Protein 8SUT (pdb70)

B-factor: mean 49.04, std 17.91, range [25.22, 128.11]

GO terms:
  GO:0005737 cytoplasm (C, IDA)
  GO:0008948 oxaloacetate decarboxylase activity (F, IDA)
  GO:0006107 oxaloacetate metabolic process (P, IDA)
  GO:0050163 oxaloacetate tautomerase activity (F, IDA)

Structure (mmCIF, N/CA/C/O backbone):
data_8SUT
#
_entry.id   8SUT
#
_cell.length_a   53.686
_cell.length_b   93.983
_cell.length_c   124.981
_cell.angle_alpha   90.00
_cell.angle_beta   90.00
_cell.angle_gamma   90.00
#
_symmetry.space_group_name_H-M   'P 21 21 21'
#
loop_
_entity.id
_entity.type
_entity.pdbx_description
1 polymer 'Fumarylacetoacetate hydrolase family protein'
2 non-polymer '(2~{R})-2-oxidanyl-4-oxidanylidene-pentanedioic acid'
3 non-polymer 'MANGANESE (II) ION'
4 water water
#
loop_
_atom_site.group_PDB
_atom_site.id
_atom_site.type_symbol
_atom_site.label_atom_id
_atom_site.label_alt_id
_atom_site.label_comp_id
_atom_site.label_asym_id
_atom_site.label_entity_id
_atom_site.label_seq_id
_atom_site.pdbx_PDB_ins_code
_atom_site.Cartn_x
_atom_site.Cartn_y
_atom_site.Cartn_z
_atom_site.occupancy
_atom_site.B_iso_or_equiv
_atom_site.auth_seq_id
_atom_site.auth_comp_id
_atom_site.auth_asym_id
_atom_site.auth_atom_id
_atom_site.pdbx_PDB_model_num
ATOM 1 N N . SER A 1 3 ? -20.001 20.378 27.514 1.00 50.04 0 SER A N 1
ATOM 2 C CA . SER A 1 3 ? -20.105 19.207 26.645 1.00 57.68 0 SER A CA 1
ATOM 3 C C . SER A 1 3 ? -20.845 19.580 25.355 1.00 43.23 0 SER A C 1
ATOM 4 O O . SER A 1 3 ? -21.935 20.133 25.400 1.00 48.20 0 SER A O 1
ATOM 6 N N . MET A 1 4 ? -20.244 19.254 24.208 1.00 42.40 1 MET A N 1
ATOM 7 C CA . MET A 1 4 ? -20.791 19.593 22.900 1.00 35.87 1 MET A CA 1
ATOM 8 C C . MET A 1 4 ? -21.525 18.379 22.322 1.00 35.28 1 MET A C 1
ATOM 9 O O . MET A 1 4 ? -20.910 17.474 21.772 1.00 41.73 1 MET A O 1
ATOM 14 N N . LYS A 1 5 ? -22.846 18.369 22.485 1.00 32.78 2 LYS A N 1
ATOM 15 C CA . LYS A 1 5 ? -23.713 17.292 22.063 1.00 36.50 2 LYS A CA 1
ATOM 16 C C . LYS A 1 5 ? -24.621 17.742 20.923 1.00 35.44 2 LYS A C 1
ATOM 17 O O . LYS A 1 5 ? -25.519 18.540 21.107 1.00 32.29 2 LYS A O 1
ATOM 23 N N . PHE A 1 6 ? -24.405 17.167 19.744 1.00 30.91 3 PHE A N 1
ATOM 24 C CA . PHE A 1 6 ? -25.142 17.562 18.561 1.00 31.12 3 PHE A CA 1
ATOM 25 C C . PHE A 1 6 ? -26.244 16.549 18.294 1.00 33.72 3 PHE A C 1
ATOM 26 O O . PHE A 1 6 ? -26.148 15.393 18.667 1.00 31.75 3 PHE A O 1
ATOM 34 N N . ALA A 1 7 ? -27.301 17.018 17.641 1.00 34.44 4 ALA A N 1
ATOM 35 C CA . ALA A 1 7 ? -28.477 16.209 17.395 1.00 35.31 4 ALA A CA 1
ATOM 36 C C . ALA A 1 7 ? -29.125 16.672 16.099 1.00 32.69 4 ALA A C 1
ATOM 37 O O . ALA A 1 7 ? -28.894 17.792 15.639 1.00 32.00 4 ALA A O 1
ATOM 39 N N . THR A 1 8 ? -29.882 15.756 15.495 1.00 30.53 5 THR A N 1
ATOM 40 C CA . THR A 1 8 ? -30.812 16.093 14.436 1.00 32.08 5 THR A CA 1
ATOM 41 C C . THR A 1 8 ? -32.213 15.967 15.034 1.00 30.81 5 THR A C 1
ATOM 42 O O . THR A 1 8 ? -32.634 14.869 15.377 1.00 32.68 5 THR A O 1
ATOM 46 N N . GLY A 1 9 ? -32.890 17.109 15.185 1.00 33.42 6 GLY A N 1
ATOM 47 C CA . GLY A 1 9 ? -34.219 17.158 15.769 1.00 32.23 6 GLY A CA 1
ATOM 48 C C . GLY A 1 9 ? -35.290 17.454 14.725 1.00 31.32 6 GLY A C 1
ATOM 49 O O . GLY A 1 9 ? -34.993 17.882 13.610 1.00 33.72 6 GLY A O 1
ATOM 50 N N . GLU A 1 10 ? -36.547 17.228 15.112 1.00 30.31 7 GLU A N 1
ATOM 51 C CA . GLU A 1 10 ? -37.692 17.616 14.305 1.00 31.74 7 GLU A CA 1
ATOM 52 C C . GLU A 1 10 ? -38.739 18.192 15.248 1.00 32.96 7 GLU A C 1
ATOM 53 O O . GLU A 1 10 ? -39.000 17.646 16.318 1.00 37.43 7 GLU A O 1
ATOM 59 N N . LEU A 1 11 ? -39.296 19.322 14.825 1.00 36.98 8 LEU A N 1
ATOM 60 C CA . LEU A 1 11 ? -40.288 20.066 15.586 1.00 41.44 8 LEU A CA 1
ATOM 61 C C . LEU A 1 11 ? -41.153 20.793 14.566 1.00 42.35 8 LEU A C 1
ATOM 62 O O . LEU A 1 11 ? -40.617 21.489 13.710 1.00 50.88 8 LEU A O 1
ATOM 67 N N . TYR A 1 12 ? -42.471 20.592 14.661 1.00 45.51 9 TYR A N 1
ATOM 68 C CA . TYR A 1 12 ? -43.440 21.162 13.741 1.00 46.90 9 TYR A CA 1
ATOM 69 C C . TYR A 1 12 ? -42.989 21.050 12.289 1.00 41.80 9 TYR A C 1
ATOM 70 O O . TYR A 1 12 ? -43.020 22.027 11.539 1.00 41.51 9 TYR A O 1
ATOM 79 N N . ASN A 1 13 ? -42.530 19.842 11.931 1.00 70.65 10 ASN A N 1
ATOM 80 C CA . ASN A 1 13 ? -42.186 19.468 10.566 1.00 66.60 10 ASN A CA 1
ATOM 81 C C . ASN A 1 13 ? -40.955 20.169 9.988 1.00 58.82 10 ASN A C 1
ATOM 82 O O . ASN A 1 13 ? -40.706 20.082 8.794 1.00 61.27 10 ASN A O 1
ATOM 87 N N . ARG A 1 14 ? -40.159 20.820 10.846 1.00 47.58 11 ARG A N 1
ATOM 88 C CA . ARG A 1 14 ? -38.821 21.268 10.488 1.00 41.06 11 ARG A CA 1
ATOM 89 C C . ARG A 1 14 ? -37.778 20.349 11.129 1.00 38.72 11 ARG A C 1
ATOM 90 O O . ARG A 1 14 ? -37.782 20.126 12.339 1.00 36.15 11 ARG A O 1
ATOM 98 N N . MET A 1 15 ? -36.919 19.799 10.272 1.00 38.44 12 MET A N 1
ATOM 99 C CA . MET A 1 15 ? -35.759 19.014 10.642 1.00 37.66 12 MET A CA 1
ATOM 100 C C . MET A 1 15 ? -34.606 19.992 10.806 1.00 38.59 12 MET A C 1
ATOM 101 O O . MET A 1 15 ? -34.397 20.832 9.933 1.00 42.40 12 MET A O 1
ATOM 106 N N . PHE A 1 16 ? -33.834 19.877 11.888 1.00 35.17 13 PHE A N 1
ATOM 107 C CA . PHE A 1 16 ? -32.765 20.831 12.112 1.00 32.43 13 PHE A CA 1
ATOM 108 C C . PHE A 1 16 ? -31.588 20.209 12.855 1.00 30.17 13 PHE A C 1
ATOM 109 O O . PHE A 1 16 ? -31.746 19.252 13.611 1.00 29.66 13 PHE A O 1
ATOM 117 N N . VAL A 1 17 ? -30.412 20.791 12.625 1.00 32.52 14 VAL A N 1
ATOM 118 C CA . VAL A 1 17 ? -29.218 20.477 13.372 1.00 30.73 14 VAL A CA 1
ATOM 119 C C . VAL A 1 17 ? -29.285 21.263 14.677 1.00 34.30 14 VAL A C 1
ATOM 120 O O . VAL A 1 17 ? -29.513 22.477 14.696 1.00 28.10 14 VAL A O 1
ATOM 124 N N . GLY A 1 18 ? -29.074 20.544 15.777 1.00 31.04 15 GLY A N 1
ATOM 125 C CA . GLY A 1 18 ? -29.304 21.103 17.093 1.00 29.84 15 GLY A CA 1
ATOM 126 C C . GLY A 1 18 ? -28.107 20.867 17.997 1.00 30.60 15 GLY A C 1
ATOM 127 O O . GLY A 1 18 ? -27.313 19.975 17.722 1.00 31.42 15 GLY A O 1
ATOM 128 N N . LEU A 1 19 ? -27.978 21.723 19.024 1.00 31.78 16 LEU A N 1
ATOM 129 C CA . LEU A 1 19 ? -27.023 21.537 20.099 1.00 29.50 16 LEU A CA 1
ATOM 130 C C . LEU A 1 19 ? -27.795 21.411 21.412 1.00 32.17 16 LEU A C 1
ATOM 131 O O . LEU A 1 19 ? -28.622 22.265 21.719 1.00 33.94 16 LEU A O 1
ATOM 136 N N . ILE A 1 20 ? -27.508 20.359 22.192 1.00 33.72 17 ILE A N 1
ATOM 137 C CA . ILE A 1 20 ? -28.145 20.170 23.490 1.00 32.25 17 ILE A CA 1
ATOM 138 C C . ILE A 1 20 ? -27.582 21.186 24.479 1.00 37.74 17 ILE A C 1
ATOM 139 O O . ILE A 1 20 ? -26.369 21.368 24.544 1.00 35.94 17 ILE A O 1
ATOM 144 N N . ILE A 1 21 ? -28.472 21.855 25.227 1.00 37.77 18 ILE A N 1
ATOM 145 C CA . ILE A 1 21 ? -28.068 22.770 26.288 1.00 45.92 18 ILE A CA 1
ATOM 146 C C . ILE A 1 21 ? -28.600 22.238 27.623 1.00 43.05 18 ILE A C 1
ATOM 147 O O . ILE A 1 21 ? -29.816 22.093 27.777 1.00 52.13 18 ILE A O 1
ATOM 152 N N . ASP A 1 22 ? -27.692 21.929 28.560 1.00 73.13 19 ASP A N 1
ATOM 153 C CA . ASP A 1 22 ? -28.030 21.458 29.902 1.00 78.21 19 ASP A CA 1
ATOM 154 C C . ASP A 1 22 ? -28.980 20.259 29.952 1.00 71.22 19 ASP A C 1
ATOM 155 O O . ASP A 1 22 ? -29.775 20.139 30.880 1.00 94.09 19 ASP A O 1
ATOM 160 N N . ASP A 1 23 ? -28.882 19.384 28.947 1.00 78.96 20 ASP A N 1
ATOM 161 C CA . ASP A 1 23 ? -29.709 18.190 28.807 1.00 87.16 20 ASP A CA 1
ATOM 162 C C . ASP A 1 23 ? -31.220 18.347 28.983 1.00 65.93 20 ASP A C 1
ATOM 163 O O . ASP A 1 23 ? -31.911 17.364 29.238 1.00 85.09 20 ASP A O 1
ATOM 168 N N . GLU A 1 24 ? -31.736 19.566 28.792 1.00 60.78 21 GLU A N 1
ATOM 169 C CA . GLU A 1 24 ? -33.172 19.828 28.866 1.00 62.22 21 GLU A CA 1
ATOM 170 C C . GLU A 1 24 ? -33.705 20.658 27.694 1.00 44.89 21 GLU A C 1
ATOM 171 O O . GLU A 1 24 ? -34.905 20.659 27.423 1.00 40.56 21 GLU A O 1
ATOM 177 N N . LYS A 1 25 ? -32.799 21.365 27.008 1.00 49.77 22 LYS A N 1
ATOM 178 C CA . LYS A 1 25 ? -33.137 22.258 25.909 1.00 46.46 22 LYS A CA 1
ATOM 179 C C . LYS A 1 25 ? -32.277 21.859 24.722 1.00 40.71 22 LYS A C 1
ATOM 180 O O . LYS A 1 25 ? -31.196 21.292 24.909 1.00 35.08 22 LYS A O 1
ATOM 186 N N . ILE A 1 26 ? -32.739 22.209 23.521 1.00 29.29 23 ILE A N 1
ATOM 187 C CA . ILE A 1 26 ? -31.941 22.027 22.326 1.00 32.06 23 ILE A CA 1
ATOM 188 C C . ILE A 1 26 ? -32.045 23.326 21.539 1.00 34.47 23 ILE A C 1
ATOM 189 O O . ILE A 1 26 ? -33.128 23.898 21.383 1.00 35.17 23 ILE A O 1
ATOM 194 N N . MET A 1 27 ? -30.893 23.773 21.050 1.00 28.90 24 MET A N 1
ATOM 195 C CA . MET A 1 27 ? -30.801 24.990 20.270 1.00 31.96 24 MET A CA 1
ATOM 196 C C . MET A 1 27 ? -30.821 24.630 18.785 1.00 31.40 24 MET A C 1
ATOM 197 O O . MET A 1 27 ? -30.038 23.799 18.326 1.00 35.45 24 MET A O 1
ATOM 202 N N . ASP A 1 28 ? -31.709 25.286 18.038 1.00 34.58 25 ASP A N 1
ATOM 203 C CA . ASP A 1 28 ? -31.683 25.248 16.582 1.00 33.82 25 ASP A CA 1
ATOM 204 C C . ASP A 1 28 ? -30.559 26.152 16.079 1.00 30.97 25 ASP A C 1
ATOM 205 O O . ASP A 1 28 ? -30.667 27.373 16.120 1.00 35.70 25 ASP A O 1
ATOM 210 N N . LEU A 1 29 ? -29.459 25.534 15.643 1.00 34.64 26 LEU A N 1
ATOM 211 C CA . LEU A 1 29 ? -28.222 26.246 15.391 1.00 31.51 26 LEU A CA 1
ATOM 212 C C . LEU A 1 29 ? -28.341 27.250 14.241 1.00 30.84 26 LEU A C 1
ATOM 213 O O . LEU A 1 29 ? -27.810 28.348 14.351 1.00 32.52 26 LEU A O 1
ATOM 218 N N . GLN A 1 30 ? -29.052 26.900 13.167 1.00 33.15 27 GLN A N 1
ATOM 219 C CA . GLN A 1 30 ? -29.214 27.826 12.054 1.00 33.97 27 GLN A CA 1
ATOM 220 C C . GLN A 1 30 ? -30.005 29.052 12.471 1.00 39.96 27 GLN A C 1
ATOM 221 O O . GLN A 1 30 ? -29.618 30.166 12.135 1.00 32.06 27 GLN A O 1
ATOM 227 N N . LYS A 1 31 ? -31.111 28.847 13.198 1.00 36.39 28 LYS A N 1
ATOM 228 C CA . LYS A 1 31 ? -31.931 29.977 13.610 1.00 31.95 28 LYS A CA 1
ATOM 229 C C . LYS A 1 31 ? -31.212 30.808 14.673 1.00 37.02 28 LYS A C 1
ATOM 230 O O . LYS A 1 31 ? -31.317 32.032 14.681 1.00 40.20 28 LYS A O 1
ATOM 236 N N . ALA A 1 32 ? -30.449 30.145 15.553 1.00 36.66 29 ALA A N 1
ATOM 237 C CA . ALA A 1 32 ? -29.668 30.864 16.539 1.00 29.78 29 ALA A CA 1
ATOM 238 C C . ALA A 1 32 ? -28.590 31.732 15.885 1.00 33.96 29 ALA A C 1
ATOM 239 O O . ALA A 1 32 ? -28.343 32.859 16.301 1.00 34.45 29 ALA A O 1
ATOM 241 N N . GLU A 1 33 ? -27.922 31.204 14.863 1.00 30.06 30 GLU A N 1
ATOM 242 C CA . GLU A 1 33 ? -26.879 31.961 14.197 1.00 43.47 30 GLU A CA 1
ATOM 243 C C . GLU A 1 33 ? -27.432 33.240 13.570 1.00 46.55 30 GLU A C 1
ATOM 244 O O . GLU A 1 33 ? -26.844 34.307 13.729 1.00 39.16 30 GLU A O 1
ATOM 250 N N . LYS A 1 34 ? -28.564 33.109 12.871 1.00 39.06 31 LYS A N 1
ATOM 251 C CA . LYS A 1 34 ? -29.248 34.238 12.264 1.00 47.37 31 LYS A CA 1
ATOM 252 C C . LYS A 1 34 ? -29.599 35.331 13.285 1.00 47.11 31 LYS A C 1
ATOM 253 O O . LYS A 1 34 ? -29.380 36.515 13.050 1.00 43.52 31 LYS A O 1
ATOM 259 N N . LYS A 1 35 ? -30.129 34.933 14.441 1.00 39.48 32 LYS A N 1
ATOM 260 C CA . LYS A 1 35 ? -30.620 35.893 15.421 1.00 42.64 32 LYS A CA 1
ATOM 261 C C . LYS A 1 35 ? -29.486 36.528 16.215 1.00 41.32 32 LYS A C 1
ATOM 262 O O . LYS A 1 35 ? -29.501 37.714 16.497 1.00 44.86 32 LYS A O 1
ATOM 268 N N . LEU A 1 36 ? -28.498 35.719 16.596 1.00 44.14 33 LEU A N 1
ATOM 269 C CA . LEU A 1 36 ? -27.450 36.188 17.485 1.00 43.48 33 LEU A CA 1
ATOM 270 C C . LEU A 1 36 ? -26.288 36.816 16.721 1.00 41.36 33 LEU A C 1
ATOM 271 O O . LEU A 1 36 ? -25.700 37.768 17.204 1.00 45.25 33 LEU A O 1
ATOM 276 N N . PHE A 1 37 ? -25.935 36.265 15.556 1.00 44.57 34 PHE A N 1
ATOM 277 C CA . PHE A 1 37 ? -24.772 36.737 14.816 1.00 44.58 34 PHE A CA 1
ATOM 278 C C . PHE A 1 37 ? -25.123 37.411 13.501 1.00 39.91 34 PHE A C 1
ATOM 279 O O . PHE A 1 37 ? -24.242 37.991 12.869 1.00 47.93 34 PHE A O 1
ATOM 287 N N . GLU A 1 38 ? -26.409 37.359 13.119 1.00 49.58 35 GLU A N 1
ATOM 288 C CA . GLU A 1 38 ? -26.866 37.888 11.841 1.00 53.24 35 GLU A CA 1
ATOM 289 C C . GLU A 1 38 ? -25.994 37.314 10.724 1.00 57.66 35 GLU A C 1
ATOM 290 O O . GLU A 1 38 ? -25.595 38.024 9.801 1.00 66.70 35 GLU A O 1
ATOM 296 N N . LEU A 1 39 ? -25.696 36.014 10.835 1.00 58.18 36 LEU A N 1
ATOM 297 C CA . LEU A 1 39 ? -25.055 35.264 9.762 1.00 50.79 36 LEU A CA 1
ATOM 298 C C . LEU A 1 39 ? -25.937 34.082 9.368 1.00 51.53 36 LEU A C 1
ATOM 299 O O . LEU A 1 39 ? -26.722 33.616 10.191 1.00 47.32 36 LEU A O 1
ATOM 304 N N . GLU A 1 40 ? -25.735 33.559 8.154 1.00 43.66 37 GLU A N 1
ATOM 305 C CA . GLU A 1 40 ? -26.320 32.291 7.725 1.00 54.85 37 GLU A CA 1
ATOM 306 C C . GLU A 1 40 ? -25.249 31.445 7.046 1.00 44.93 37 GLU A C 1
ATOM 307 O O . GLU A 1 40 ? -25.071 31.545 5.846 1.00 53.37 37 GLU A O 1
ATOM 313 N N . THR A 1 41 ? -24.510 30.650 7.831 1.00 48.11 38 THR A N 1
ATOM 314 C CA . THR A 1 41 ? -23.447 29.814 7.303 1.00 48.45 38 THR A CA 1
ATOM 315 C C . THR A 1 41 ? -23.542 28.350 7.725 1.00 47.28 38 THR A C 1
ATOM 316 O O . THR A 1 41 ? -22.825 27.522 7.173 1.00 48.89 38 THR A O 1
ATOM 320 N N . ILE A 1 42 ? -24.384 28.035 8.726 1.00 40.85 39 ILE A N 1
ATOM 321 C CA . ILE A 1 42 ? -24.451 26.681 9.239 1.00 36.61 39 ILE A CA 1
ATOM 322 C C . ILE A 1 42 ? -25.233 25.830 8.237 1.00 35.67 39 ILE A C 1
ATOM 323 O O . ILE A 1 42 ? -26.363 26.182 7.879 1.00 39.03 39 ILE A O 1
ATOM 328 N N . PRO A 1 43 ? -24.647 24.702 7.740 1.00 35.37 40 PRO A N 1
ATOM 329 C CA . PRO A 1 43 ? -25.362 23.807 6.830 1.00 39.00 40 PRO A CA 1
ATOM 330 C C . PRO A 1 43 ? -26.562 23.132 7.497 1.00 40.66 40 PRO A C 1
ATOM 331 O O . PRO A 1 43 ? -26.677 23.111 8.721 1.00 41.03 40 PRO A O 1
ATOM 335 N N . GLY A 1 44 ? -27.449 22.593 6.661 1.00 33.77 41 GLY A N 1
ATOM 336 C CA . GLY A 1 44 ? -28.743 22.083 7.088 1.00 36.89 41 GLY A CA 1
ATOM 337 C C . GLY A 1 44 ? -28.754 20.614 7.497 1.00 39.89 41 GLY A C 1
ATOM 338 O O . GLY A 1 44 ? -29.812 20.066 7.803 1.00 44.51 41 GLY A O 1
ATOM 339 N N . SER A 1 45 ? -27.584 19.959 7.453 1.00 31.45 42 SER A N 1
ATOM 340 C CA . SER A 1 45 ? -27.474 18.597 7.949 1.00 31.38 42 SER A CA 1
ATOM 341 C C . SER A 1 45 ? -26.200 18.461 8.781 1.00 28.38 42 SER A C 1
ATOM 342 O O . SER A 1 45 ? -25.179 19.110 8.519 1.00 34.60 42 SER A O 1
ATOM 345 N N . LEU A 1 46 ? -26.259 17.549 9.751 1.00 31.27 43 LEU A N 1
ATOM 346 C CA . LEU A 1 46 ? -25.153 17.371 10.667 1.00 27.33 43 LEU A CA 1
ATOM 347 C C . LEU A 1 46 ? -23.941 16.814 9.929 1.00 28.08 43 LEU A C 1
ATOM 348 O O . LEU A 1 46 ? -22.815 17.137 10.263 1.00 29.58 43 LEU A O 1
ATOM 353 N N . ILE A 1 47 ? -24.149 15.959 8.923 1.00 29.31 44 ILE A N 1
ATOM 354 C CA . ILE A 1 47 ? -23.021 15.401 8.193 1.00 31.74 44 ILE A CA 1
ATOM 355 C C . ILE A 1 47 ? -22.222 16.490 7.466 1.00 29.54 44 ILE A C 1
ATOM 356 O O . ILE A 1 47 ? -20.985 16.455 7.467 1.00 39.22 44 ILE A O 1
ATOM 361 N N . GLU A 1 48 ? -22.911 17.515 6.950 1.00 34.35 45 GLU A N 1
ATOM 362 C CA . GLU A 1 48 ? -22.231 18.679 6.380 1.00 33.87 45 GLU A CA 1
ATOM 363 C C . GLU A 1 48 ? -21.512 19.509 7.448 1.00 40.50 45 GLU A C 1
ATOM 364 O O . GLU A 1 48 ? -20.429 20.045 7.223 1.00 33.22 45 GLU A O 1
ATOM 370 N N . CYS A 1 49 ? -22.116 19.615 8.639 1.00 32.85 46 CYS A N 1
ATOM 371 C CA . CYS A 1 49 ? -21.463 20.311 9.733 1.00 32.02 46 CYS A CA 1
ATOM 372 C C . CYS A 1 49 ? -20.192 19.593 10.180 1.00 30.22 46 CYS A C 1
ATOM 373 O O . CYS A 1 49 ? -19.202 20.251 10.460 1.00 33.05 46 CYS A O 1
ATOM 376 N N . ILE A 1 50 ? -20.247 18.259 10.268 1.00 35.22 47 ILE A N 1
ATOM 377 C CA . ILE A 1 50 ? -19.097 17.431 10.611 1.00 36.51 47 ILE A CA 1
ATOM 378 C C . ILE A 1 50 ? -17.914 17.661 9.670 1.00 42.67 47 ILE A C 1
ATOM 379 O O . ILE A 1 50 ? -16.775 17.700 10.139 1.00 33.51 47 ILE A O 1
ATOM 384 N N . ALA A 1 51 ? -18.179 17.852 8.366 1.00 36.22 48 ALA A N 1
ATOM 385 C CA . ALA A 1 51 ? -17.103 18.088 7.408 1.00 39.08 48 ALA A CA 1
ATOM 386 C C . ALA A 1 51 ? -16.376 19.417 7.638 1.00 39.14 48 ALA A C 1
ATOM 387 O O . ALA A 1 51 ? -15.234 19.574 7.225 1.00 44.99 48 ALA A O 1
ATOM 389 N N . GLU A 1 52 ? -17.031 20.373 8.312 1.00 41.31 49 GLU A N 1
ATOM 390 C CA . GLU A 1 52 ? -16.399 21.639 8.650 1.00 36.87 49 GLU A CA 1
ATOM 391 C C . GLU A 1 52 ? -15.443 21.563 9.842 1.00 41.53 49 GLU A C 1
ATOM 392 O O . GLU A 1 52 ? -14.652 22.466 10.049 1.00 48.90 49 GLU A O 1
ATOM 398 N N . GLY A 1 53 ? -15.555 20.516 10.658 1.00 38.24 50 GLY A N 1
ATOM 399 C CA . GLY A 1 53 ? -14.556 20.217 11.666 1.00 34.91 50 GLY A CA 1
ATOM 400 C C . GLY A 1 53 ? -14.622 21.115 12.898 1.00 39.83 50 GLY A C 1
ATOM 401 O O . GLY A 1 53 ? -15.689 21.596 13.279 1.00 36.12 50 GLY A O 1
ATOM 402 N N . ASP A 1 54 ? -13.446 21.371 13.483 1.00 44.61 51 ASP A N 1
ATOM 403 C CA . ASP A 1 54 ? -13.323 22.165 14.690 1.00 38.57 51 ASP A CA 1
ATOM 404 C C . ASP A 1 54 ? -13.913 23.561 14.552 1.00 37.92 51 ASP A C 1
ATOM 405 O O . ASP A 1 54 ? -14.430 24.081 15.523 1.00 34.90 51 ASP A O 1
ATOM 410 N N . LYS A 1 55 ? -13.871 24.169 13.364 1.00 33.61 52 LYS A N 1
ATOM 411 C CA . LYS A 1 55 ? -14.425 25.510 13.249 1.00 45.54 52 LYS A CA 1
ATOM 412 C C . LYS A 1 55 ? -15.949 25.550 13.417 1.00 33.44 52 LYS A C 1
ATOM 413 O O . LYS A 1 55 ? -16.467 26.510 13.997 1.00 38.03 52 LYS A O 1
ATOM 419 N N . PHE A 1 56 ? -16.666 24.515 12.958 1.00 34.11 53 PHE A N 1
ATOM 420 C CA . PHE A 1 56 ? -18.103 24.423 13.204 1.00 36.71 53 PHE A CA 1
ATOM 421 C C . PHE A 1 56 ? -18.369 24.273 14.707 1.00 32.19 53 PHE A C 1
ATOM 422 O O . PHE A 1 56 ? -19.278 24.915 15.251 1.00 28.50 53 PHE A O 1
ATOM 430 N N . VAL A 1 57 ? -17.579 23.417 15.371 1.00 30.13 54 VAL A N 1
ATOM 431 C CA . VAL A 1 57 ? -17.793 23.141 16.782 1.00 31.29 54 VAL A CA 1
ATOM 432 C C . VAL A 1 57 ? -17.527 24.393 17.623 1.00 34.88 54 VAL A C 1
ATOM 433 O O . VAL A 1 57 ? -18.259 24.673 18.562 1.00 31.66 54 VAL A O 1
ATOM 437 N N . ALA A 1 58 ? -16.492 25.169 17.276 1.00 39.18 55 ALA A N 1
ATOM 438 C CA . ALA A 1 58 ? -16.186 26.402 17.988 1.00 34.32 55 ALA A CA 1
ATOM 439 C C . ALA A 1 58 ? -17.263 27.447 17.721 1.00 31.69 55 ALA A C 1
ATOM 440 O O . ALA A 1 58 ? -17.652 28.165 18.632 1.00 33.44 55 ALA A O 1
ATOM 442 N N . HIS A 1 59 ? -17.796 27.489 16.494 1.00 29.34 56 HIS A N 1
ATOM 443 C CA . HIS A 1 59 ? -18.902 28.380 16.166 1.00 32.32 56 HIS A CA 1
ATOM 444 C C . HIS A 1 59 ? -20.138 28.011 17.000 1.00 35.72 56 HIS A C 1
ATOM 445 O O . HIS A 1 59 ? -20.798 28.880 17.579 1.00 32.28 56 HIS A O 1
ATOM 452 N N . ALA A 1 60 ? -20.448 26.714 17.078 1.00 32.16 57 ALA A N 1
ATOM 453 C CA . ALA A 1 60 ? -21.585 26.265 17.869 1.00 32.11 57 ALA A CA 1
ATOM 454 C C . ALA A 1 60 ? -21.422 26.596 19.358 1.00 25.84 57 ALA A C 1
ATOM 455 O O . ALA A 1 60 ? -22.380 26.989 20.017 1.00 33.81 57 ALA A O 1
ATOM 457 N N . ARG A 1 61 ? -20.225 26.371 19.900 1.00 31.67 58 ARG A N 1
ATOM 458 C CA . ARG A 1 61 ? -19.922 26.742 21.276 1.00 34.74 58 ARG A CA 1
ATOM 459 C C . ARG A 1 61 ? -20.135 28.238 21.506 1.00 38.75 58 ARG A C 1
ATOM 460 O O . ARG A 1 61 ? -20.715 28.624 22.511 1.00 36.52 58 ARG A O 1
ATOM 468 N N . GLN A 1 62 ? -19.649 29.080 20.584 1.00 35.90 59 GLN A N 1
ATOM 469 C CA . GLN A 1 62 ? -19.844 30.517 20.686 1.00 38.81 59 GLN A CA 1
ATOM 470 C C . GLN A 1 62 ? -21.327 30.890 20.702 1.00 42.76 59 GLN A C 1
ATOM 471 O O . GLN A 1 62 ? -21.728 31.752 21.476 1.00 37.35 59 GLN A O 1
ATOM 477 N N . LEU A 1 63 ? -22.138 30.249 19.845 1.00 31.05 60 LEU A N 1
ATOM 478 C CA . LEU A 1 63 ? -23.567 30.515 19.799 1.00 36.10 60 LEU A CA 1
ATOM 479 C C . LEU A 1 63 ? -24.270 30.179 21.107 1.00 34.19 60 LEU A C 1
ATOM 480 O O . LEU A 1 63 ? -25.185 30.891 21.517 1.00 39.98 60 LEU A O 1
ATOM 485 N N . ALA A 1 64 ? -23.880 29.047 21.711 1.00 32.86 61 ALA A N 1
ATOM 486 C CA . ALA A 1 64 ? -24.419 28.637 23.001 1.00 36.36 61 ALA A CA 1
ATOM 487 C C . ALA A 1 64 ? -24.055 29.633 24.104 1.00 39.27 61 ALA A C 1
ATOM 488 O O . ALA A 1 64 ? -24.891 29.931 24.944 1.00 37.69 61 ALA A O 1
ATOM 490 N N . GLU A 1 65 ? -22.817 30.149 24.092 1.00 35.43 62 GLU A N 1
ATOM 491 C CA . GLU A 1 65 ? -22.411 31.173 25.051 1.00 48.44 62 GLU A CA 1
ATOM 492 C C . GLU A 1 65 ? -23.232 32.453 24.879 1.00 41.32 62 GLU A C 1
ATOM 493 O O . GLU A 1 65 ? -23.739 32.997 25.856 1.00 40.77 62 GLU A O 1
ATOM 499 N N . TRP A 1 66 ? -23.419 32.896 23.631 1.00 34.23 63 TRP A N 1
ATOM 500 C CA . TRP A 1 66 ? -24.205 34.084 23.373 1.00 42.66 63 TRP A CA 1
ATOM 501 C C . TRP A 1 66 ? -25.666 33.923 23.775 1.00 46.24 63 TRP A C 1
ATOM 502 O O . TRP A 1 66 ? -26.265 34.865 24.293 1.00 40.52 63 TRP A O 1
ATOM 513 N N . ALA A 1 67 ? -26.210 32.718 23.595 1.00 39.79 64 ALA A N 1
ATOM 514 C CA . ALA A 1 67 ? -27.597 32.430 23.946 1.00 43.75 64 ALA A CA 1
ATOM 515 C C . ALA A 1 67 ? -27.899 32.532 25.445 1.00 45.27 64 ALA A C 1
ATOM 516 O O . ALA A 1 67 ? -29.061 32.634 25.824 1.00 44.42 64 ALA A O 1
ATOM 518 N N . LYS A 1 68 ? -26.858 32.481 26.289 1.00 44.64 65 LYS A N 1
ATOM 519 C CA . LYS A 1 68 ? -27.008 32.662 27.724 1.00 53.26 65 LYS A CA 1
ATOM 520 C C . LYS A 1 68 ? -27.134 34.126 28.149 1.00 54.80 65 LYS A C 1
ATOM 521 O O . LYS A 1 68 ? -27.566 34.409 29.260 1.00 58.30 65 LYS A O 1
ATOM 527 N N . LYS A 1 69 ? -26.725 35.055 27.283 1.00 54.18 66 LYS A N 1
ATOM 528 C CA . LYS A 1 69 ? -26.882 36.474 27.541 1.00 51.92 66 LYS A CA 1
ATOM 529 C C . LYS A 1 69 ? -28.357 36.858 27.435 1.00 55.54 66 LYS A C 1
ATOM 530 O O . LYS A 1 69 ? -29.089 36.310 26.619 1.00 51.40 66 LYS A O 1
ATOM 536 N N . PRO A 1 70 ? -28.864 37.802 28.259 1.00 48.09 67 PRO A N 1
ATOM 537 C CA . PRO A 1 70 ? -30.289 38.144 28.205 1.00 44.37 67 PRO A CA 1
ATOM 538 C C . PRO A 1 70 ? -30.712 38.512 26.778 1.00 45.04 67 PRO A C 1
ATOM 539 O O . PRO A 1 70 ? -30.032 39.287 26.108 1.00 44.32 67 PRO A O 1
ATOM 543 N N . ASN A 1 71 ? -31.800 37.917 26.297 1.00 47.34 68 ASN A N 1
ATOM 544 C CA . ASN A 1 71 ? -32.413 38.384 25.065 1.00 52.31 68 ASN A CA 1
ATOM 545 C C . ASN A 1 71 ? -33.846 37.857 24.999 1.00 45.47 68 ASN A C 1
ATOM 546 O O . ASN A 1 71 ? -34.213 36.906 25.692 1.00 47.03 68 ASN A O 1
ATOM 551 N N . ASP A 1 72 ? -34.663 38.532 24.181 1.00 59.39 69 ASP A N 1
ATOM 552 C CA . ASP A 1 72 ? -36.110 38.402 24.239 1.00 56.71 69 ASP A CA 1
ATOM 553 C C . ASP A 1 72 ? -36.689 37.456 23.189 1.00 62.60 69 ASP A C 1
ATOM 554 O O . ASP A 1 72 ? -37.903 37.263 23.150 1.00 65.88 69 ASP A O 1
ATOM 559 N N . GLU A 1 73 ? -35.842 36.868 22.337 1.00 59.86 70 GLU A N 1
ATOM 560 C CA . GLU A 1 73 ? -36.331 35.958 21.318 1.00 67.15 70 GLU A CA 1
ATOM 561 C C . GLU A 1 73 ? -35.736 34.550 21.424 1.00 56.47 70 GLU A C 1
ATOM 562 O O . GLU A 1 73 ? -35.688 33.846 20.421 1.00 48.93 70 GLU A O 1
ATOM 568 N N . LEU A 1 74 ? -35.332 34.136 22.633 1.00 44.05 71 LEU A N 1
ATOM 569 C CA . LEU A 1 74 ? -34.881 32.772 22.874 1.00 47.35 71 LEU A CA 1
ATOM 570 C C . LEU A 1 74 ? -35.809 31.697 22.315 1.00 45.27 71 LEU A C 1
ATOM 571 O O . LEU A 1 74 ? -35.344 30.700 21.779 1.00 56.58 71 LEU A O 1
ATOM 576 N N . GLY A 1 75 ? -37.119 31.903 22.442 1.00 45.21 72 GLY A N 1
ATOM 577 C CA . GLY A 1 75 ? -38.097 30.916 22.024 1.00 41.44 72 GLY A CA 1
ATOM 578 C C . GLY A 1 75 ? -38.208 30.700 20.515 1.00 46.82 72 GLY A C 1
ATOM 579 O O . GLY A 1 75 ? -38.858 29.750 20.082 1.00 44.94 72 GLY A O 1
ATOM 580 N N . SER A 1 76 ? -37.596 31.581 19.707 1.00 37.51 73 SER A N 1
ATOM 581 C CA . SER A 1 76 ? -37.494 31.316 18.283 1.00 46.01 73 SER A CA 1
ATOM 582 C C . SER A 1 76 ? -36.439 30.260 17.927 1.00 42.03 73 SER A C 1
ATOM 583 O O . SER A 1 76 ? -36.422 29.784 16.796 1.00 43.30 73 SER A O 1
ATOM 586 N N . PHE A 1 77 ? -35.523 29.920 18.851 1.00 34.65 74 PHE A N 1
ATOM 587 C CA . PHE A 1 77 ? -34.446 28.993 18.509 1.00 39.07 74 PHE A CA 1
ATOM 588 C C . PHE A 1 77 ? -34.004 28.019 19.610 1.00 42.87 74 PHE A C 1
ATOM 589 O O . PHE A 1 77 ? -33.167 27.158 19.362 1.00 35.07 74 PHE A O 1
ATOM 597 N N . MET A 1 78 ? -34.612 28.109 20.798 1.00 35.82 75 MET A N 1
ATOM 598 C CA . MET A 1 78 ? -34.211 27.310 21.947 1.00 41.14 75 MET A CA 1
ATOM 599 C C . MET A 1 78 ? -35.456 26.566 22.438 1.00 37.19 75 MET A C 1
ATOM 600 O O . MET A 1 78 ? -36.406 27.189 22.869 1.00 41.40 75 MET A O 1
ATOM 605 N N . TYR A 1 79 ? -35.485 25.246 22.264 1.00 40.51 76 TYR A N 1
ATOM 606 C CA . TYR A 1 79 ? -36.701 24.463 22.408 1.00 40.04 76 TYR A CA 1
ATOM 607 C C . TYR A 1 79 ? -36.510 23.467 23.547 1.00 41.16 76 TYR A C 1
ATOM 608 O O . TYR A 1 79 ? -35.394 23.005 23.796 1.00 37.63 76 TYR A O 1
ATOM 617 N N . SER A 1 80 ? -37.594 23.159 24.270 1.00 55.86 77 SER A N 1
ATOM 618 C CA . SER A 1 80 ? -37.509 22.151 25.317 1.00 46.47 77 SER A CA 1
ATOM 619 C C . SER A 1 80 ? -37.458 20.769 24.657 1.00 38.66 77 SER A C 1
ATOM 620 O O . SER A 1 80 ? -38.181 20.501 23.684 1.00 40.03 77 SER A O 1
ATOM 623 N N . LEU A 1 81 ? -36.563 19.912 25.169 1.00 42.99 78 LEU A N 1
ATOM 624 C CA . LEU A 1 81 ? -36.330 18.597 24.579 1.00 43.84 78 LEU A CA 1
ATOM 625 C C . LEU A 1 81 ? -37.588 17.744 24.522 1.00 48.46 78 LEU A C 1
ATOM 626 O O . LEU A 1 81 ? -37.740 16.949 23.607 1.00 50.94 78 LEU A O 1
ATOM 631 N N . SER A 1 82 ? -38.498 17.946 25.482 1.00 49.73 79 SER A N 1
ATOM 632 C CA . SER A 1 82 ? -39.753 17.219 25.526 1.00 47.95 79 SER A CA 1
ATOM 633 C C . SER A 1 82 ? -40.650 17.467 24.313 1.00 44.56 79 SER A C 1
ATOM 634 O O . SER A 1 82 ? -41.475 16.622 23.984 1.00 52.21 79 SER A O 1
ATOM 637 N N . GLU A 1 83 ? -40.485 18.621 23.649 1.00 41.82 80 GLU A N 1
ATOM 638 C CA . GLU A 1 83 ? -41.248 18.945 22.451 1.00 44.45 80 GLU A CA 1
ATOM 639 C C . GLU A 1 83 ? -40.619 18.445 21.151 1.00 44.45 80 GLU A C 1
ATOM 640 O O . GLU A 1 83 ? -41.242 18.525 20.097 1.00 47.79 80 GLU A O 1
ATOM 646 N N . VAL A 1 84 ? -39.383 17.946 21.222 1.00 40.16 81 VAL A N 1
ATOM 647 C CA . VAL A 1 84 ? -38.604 17.714 20.016 1.00 38.95 81 VAL A CA 1
ATOM 648 C C . VAL A 1 84 ? -38.417 16.217 19.840 1.00 41.92 81 VAL A C 1
ATOM 649 O O . VAL A 1 84 ? -37.982 15.539 20.761 1.00 42.62 81 VAL A O 1
ATOM 653 N N . LYS A 1 85 ? -38.743 15.729 18.640 1.00 40.06 82 LYS A N 1
ATOM 654 C CA . LYS A 1 85 ? -38.381 14.391 18.211 1.00 41.95 82 LYS A CA 1
ATOM 655 C C . LYS A 1 85 ? -36.917 14.343 17.771 1.00 37.09 82 LYS A C 1
ATOM 656 O O . LYS A 1 85 ? -36.511 15.090 16.890 1.00 38.56 82 LYS A O 1
ATOM 662 N N . LEU A 1 86 ? -36.135 13.443 18.382 1.00 35.57 83 LEU A N 1
ATOM 663 C CA . LEU A 1 86 ? -34.746 13.251 18.000 1.00 36.88 83 LEU A CA 1
ATOM 664 C C . LEU A 1 86 ? -34.651 12.123 16.980 1.00 35.12 83 LEU A C 1
ATOM 665 O O . LEU A 1 86 ? -35.109 11.019 17.235 1.00 40.25 83 LEU A O 1
ATOM 670 N N . HIS A 1 87 ? -34.027 12.410 15.837 1.00 37.23 84 HIS A N 1
ATOM 671 C CA . HIS A 1 87 ? -33.692 11.393 14.853 1.00 31.50 84 HIS A CA 1
ATOM 672 C C . HIS A 1 87 ? -32.296 10.870 15.153 1.00 30.68 84 HIS A C 1
ATOM 673 O O . HIS A 1 87 ? -31.617 11.349 16.061 1.00 30.47 84 HIS A O 1
ATOM 680 N N . ALA A 1 88 ? -31.847 9.905 14.353 1.00 27.40 85 ALA A N 1
ATOM 681 C CA . ALA A 1 88 ? -30.439 9.578 14.370 1.00 28.39 85 ALA A CA 1
ATOM 682 C C . ALA A 1 88 ? -29.670 10.862 14.098 1.00 34.00 85 ALA A C 1
ATOM 683 O O . ALA A 1 88 ? -30.124 11.697 13.303 1.00 30.46 85 ALA A O 1
ATOM 685 N N . PRO A 1 89 ? -28.522 11.088 14.775 1.00 31.15 86 PRO A N 1
ATOM 686 C CA . PRO A 1 89 ? -27.729 12.286 14.537 1.00 31.64 86 PRO A CA 1
ATOM 687 C C . PRO A 1 89 ? -27.401 12.480 13.061 1.00 30.59 86 PRO A C 1
ATOM 688 O O . PRO A 1 89 ? -27.371 13.607 12.572 1.00 32.03 86 PRO A O 1
ATOM 692 N N . ILE A 1 90 ? -27.135 11.355 12.387 1.00 33.68 87 ILE A N 1
ATOM 693 C CA . ILE A 1 90 ? -26.967 11.292 10.947 1.00 31.70 87 ILE A CA 1
ATOM 694 C C . ILE A 1 90 ? -28.083 10.404 10.401 1.00 31.95 87 ILE A C 1
ATOM 695 O O . ILE A 1 90 ? -27.951 9.184 10.382 1.00 31.02 87 ILE A O 1
ATOM 700 N N . PRO A 1 91 ? -29.232 10.988 9.991 1.00 37.90 88 PRO A N 1
ATOM 701 C CA . PRO A 1 91 ? -30.387 10.193 9.577 1.00 37.09 88 PRO A CA 1
ATOM 702 C C . PRO A 1 91 ? -30.117 9.397 8.309 1.00 35.77 88 PRO A C 1
ATOM 703 O O . PRO A 1 91 ? -30.694 8.320 8.125 1.00 33.21 88 PRO A O 1
ATOM 707 N N . LYS A 1 92 ? -29.234 9.930 7.454 1.00 35.78 89 LYS A N 1
ATOM 708 C CA . LYS A 1 92 ? -28.930 9.286 6.189 1.00 39.67 89 LYS A CA 1
ATOM 709 C C . LYS A 1 92 ? -27.422 9.275 5.993 1.00 31.65 89 LYS A C 1
ATOM 710 O O . LYS A 1 92 ? -26.867 10.191 5.387 1.00 35.38 89 LYS A O 1
ATOM 716 N N . PRO A 1 93 ? -26.707 8.268 6.538 1.00 36.56 90 PRO A N 1
ATOM 717 C CA . PRO A 1 93 ? -25.278 8.127 6.256 1.00 36.96 90 PRO A CA 1
ATOM 718 C C . PRO A 1 93 ? -25.086 7.991 4.751 1.00 38.19 90 PRO A C 1
ATOM 719 O O . PRO A 1 93 ? -25.984 7.492 4.062 1.00 33.06 90 PRO A O 1
ATOM 723 N N . SER A 1 94 ? -23.919 8.432 4.260 1.00 42.33 91 SER A N 1
ATOM 724 C CA . SER A 1 94 ? -23.603 8.347 2.839 1.00 39.81 91 SER A CA 1
ATOM 725 C C . SER A 1 94 ? -23.115 6.962 2.419 1.00 34.66 91 SER A C 1
ATOM 726 O O . SER A 1 94 ? -23.011 6.663 1.235 1.00 35.60 91 SER A O 1
ATOM 729 N N . LYS A 1 95 ? -22.808 6.104 3.402 1.00 31.85 92 LYS A N 1
ATOM 730 C CA . LYS A 1 95 ? -22.441 4.738 3.105 1.00 29.89 92 LYS A CA 1
ATOM 731 C C . LYS A 1 95 ? -22.925 3.852 4.239 1.00 28.67 92 LYS A C 1
ATOM 732 O O . LYS A 1 95 ? -23.501 4.345 5.189 1.00 29.51 92 LYS A O 1
ATOM 738 N N . ASN A 1 96 ? -22.791 2.542 4.062 1.00 31.53 93 ASN A N 1
ATOM 739 C CA . ASN A 1 96 ? -23.211 1.605 5.093 1.00 29.12 93 ASN A CA 1
ATOM 740 C C . ASN A 1 96 ? -22.414 1.857 6.373 1.00 33.32 93 ASN A C 1
ATOM 741 O O . ASN A 1 96 ? -21.248 2.245 6.320 1.00 27.52 93 ASN A O 1
ATOM 746 N N . ILE A 1 97 ? -23.081 1.652 7.511 1.00 30.68 94 ILE A N 1
ATOM 747 C CA . ILE A 1 97 ? -22.432 1.618 8.809 1.00 33.57 94 ILE A CA 1
ATOM 748 C C . ILE A 1 97 ? -21.388 0.509 8.826 1.00 35.04 94 ILE A C 1
ATOM 749 O O . ILE A 1 97 ? -21.682 -0.628 8.449 1.00 33.10 94 ILE A O 1
ATOM 754 N N . ILE A 1 98 ? -20.167 0.850 9.252 1.00 34.56 95 ILE A N 1
ATOM 755 C CA . ILE A 1 98 ? -19.102 -0.131 9.368 1.00 32.19 95 ILE A CA 1
ATOM 756 C C . ILE A 1 98 ? -19.144 -0.755 10.757 1.00 30.07 95 ILE A C 1
ATOM 757 O O . ILE A 1 98 ? -19.037 -0.032 11.758 1.00 36.02 95 ILE A O 1
ATOM 762 N N . CYS A 1 99 ? -19.306 -2.086 10.795 1.00 31.31 96 CYS A N 1
ATOM 763 C CA . CYS A 1 99 ? -19.504 -2.818 12.041 1.00 33.83 96 CYS A CA 1
ATOM 764 C C . CYS A 1 99 ? -18.358 -3.789 12.293 1.00 35.44 96 CYS A C 1
ATOM 765 O O . CYS A 1 99 ? -17.904 -4.481 11.375 1.00 33.91 96 CYS A O 1
ATOM 768 N N . ILE A 1 100 ? -17.900 -3.810 13.548 1.00 37.30 97 ILE A N 1
ATOM 769 C CA . ILE A 1 100 ? -16.897 -4.764 13.996 1.00 37.82 97 ILE A CA 1
ATOM 770 C C . ILE A 1 100 ? -17.617 -5.913 14.700 1.00 35.05 97 ILE A C 1
ATOM 771 O O . ILE A 1 100 ? -18.482 -5.687 15.550 1.00 42.01 97 ILE A O 1
ATOM 776 N N . GLY A 1 101 ? -17.268 -7.142 14.313 1.00 37.02 98 GLY A N 1
ATOM 777 C CA . GLY A 1 101 ? -17.731 -8.333 15.004 1.00 43.96 98 GLY A CA 1
ATOM 778 C C . GLY A 1 101 ? -16.736 -8.834 16.045 1.00 39.06 98 GLY A C 1
ATOM 779 O O . GLY A 1 101 ? -15.532 -8.767 15.825 1.00 50.78 98 GLY A O 1
ATOM 780 N N . LYS A 1 102 ? -17.256 -9.329 17.173 1.00 46.54 99 LYS A N 1
ATOM 781 C CA . LYS A 1 102 ? -16.448 -10.004 18.183 1.00 41.74 99 LYS A CA 1
ATOM 782 C C . LYS A 1 102 ? -15.227 -9.181 18.584 1.00 39.00 99 LYS A C 1
ATOM 783 O O . LYS A 1 102 ? -14.087 -9.593 18.370 1.00 44.85 99 LYS A O 1
ATOM 789 N N . ASN A 1 103 ? -15.482 -8.010 19.180 1.00 40.70 100 ASN A N 1
ATOM 790 C CA . ASN A 1 103 ? -14.411 -7.138 19.639 1.00 34.70 100 ASN A CA 1
ATOM 791 C C . ASN A 1 103 ? -14.334 -7.088 21.162 1.00 36.45 100 ASN A C 1
ATOM 792 O O . ASN A 1 103 ? -13.566 -6.304 21.715 1.00 40.97 100 ASN A O 1
ATOM 797 N N . TYR A 1 104 ? -15.149 -7.922 21.833 1.00 39.08 101 TYR A N 1
ATOM 798 C CA . TYR A 1 104 ? -15.053 -8.143 23.268 1.00 41.99 101 TYR A CA 1
ATOM 799 C C . TYR A 1 104 ? -14.886 -9.646 23.481 1.00 40.58 101 TYR A C 1
ATOM 800 O O . TYR A 1 104 ? -15.635 -10.426 22.900 1.00 41.71 101 TYR A O 1
ATOM 809 N N . ARG A 1 105 ? -13.892 -10.043 24.284 1.00 43.50 102 ARG A N 1
ATOM 810 C CA . ARG A 1 105 ? -13.574 -11.451 24.497 1.00 49.47 102 ARG A CA 1
ATOM 811 C C . ARG A 1 105 ? -14.780 -12.310 24.862 1.00 49.85 102 ARG A C 1
ATOM 812 O O . ARG A 1 105 ? -15.010 -13.350 24.245 1.00 48.89 102 ARG A O 1
ATOM 820 N N . ASP A 1 106 ? -15.549 -11.860 25.857 1.00 49.37 103 ASP A N 1
ATOM 821 C CA . ASP A 1 106 ? -16.669 -12.639 26.367 1.00 64.83 103 ASP A CA 1
ATOM 822 C C . ASP A 1 106 ? -17.876 -12.697 25.425 1.00 67.12 103 ASP A C 1
ATOM 823 O O . ASP A 1 106 ? -18.686 -13.622 25.530 1.00 46.70 103 ASP A O 1
ATOM 828 N N . HIS A 1 107 ? -17.986 -11.739 24.488 1.00 50.91 104 HIS A N 1
ATOM 829 C CA . HIS A 1 107 ? -18.987 -11.831 23.431 1.00 52.20 104 HIS A CA 1
ATOM 830 C C . HIS A 1 107 ? -18.631 -12.963 22.464 1.00 57.09 104 HIS A C 1
ATOM 831 O O . HIS A 1 107 ? -19.498 -13.749 22.083 1.00 49.56 104 HIS A O 1
ATOM 838 N N . ALA A 1 108 ? -17.354 -13.000 22.044 1.00 55.05 105 ALA A N 1
ATOM 839 C CA . ALA A 1 108 ? -16.824 -14.045 21.179 1.00 57.39 105 ALA A CA 1
ATOM 840 C C . ALA A 1 108 ? -17.022 -15.445 21.768 1.00 65.16 105 ALA A C 1
ATOM 841 O O . ALA A 1 108 ? -17.387 -16.376 21.046 1.00 66.27 105 ALA A O 1
ATOM 843 N N . ILE A 1 109 ? -16.789 -15.565 23.090 1.00 62.16 106 ILE A N 1
ATOM 844 C CA . ILE A 1 109 ? -16.903 -16.820 23.824 1.00 58.10 106 ILE A CA 1
ATOM 845 C C . ILE A 1 109 ? -18.357 -17.294 23.895 1.00 69.35 106 ILE A C 1
ATOM 846 O O . ILE A 1 109 ? -18.630 -18.453 23.596 1.00 58.36 106 ILE A O 1
ATOM 851 N N . GLU A 1 110 ? -19.285 -16.393 24.262 1.00 61.58 107 GLU A N 1
ATOM 852 C CA . GLU A 1 110 ? -20.700 -16.734 24.351 1.00 69.78 107 GLU A CA 1
ATOM 853 C C . GLU A 1 110 ? -21.341 -17.095 23.005 1.00 68.43 107 GLU A C 1
ATOM 854 O O . GLU A 1 110 ? -22.413 -17.696 22.984 1.00 70.55 107 GLU A O 1
ATOM 860 N N . MET A 1 111 ? -20.695 -16.724 21.887 1.00 67.83 108 MET A N 1
ATOM 861 C CA . MET A 1 111 ? -21.196 -17.043 20.554 1.00 75.16 108 MET A CA 1
ATOM 862 C C . MET A 1 111 ? -20.554 -18.311 19.982 1.00 83.75 108 MET A C 1
ATOM 863 O O . MET A 1 111 ? -20.827 -18.683 18.842 1.00 77.01 108 MET A O 1
ATOM 868 N N . GLY A 1 112 ? -19.698 -18.967 20.777 1.00 73.93 109 GLY A N 1
ATOM 869 C CA . GLY A 1 112 ? -18.967 -20.147 20.339 1.00 83.00 109 GLY A CA 1
ATOM 870 C C . GLY A 1 112 ? -17.962 -20.616 21.390 1.00 92.49 109 GLY A C 1
ATOM 871 O O . GLY A 1 112 ? -18.363 -21.172 22.410 1.00 81.09 109 GLY A O 1
ATOM 872 N N . SER A 1 113 ? -16.661 -20.398 21.131 1.00 96.09 110 SER A N 1
ATOM 873 C CA . SER A 1 113 ? -15.613 -20.717 22.091 1.00 94.46 110 SER A CA 1
ATOM 874 C C . SER A 1 113 ? -14.444 -19.730 22.016 1.00 91.44 110 SER A C 1
ATOM 875 O O . SER A 1 113 ? -14.494 -18.740 21.288 1.00 81.28 110 SER A O 1
ATOM 878 N N . GLU A 1 114 ? -13.394 -20.006 22.798 1.00 91.09 111 GLU A N 1
ATOM 879 C CA . GLU A 1 114 ? -12.219 -19.153 22.879 1.00 101.83 111 GLU A CA 1
ATOM 880 C C . GLU A 1 114 ? -11.424 -19.043 21.575 1.00 109.40 111 GLU A C 1
ATOM 881 O O . GLU A 1 114 ? -10.732 -18.047 21.358 1.00 87.81 111 GLU A O 1
ATOM 887 N N . ALA A 1 115 ? -11.523 -20.071 20.716 1.00 99.60 112 ALA A N 1
ATOM 888 C CA . ALA A 1 115 ? -10.818 -20.095 19.443 1.00 80.30 112 ALA A CA 1
ATOM 889 C C . ALA A 1 115 ? -11.505 -19.255 18.364 1.00 95.83 112 ALA A C 1
ATOM 890 O O . ALA A 1 115 ? -10.955 -19.099 17.274 1.00 81.75 112 ALA A O 1
ATOM 892 N N . ASP A 1 116 ? -12.704 -18.730 18.673 1.00 105.08 113 ASP A N 1
ATOM 893 C CA . ASP A 1 116 ? -13.396 -17.758 17.834 1.00 102.25 113 ASP A CA 1
ATOM 894 C C . ASP A 1 116 ? -12.925 -16.317 18.028 1.00 94.96 113 ASP A C 1
ATOM 895 O O . ASP A 1 116 ? -13.394 -15.422 17.327 1.00 110.48 113 ASP A O 1
ATOM 900 N N . ILE A 1 117 ? -12.025 -16.097 18.998 1.00 98.61 114 ILE A N 1
ATOM 901 C CA . ILE A 1 117 ? -11.443 -14.783 19.247 1.00 94.09 114 ILE A CA 1
ATOM 902 C C . ILE A 1 117 ? -10.541 -14.385 18.075 1.00 87.81 114 ILE A C 1
ATOM 903 O O . ILE A 1 117 ? -9.579 -15.090 17.775 1.00 88.29 114 ILE A O 1
ATOM 908 N N . PRO A 1 118 ? -10.839 -13.271 17.361 1.00 91.99 115 PRO A N 1
ATOM 909 C CA . PRO A 1 118 ? -10.053 -12.885 16.187 1.00 76.42 115 PRO A CA 1
ATOM 910 C C . PRO A 1 118 ? -8.656 -12.350 16.503 1.00 70.56 115 PRO A C 1
ATOM 911 O O . PRO A 1 118 ? -8.437 -11.727 17.547 1.00 72.08 115 PRO A O 1
ATOM 915 N N . GLU A 1 119 ? -7.718 -12.632 15.588 1.00 65.67 116 GLU A N 1
ATOM 916 C CA . GLU A 1 119 ? -6.397 -12.023 15.585 1.00 66.90 116 GLU A CA 1
ATOM 917 C C . GLU A 1 119 ? -6.408 -10.786 14.685 1.00 57.34 116 GLU A C 1
ATOM 918 O O . GLU A 1 119 ? -5.544 -9.919 14.812 1.00 57.34 116 GLU A O 1
ATOM 924 N N . HIS A 1 120 ? -7.387 -10.740 13.762 1.00 62.14 117 HIS A N 1
ATOM 925 C CA . HIS A 1 120 ? -7.648 -9.578 12.928 1.00 56.04 117 HIS A CA 1
ATOM 926 C C . HIS A 1 120 ? -9.128 -9.214 13.039 1.00 44.22 117 HIS A C 1
ATOM 927 O O . HIS A 1 120 ? -9.978 -10.085 13.174 1.00 42.76 117 HIS A O 1
ATOM 934 N N . PRO A 1 121 ? -9.486 -7.912 12.962 1.00 45.54 118 PRO A N 1
ATOM 935 C CA . PRO A 1 121 ? -10.888 -7.493 13.052 1.00 43.54 118 PRO A CA 1
ATOM 936 C C . PRO A 1 121 ? -11.776 -8.076 11.958 1.00 40.67 118 PRO A C 1
ATOM 937 O O . PRO A 1 121 ? -11.379 -8.169 10.790 1.00 40.76 118 PRO A O 1
ATOM 941 N N . MET A 1 122 ? -12.980 -8.476 12.358 1.00 34.55 119 MET A N 1
ATOM 942 C CA . MET A 1 122 ? -13.982 -8.977 11.434 1.00 45.11 119 MET A CA 1
ATOM 943 C C . MET A 1 122 ? -14.894 -7.785 11.164 1.00 41.66 119 MET A C 1
ATOM 944 O O . MET A 1 122 ? -15.504 -7.255 12.090 1.00 41.53 119 MET A O 1
ATOM 949 N N . VAL A 1 123 ? -14.933 -7.339 9.903 1.00 40.20 120 VAL A N 1
ATOM 950 C CA . VAL A 1 123 ? -15.633 -6.120 9.536 1.00 32.18 120 VAL A CA 1
ATOM 951 C C . VAL A 1 123 ? -16.730 -6.404 8.513 1.00 33.33 120 VAL A C 1
ATOM 952 O O . VAL A 1 123 ? -16.489 -7.043 7.491 1.00 28.72 120 VAL A O 1
ATOM 956 N N . PHE A 1 124 ? -17.950 -5.956 8.830 1.00 31.65 121 PHE A N 1
ATOM 957 C CA . PHE A 1 124 ? -19.078 -6.051 7.922 1.00 37.92 121 PHE A CA 1
ATOM 958 C C . PHE A 1 124 ? -19.852 -4.730 7.978 1.00 30.69 121 PHE A C 1
ATOM 959 O O . PHE A 1 124 ? -19.434 -3.787 8.654 1.00 32.99 121 PHE A O 1
ATOM 967 N N . THR A 1 125 ? -20.986 -4.657 7.270 1.00 33.00 122 THR A N 1
ATOM 968 C CA . THR A 1 125 ? -21.775 -3.438 7.211 1.00 37.65 122 THR A CA 1
ATOM 969 C C . THR A 1 125 ? -23.285 -3.579 7.405 1.00 35.46 122 THR A C 1
ATOM 970 O O . THR A 1 125 ? -23.843 -4.659 7.234 1.00 35.82 122 THR A O 1
ATOM 974 N N . LYS A 1 126 ? -23.910 -2.459 7.809 1.00 33.05 123 LYS A N 1
ATOM 975 C CA . LYS A 1 126 ? -25.356 -2.294 7.839 1.00 31.50 123 LYS A CA 1
ATOM 976 C C . LYS A 1 126 ? -25.775 -1.232 6.830 1.00 33.69 123 LYS A C 1
ATOM 977 O O . LYS A 1 126 ? -25.277 -0.106 6.883 1.00 29.86 123 LYS A O 1
ATOM 983 N N . SER A 1 127 ? -26.736 -1.584 5.959 1.00 34.66 124 SER A N 1
ATOM 984 C CA . SER A 1 127 ? -27.312 -0.622 5.034 1.00 30.34 124 SER A CA 1
ATOM 985 C C . SER A 1 127 ? -27.854 0.616 5.747 1.00 32.04 124 SER A C 1
ATOM 986 O O . SER A 1 127 ? -28.353 0.519 6.870 1.00 32.60 124 SER A O 1
ATOM 989 N N . PRO A 1 128 ? -27.777 1.816 5.117 1.00 32.17 125 PRO A N 1
ATOM 990 C CA . PRO A 1 128 ? -28.388 3.020 5.668 1.00 34.51 125 PRO A CA 1
ATOM 991 C C . PRO A 1 128 ? -29.884 2.932 5.947 1.00 34.14 125 PRO A C 1
ATOM 992 O O . PRO A 1 128 ? -30.362 3.698 6.772 1.00 34.47 125 PRO A O 1
ATOM 996 N N . VAL A 1 129 ? -30.604 2.024 5.266 1.00 35.19 126 VAL A N 1
ATOM 997 C CA . VAL A 1 129 ? -32.032 1.842 5.495 1.00 37.57 126 VAL A CA 1
ATOM 998 C C . VAL A 1 129 ? -32.343 1.277 6.883 1.00 37.30 126 VAL A C 1
ATOM 999 O O . VAL A 1 129 ? -33.498 1.230 7.298 1.00 39.80 126 VAL A O 1
ATOM 1003 N N . THR A 1 130 ? -31.312 0.805 7.592 1.00 34.98 127 THR A N 1
ATOM 1004 C CA . THR A 1 130 ? -31.468 0.387 8.972 1.00 32.17 127 THR A CA 1
ATOM 1005 C C . THR A 1 130 ? -31.618 1.551 9.949 1.00 33.15 127 THR A C 1
ATOM 1006 O O . THR A 1 130 ? -32.123 1.356 11.050 1.00 31.08 127 THR A O 1
ATOM 1010 N N . VAL A 1 131 ? -31.166 2.753 9.560 1.00 31.92 128 VAL A N 1
ATOM 1011 C CA . VAL A 1 131 ? -30.906 3.793 10.547 1.00 31.73 128 VAL A CA 1
ATOM 1012 C C . VAL A 1 131 ? -32.216 4.356 11.079 1.00 37.37 128 VAL A C 1
ATOM 1013 O O . VAL A 1 131 ? -33.115 4.688 10.317 1.00 34.38 128 VAL A O 1
ATOM 1017 N N . THR A 1 132 ? -32.329 4.456 12.403 1.00 34.93 129 THR A N 1
ATOM 1018 C CA . THR A 1 132 ? -33.491 5.100 12.992 1.00 29.09 129 THR A CA 1
ATOM 1019 C C . THR A 1 132 ? -33.032 5.779 14.282 1.00 31.01 129 THR A C 1
ATOM 1020 O O . THR A 1 132 ? -31.852 5.719 14.622 1.00 29.27 129 THR A O 1
ATOM 1024 N N . GLY A 1 133 ? -33.970 6.446 14.966 1.00 29.77 130 GLY A N 1
ATOM 1025 C CA . GLY A 1 133 ? -33.652 7.367 16.039 1.00 29.85 130 GLY A CA 1
ATOM 1026 C C . GLY A 1 133 ? -34.224 6.942 17.384 1.00 32.98 130 GLY A C 1
ATOM 1027 O O . GLY A 1 133 ? -34.940 5.949 17.487 1.00 37.91 130 GLY A O 1
ATOM 1028 N N . HIS A 1 134 ? -33.840 7.706 18.403 1.00 32.27 131 HIS A N 1
ATOM 1029 C CA . HIS A 1 134 ? -34.277 7.532 19.773 1.00 35.21 131 HIS A CA 1
ATOM 1030 C C . HIS A 1 134 ? -35.799 7.608 19.803 1.00 36.21 131 HIS A C 1
ATOM 1031 O O . HIS A 1 134 ? -36.390 8.493 19.192 1.00 36.70 131 HIS A O 1
ATOM 1038 N N . GLY A 1 135 ? -36.416 6.615 20.450 1.00 37.58 132 GLY A N 1
ATOM 1039 C CA . GLY A 1 135 ? -37.864 6.538 20.586 1.00 34.57 132 GLY A CA 1
ATOM 1040 C C . GLY A 1 135 ? -38.604 5.919 19.401 1.00 37.53 132 GLY A C 1
ATOM 1041 O O . GLY A 1 135 ? -39.811 5.745 19.472 1.00 39.62 132 GLY A O 1
ATOM 1042 N N . ASP A 1 136 ? -37.904 5.605 18.303 1.00 39.79 133 ASP A N 1
ATOM 1043 C CA . ASP A 1 136 ? -38.564 5.000 17.152 1.00 35.78 133 ASP A CA 1
ATOM 1044 C C . ASP A 1 136 ? -38.832 3.520 17.418 1.00 34.57 133 ASP A C 1
ATOM 1045 O O . ASP A 1 136 ? -38.090 2.857 18.154 1.00 35.89 133 ASP A O 1
ATOM 1050 N N . ILE A 1 137 ? -39.923 3.044 16.813 1.00 36.36 134 ILE A N 1
ATOM 1051 C CA . ILE A 1 137 ? -40.304 1.647 16.770 1.00 39.12 134 ILE A CA 1
ATOM 1052 C C . ILE A 1 137 ? -39.426 0.894 15.776 1.00 34.67 134 ILE A C 1
ATOM 1053 O O . ILE A 1 137 ? -39.304 1.309 14.633 1.00 41.22 134 ILE A O 1
ATOM 1058 N N . VAL A 1 138 ? -38.826 -0.206 16.235 1.00 37.33 135 VAL A N 1
ATOM 1059 C CA . VAL A 1 138 ? -38.110 -1.127 15.374 1.00 39.54 135 VAL A CA 1
ATOM 1060 C C . VAL A 1 138 ? -39.070 -2.220 14.919 1.00 40.63 135 VAL A C 1
ATOM 1061 O O . VAL A 1 138 ? -39.696 -2.880 15.748 1.00 38.38 135 VAL A O 1
ATOM 1065 N N . LYS A 1 139 ? -39.154 -2.435 13.607 1.00 35.59 136 LYS A N 1
ATOM 1066 C CA . LYS A 1 139 ? -39.977 -3.513 13.075 1.00 37.01 136 LYS A CA 1
ATOM 1067 C C . LYS A 1 139 ? -39.510 -4.861 13.632 1.00 45.39 136 LYS A C 1
ATOM 1068 O O . LYS A 1 139 ? -38.312 -5.114 13.751 1.00 40.38 136 LYS A O 1
ATOM 1074 N N . SER A 1 140 ? -40.465 -5.728 13.994 1.00 38.03 137 SER A N 1
ATOM 1075 C CA . SER A 1 140 ? -40.146 -7.028 14.558 1.00 42.07 137 SER A CA 1
ATOM 1076 C C . SER A 1 140 ? -39.752 -8.032 13.481 1.00 33.54 137 SER A C 1
ATOM 1077 O O . SER A 1 140 ? -39.086 -9.018 13.779 1.00 40.05 137 SER A O 1
ATOM 1080 N N . HIS A 1 141 ? -40.145 -7.758 12.232 1.00 36.63 138 HIS A N 1
ATOM 1081 C CA . HIS A 1 141 ? -39.776 -8.576 11.083 1.00 43.16 138 HIS A CA 1
ATOM 1082 C C . HIS A 1 141 ? -40.192 -10.039 11.297 1.00 42.64 138 HIS A C 1
ATOM 1083 O O . HIS A 1 141 ? -39.473 -10.951 10.875 1.00 40.85 138 HIS A O 1
ATOM 1090 N N . GLU A 1 142 ? -41.391 -10.241 11.873 1.00 48.63 139 GLU A N 1
ATOM 1091 C CA . GLU A 1 142 ? -41.860 -11.551 12.315 1.00 60.45 139 GLU A CA 1
ATOM 1092 C C . GLU A 1 142 ? -41.996 -12.544 11.159 1.00 50.98 139 GLU A C 1
ATOM 1093 O O . GLU A 1 142 ? -41.750 -13.738 11.325 1.00 54.11 139 GLU A O 1
ATOM 1099 N N . GLU A 1 143 ? -42.344 -12.036 9.971 1.00 42.90 140 GLU A N 1
ATOM 1100 C CA . GLU A 1 143 ? -42.476 -12.869 8.783 1.00 53.10 140 GLU A CA 1
ATOM 1101 C C . GLU A 1 143 ? -41.143 -13.227 8.122 1.00 48.62 140 GLU A C 1
ATOM 1102 O O . GLU A 1 143 ? -41.125 -13.982 7.161 1.00 50.83 140 GLU A O 1
ATOM 1108 N N . VAL A 1 144 ? -40.029 -12.712 8.658 1.00 46.79 141 VAL A N 1
ATOM 1109 C CA . VAL A 1 144 ? -38.702 -12.972 8.122 1.00 44.15 141 VAL A CA 1
ATOM 1110 C C . VAL A 1 144 ? -37.800 -13.737 9.095 1.00 44.00 141 VAL A C 1
ATOM 1111 O O . VAL A 1 144 ? -36.897 -14.454 8.677 1.00 43.79 141 VAL A O 1
ATOM 1115 N N . THR A 1 145 ? -37.988 -13.511 10.396 1.00 45.92 142 THR A N 1
ATOM 1116 C CA . THR A 1 145 ? -37.101 -14.064 11.411 1.00 49.83 142 THR A CA 1
ATOM 1117 C C . THR A 1 145 ? -37.866 -14.166 12.723 1.00 43.99 142 THR A C 1
ATOM 1118 O O . THR A 1 145 ? -38.767 -13.358 12.988 1.00 41.74 142 THR A O 1
ATOM 1122 N N . SER A 1 146 ? -37.474 -15.157 13.528 1.00 52.14 143 SER A N 1
ATOM 1123 C CA . SER A 1 146 ? -37.877 -15.248 14.923 1.00 54.75 143 SER A CA 1
ATOM 1124 C C . SER A 1 146 ? -36.671 -15.160 15.850 1.00 46.81 143 SER A C 1
ATOM 1125 O O . SER A 1 146 ? -36.790 -15.443 17.039 1.00 45.25 143 SER A O 1
ATOM 1128 N N . GLN A 1 147 ? -35.535 -14.714 15.298 1.00 45.33 144 GLN A N 1
ATOM 1129 C CA . GLN A 1 147 ? -34.298 -14.591 16.046 1.00 46.06 144 GLN A CA 1
ATOM 1130 C C . GLN A 1 147 ? -33.685 -13.196 15.953 1.00 37.93 144 GLN A C 1
ATOM 1131 O O . GLN A 1 147 ? -32.472 -13.069 15.790 1.00 43.82 144 GLN A O 1
ATOM 1137 N N . LEU A 1 148 ? -34.527 -12.164 16.083 1.00 41.51 145 LEU A N 1
ATOM 1138 C CA . LEU A 1 148 ? -34.038 -10.808 16.286 1.00 40.75 145 LEU A CA 1
ATOM 1139 C C . LEU A 1 148 ? -33.308 -10.720 17.616 1.00 39.35 145 LEU A C 1
ATOM 1140 O O . LEU A 1 148 ? -33.845 -11.095 18.653 1.00 39.35 145 LEU A O 1
ATOM 1145 N N . ASP A 1 149 ? -32.123 -1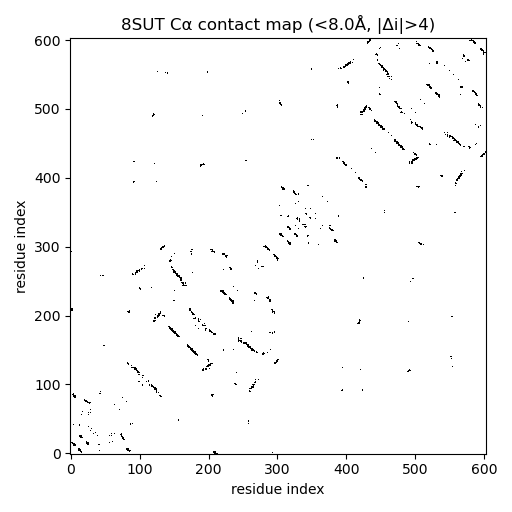0.120 17.580 1.00 38.39 146 ASP A N 1
ATOM 1146 C CA . ASP A 1 149 ? -31.340 -9.910 18.786 1.00 38.96 146 ASP A CA 1
ATOM 1147 C C . ASP A 1 149 ? -30.836 -8.468 18.867 1.00 35.82 146 ASP A C 1
ATOM 1148 O O . ASP A 1 149 ? -30.773 -7.767 17.854 1.00 37.90 146 ASP A O 1
ATOM 1153 N N . TYR A 1 150 ? -30.498 -8.035 20.088 1.00 31.46 147 TYR A N 1
ATOM 1154 C CA . TYR A 1 150 ? -30.006 -6.692 20.367 1.00 34.51 147 TYR A CA 1
ATOM 1155 C C . TYR A 1 150 ? -28.486 -6.722 20.514 1.00 35.94 147 TYR A C 1
ATOM 1156 O O . TYR A 1 150 ? -27.904 -7.754 20.874 1.00 35.24 147 TYR A O 1
ATOM 1165 N N . GLU A 1 151 ? -27.858 -5.572 20.260 1.00 32.79 148 GLU A N 1
ATOM 1166 C CA . GLU A 1 151 ? -26.433 -5.382 20.522 1.00 33.55 148 GLU A CA 1
ATOM 1167 C C . GLU A 1 151 ? -26.124 -3.910 20.806 1.00 35.71 148 GLU A C 1
ATOM 1168 O O . GLU A 1 151 ? -26.076 -3.093 19.893 1.00 35.00 148 GLU A O 1
ATOM 1174 N N . GLY A 1 152 ? -25.913 -3.554 22.069 1.00 31.20 149 GLY A N 1
ATOM 1175 C CA . GLY A 1 152 ? -25.514 -2.196 22.402 1.00 35.17 149 GLY A CA 1
ATOM 1176 C C . GLY A 1 152 ? -24.048 -1.973 22.040 1.00 35.72 149 GLY A C 1
ATOM 1177 O O . GLY A 1 152 ? -23.212 -2.806 22.371 1.00 31.86 149 GLY A O 1
ATOM 1178 N N . GLU A 1 153 ? -23.747 -0.866 21.347 1.00 31.34 150 GLU A N 1
ATOM 1179 C CA . GLU A 1 153 ? -22.378 -0.558 20.950 1.00 30.54 150 GLU A CA 1
ATOM 1180 C C . GLU A 1 153 ? -22.054 0.930 20.991 1.00 32.09 150 GLU A C 1
ATOM 1181 O O . GLU A 1 153 ? -22.929 1.791 20.823 1.00 32.23 150 GLU A O 1
ATOM 1187 N N . LEU A 1 154 ? -20.765 1.204 21.217 1.00 33.99 151 LEU A N 1
ATOM 1188 C CA . LEU A 1 154 ? -20.220 2.536 21.058 1.00 32.59 151 LEU A CA 1
ATOM 1189 C C . LEU A 1 154 ? -19.971 2.721 19.566 1.00 27.51 151 LEU A C 1
ATOM 1190 O O . LEU A 1 154 ? -19.358 1.860 18.928 1.00 34.54 151 LEU A O 1
ATOM 1195 N N . ALA A 1 155 ? -20.462 3.835 19.012 1.00 33.82 152 ALA A N 1
ATOM 1196 C CA . ALA A 1 155 ? -20.155 4.167 17.628 1.00 35.08 152 ALA A CA 1
ATOM 1197 C C . ALA A 1 155 ? -19.270 5.408 17.563 1.00 31.24 152 ALA A C 1
ATOM 1198 O O . ALA A 1 155 ? -19.413 6.327 18.350 1.00 30.23 152 ALA A O 1
ATOM 1200 N N . VAL A 1 156 ? -18.311 5.372 16.638 1.00 27.51 153 VAL A N 1
ATOM 1201 C CA . VAL A 1 156 ? -17.411 6.471 16.365 1.00 30.36 153 VAL A CA 1
ATOM 1202 C C . VAL A 1 156 ? -17.783 7.050 15.012 1.00 27.97 153 VAL A C 1
ATOM 1203 O O . VAL A 1 156 ? -17.995 6.307 14.048 1.00 27.78 153 VAL A O 1
ATOM 1207 N N . VAL A 1 157 ? -17.875 8.380 14.965 1.00 30.14 154 VAL A N 1
ATOM 1208 C CA . VAL A 1 157 ? -18.119 9.093 13.719 1.00 34.32 154 VAL A CA 1
ATOM 1209 C C . VAL A 1 157 ? -16.830 9.796 13.302 1.00 26.25 154 VAL A C 1
ATOM 1210 O O . VAL A 1 157 ? -16.223 10.509 14.091 1.00 28.92 154 VAL A O 1
ATOM 1214 N N . ILE A 1 158 ? -16.396 9.520 12.079 1.00 28.57 155 ILE A N 1
ATOM 1215 C CA . ILE A 1 158 ? -15.222 10.160 11.502 1.00 31.59 155 ILE A CA 1
ATOM 1216 C C . ILE A 1 158 ? -15.483 11.619 11.148 1.00 32.38 155 ILE A C 1
ATOM 1217 O O . ILE A 1 158 ? -16.527 11.947 10.576 1.00 32.91 155 ILE A O 1
ATOM 1222 N N . GLY A 1 159 ? -14.522 12.481 11.504 1.00 34.47 156 GLY A N 1
ATOM 1223 C CA . GLY A 1 159 ? -14.486 13.873 11.067 1.00 38.36 156 GLY A CA 1
ATOM 1224 C C . GLY A 1 159 ? -13.599 14.113 9.837 1.00 43.93 156 GLY A C 1
ATOM 1225 O O . GLY A 1 159 ? -14.078 14.166 8.708 1.00 45.93 156 GLY A O 1
ATOM 1226 N 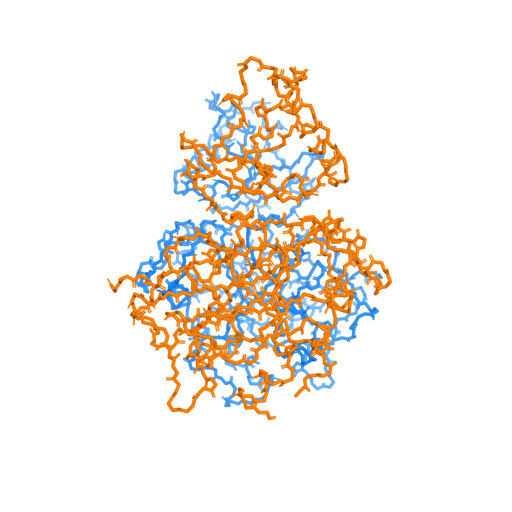N . LYS A 1 160 ? -12.291 14.229 10.052 1.00 43.62 157 LYS A N 1
ATOM 1227 C CA . LYS A 1 160 ? -11.372 14.491 8.954 1.00 48.65 157 LYS A CA 1
ATOM 1228 C C . LYS A 1 160 ? -11.246 13.218 8.124 1.00 38.73 157 LYS A C 1
ATOM 1229 O O . LYS A 1 160 ? -10.950 12.150 8.658 1.00 34.24 157 LYS A O 1
ATOM 1235 N N . SER A 1 161 ? -11.435 13.362 6.811 1.00 34.76 158 SER A N 1
ATOM 1236 C CA . SER A 1 161 ? -11.171 12.306 5.851 1.00 39.19 158 SER A CA 1
ATOM 1237 C C . SER A 1 161 ? -9.693 11.929 5.808 1.00 41.34 158 SER A C 1
ATOM 1238 O O . SER A 1 161 ? -8.828 12.727 6.129 1.00 44.15 158 SER A O 1
ATOM 1241 N N . GLY A 1 162 ? -9.418 10.679 5.446 1.00 42.55 159 GLY A N 1
ATOM 1242 C CA . GLY A 1 162 ? -8.065 10.166 5.500 1.00 40.16 159 GLY A CA 1
ATOM 1243 C C . GLY A 1 162 ? -7.984 8.732 5.008 1.00 42.76 159 GLY A C 1
ATOM 1244 O O . GLY A 1 162 ? -8.944 7.974 5.139 1.00 42.28 159 GLY A O 1
ATOM 1245 N N . THR A 1 163 ? -6.829 8.393 4.427 1.00 38.26 160 THR A N 1
ATOM 1246 C CA . THR A 1 163 ? -6.445 7.013 4.193 1.00 36.92 160 THR A CA 1
ATOM 1247 C C . THR A 1 163 ? -5.053 6.814 4.800 1.00 42.40 160 THR A C 1
ATOM 1248 O O . THR A 1 163 ? -4.364 7.794 5.084 1.00 36.60 160 THR A O 1
ATOM 1252 N N . ARG A 1 164 ? -4.669 5.546 5.034 1.00 41.48 161 ARG A N 1
ATOM 1253 C CA . ARG A 1 164 ? -3.376 5.212 5.618 1.00 44.30 161 ARG A CA 1
ATOM 1254 C C . ARG A 1 164 ? -3.156 6.045 6.877 1.00 37.31 161 ARG A C 1
ATOM 1255 O O . ARG A 1 164 ? -2.115 6.662 7.060 1.00 48.81 161 ARG A O 1
ATOM 1263 N N . ILE A 1 165 ? -4.168 6.056 7.744 1.00 48.55 162 ILE A N 1
ATOM 1264 C CA . ILE A 1 165 ? -4.089 6.752 9.015 1.00 36.49 162 ILE A CA 1
ATOM 1265 C C . ILE A 1 165 ? -3.331 5.840 9.977 1.00 45.93 162 ILE A C 1
ATOM 1266 O O . ILE A 1 165 ? -3.645 4.656 10.096 1.00 40.49 162 ILE A O 1
ATOM 1271 N N . SER A 1 166 ? -2.329 6.396 10.656 1.00 40.31 163 SER A N 1
ATOM 1272 C CA . SER A 1 166 ? -1.606 5.661 11.673 1.00 41.71 163 SER A CA 1
ATOM 1273 C C . SER A 1 166 ? -2.416 5.635 12.967 1.00 51.48 163 SER A C 1
ATOM 1274 O O . SER A 1 166 ? -3.225 6.529 13.208 1.00 39.42 163 SER A O 1
ATOM 1277 N N . LYS A 1 167 ? -2.183 4.604 13.789 1.00 44.48 164 LYS A N 1
ATOM 1278 C CA . LYS A 1 167 ? -2.714 4.530 15.143 1.00 44.39 164 LYS A CA 1
ATOM 1279 C C . LYS A 1 167 ? -2.581 5.827 15.929 1.00 42.08 164 LYS A C 1
ATOM 1280 O O . LYS A 1 167 ? -3.515 6.236 16.613 1.00 48.36 164 LYS A O 1
ATOM 1286 N N . GLU A 1 168 ? -1.404 6.458 15.840 1.00 43.42 165 GLU A N 1
ATOM 1287 C CA . GLU A 1 168 ? -1.080 7.653 16.609 1.00 48.87 165 GLU A CA 1
ATOM 1288 C C . GLU A 1 168 ? -1.923 8.863 16.204 1.00 49.41 165 GLU A C 1
ATOM 1289 O O . GLU A 1 168 ? -2.203 9.720 17.031 1.00 46.56 165 GLU A O 1
ATOM 1295 N N . ASP A 1 169 ? -2.306 8.932 14.923 1.00 41.24 166 ASP A N 1
ATOM 1296 C CA . ASP A 1 169 ? -3.099 10.041 14.402 1.00 53.79 166 ASP A CA 1
ATOM 1297 C C . ASP A 1 169 ? -4.608 9.801 14.380 1.00 49.85 166 ASP A C 1
ATOM 1298 O O . ASP A 1 169 ? -5.353 10.669 13.935 1.00 41.15 166 ASP A O 1
ATOM 1303 N N . ALA A 1 170 ? -5.042 8.630 14.864 1.00 48.00 167 ALA A N 1
ATOM 1304 C CA . ALA A 1 170 ? -6.399 8.152 14.631 1.00 42.97 167 ALA A CA 1
ATOM 1305 C C . ALA A 1 170 ? -7.427 9.101 15.227 1.00 42.31 167 ALA A C 1
ATOM 1306 O O . ALA A 1 170 ? -8.383 9.465 14.548 1.00 41.27 167 ALA A O 1
ATOM 1308 N N . TYR A 1 171 ? -7.218 9.522 16.479 1.00 38.77 168 TYR A N 1
ATOM 1309 C CA . TYR A 1 171 ? -8.193 10.372 17.149 1.00 46.54 168 TYR A CA 1
ATOM 1310 C C . TYR A 1 171 ? -8.307 11.739 16.477 1.00 40.72 168 TYR A C 1
ATOM 1311 O O . TYR A 1 171 ? -9.334 12.390 16.581 1.00 41.28 168 TYR A O 1
ATOM 1320 N N . ASP A 1 172 ? -7.290 12.134 15.714 1.00 42.42 169 ASP A N 1
ATOM 1321 C CA . ASP A 1 172 ? -7.373 13.353 14.928 1.00 41.94 169 ASP A CA 1
ATOM 1322 C C . ASP A 1 172 ? -8.440 13.284 13.825 1.00 45.61 169 ASP A C 1
ATOM 1323 O O . ASP A 1 172 ? -8.919 14.322 13.346 1.00 38.27 169 ASP A O 1
ATOM 1328 N N . HIS A 1 173 ? -8.803 12.054 13.415 1.00 43.33 170 HIS A N 1
ATOM 1329 C CA . HIS A 1 173 ? -9.783 11.828 12.360 1.00 39.90 170 HIS A CA 1
ATOM 1330 C C . HIS A 1 173 ? -11.170 11.521 12.924 1.00 34.40 170 HIS A C 1
ATOM 1331 O O . HIS A 1 173 ? -12.099 11.263 12.173 1.00 36.52 170 HIS A O 1
ATOM 1338 N N . VAL A 1 174 ? -11.301 11.530 14.248 1.00 34.24 171 VAL A N 1
ATOM 1339 C CA . VAL A 1 174 ? -12.571 11.287 14.916 1.00 37.23 171 VAL A CA 1
ATOM 1340 C C . VAL A 1 174 ? -13.285 12.603 15.203 1.00 37.75 171 VAL A C 1
ATOM 1341 O O . VAL A 1 174 ? -12.697 13.512 15.780 1.00 39.13 171 VAL A O 1
ATOM 1345 N N . PHE A 1 175 ? -14.562 12.700 14.806 1.00 34.52 172 PHE A N 1
ATOM 1346 C CA . PHE A 1 175 ? -15.402 13.817 15.217 1.00 29.54 172 PHE A CA 1
ATOM 1347 C C . PHE A 1 175 ? -15.965 13.570 16.610 1.00 35.01 172 PHE A C 1
ATOM 1348 O O . PHE A 1 175 ? -15.881 14.433 17.466 1.00 33.53 172 PHE A O 1
ATOM 1356 N N . GLY A 1 176 ? -16.589 12.407 16.817 1.00 33.65 173 GLY A N 1
ATOM 1357 C CA . GLY A 1 176 ? -17.345 12.184 18.044 1.00 34.49 173 GLY A CA 1
ATOM 1358 C C . GLY A 1 176 ? -17.899 10.771 18.211 1.00 29.99 173 GLY A C 1
ATOM 1359 O O . GLY A 1 176 ? -17.601 9.874 17.431 1.00 31.87 173 GLY A O 1
ATOM 1360 N N . TYR A 1 177 ? -18.754 10.616 19.216 1.00 28.11 174 TYR A N 1
ATOM 1361 C CA . TYR A 1 177 ? -19.234 9.325 19.675 1.00 32.62 174 TYR A CA 1
ATOM 1362 C C . TYR A 1 177 ? -20.753 9.338 19.787 1.00 29.20 174 TYR A C 1
ATOM 1363 O O . TYR A 1 177 ? -21.330 10.324 20.210 1.00 30.19 174 TYR A O 1
ATOM 1372 N N . THR A 1 178 ? -21.390 8.243 19.373 1.00 31.67 175 THR A N 1
ATOM 1373 C CA . THR A 1 178 ? -22.800 8.043 19.648 1.00 28.75 175 THR A CA 1
ATOM 1374 C C . THR A 1 178 ? -23.020 6.593 20.068 1.00 28.36 175 THR A C 1
ATOM 1375 O O . THR A 1 178 ? -22.071 5.810 20.173 1.00 32.46 175 THR A O 1
ATOM 1379 N N . ILE A 1 179 ? -24.295 6.244 20.279 1.00 31.45 176 ILE A N 1
ATOM 1380 C CA . ILE A 1 179 ? -24.694 4.885 20.596 1.00 29.61 176 ILE A CA 1
ATOM 1381 C C . ILE A 1 179 ? -25.348 4.294 19.359 1.00 29.26 176 ILE A C 1
ATOM 1382 O O . ILE A 1 179 ? -26.034 5.000 18.628 1.00 27.28 176 ILE A O 1
ATOM 1387 N N . VAL A 1 180 ? -25.106 3.004 19.139 1.00 28.55 177 VAL A N 1
ATOM 1388 C CA . VAL A 1 180 ? -25.841 2.207 18.164 1.00 31.41 177 VAL A CA 1
ATOM 1389 C C . VAL A 1 180 ? -26.429 0.971 18.850 1.00 28.72 177 VAL A C 1
ATOM 1390 O O . VAL A 1 180 ? -25.874 0.462 19.814 1.00 33.71 177 VAL A O 1
ATOM 1394 N N . ASN A 1 181 ? -27.592 0.538 18.367 1.00 32.20 178 ASN A N 1
ATOM 1395 C CA . ASN A 1 181 ? -28.133 -0.773 18.648 1.00 33.15 178 ASN A CA 1
ATOM 1396 C C . ASN A 1 181 ? -28.037 -1.581 17.351 1.00 31.68 178 ASN A C 1
ATOM 1397 O O . ASN A 1 181 ? -28.794 -1.354 16.414 1.00 32.00 178 ASN A O 1
ATOM 1402 N N . ASP A 1 182 ? -27.090 -2.519 17.290 1.00 32.61 179 ASP A N 1
ATOM 1403 C CA . ASP A 1 182 ? -26.858 -3.300 16.085 1.00 34.63 179 ASP A CA 1
ATOM 1404 C C . ASP A 1 182 ? -27.780 -4.521 16.067 1.00 34.41 179 ASP A C 1
ATOM 1405 O O . ASP A 1 182 ? -27.345 -5.651 16.259 1.00 31.24 179 ASP A O 1
ATOM 1410 N N . ILE A 1 183 ? -29.070 -4.265 15.834 1.00 36.69 180 ILE A N 1
ATOM 1411 C CA . ILE A 1 183 ? -30.083 -5.303 15.864 1.00 32.16 180 ILE A CA 1
ATOM 1412 C C . ILE A 1 183 ? -29.878 -6.244 14.679 1.00 38.91 180 ILE A C 1
ATOM 1413 O O . ILE A 1 183 ? -29.698 -5.797 13.538 1.00 39.65 180 ILE A O 1
ATOM 1418 N N . THR A 1 184 ? -29.882 -7.550 15.001 1.00 34.71 181 THR A N 1
ATOM 1419 C CA . THR A 1 184 ? -29.447 -8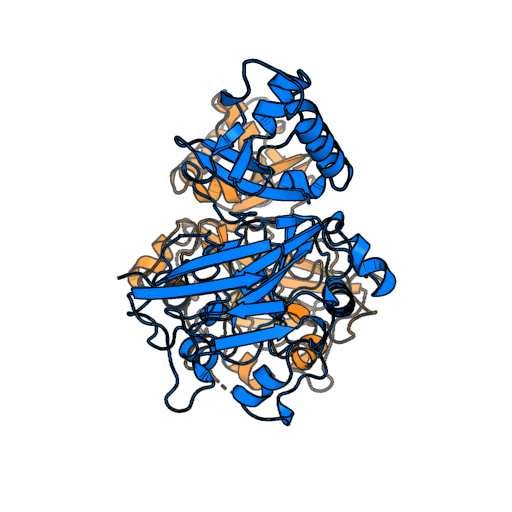.623 14.120 1.00 36.60 181 THR A CA 1
ATOM 1420 C C . THR A 1 184 ? -30.466 -9.763 14.073 1.00 40.61 181 THR A C 1
ATOM 1421 O O . THR A 1 184 ? -31.011 -10.163 15.098 1.00 34.86 181 THR A O 1
ATOM 1425 N N . ALA A 1 185 ? -30.742 -10.275 12.872 1.00 42.30 182 ALA A N 1
ATOM 1426 C CA . ALA A 1 185 ? -31.490 -11.518 12.711 1.00 39.92 182 ALA A CA 1
ATOM 1427 C C . ALA A 1 185 ? -30.490 -12.665 12.642 1.00 32.36 182 ALA A C 1
ATOM 1428 O O . ALA A 1 185 ? -29.776 -12.803 11.645 1.00 34.69 182 ALA A O 1
ATOM 1430 N N . ARG A 1 186 ? -30.392 -13.443 13.732 1.00 36.17 183 ARG A N 1
ATOM 1431 C CA . ARG A 1 186 ? -29.322 -14.425 13.894 1.00 36.51 183 ARG A CA 1
ATOM 1432 C C . ARG A 1 186 ? -29.407 -15.603 12.920 1.00 40.17 183 ARG A C 1
ATOM 1433 O O . ARG A 1 186 ? -28.381 -16.148 12.499 1.00 40.13 183 ARG A O 1
ATOM 1441 N N . ASP A 1 187 ? -30.634 -16.009 12.582 1.00 34.79 184 ASP A N 1
ATOM 1442 C CA . ASP A 1 187 ? -30.836 -17.076 11.611 1.00 41.54 184 ASP A CA 1
ATOM 1443 C C . ASP A 1 187 ? -30.392 -16.625 10.218 1.00 46.53 184 ASP A C 1
ATOM 1444 O O . ASP A 1 187 ? -29.719 -17.382 9.526 1.00 42.21 184 ASP A O 1
ATOM 1449 N N . LEU A 1 188 ? -30.738 -15.382 9.840 1.00 47.56 185 LEU A N 1
ATOM 1450 C CA . LEU A 1 188 ? -30.328 -14.811 8.562 1.00 37.12 185 LEU A CA 1
ATOM 1451 C C . LEU A 1 188 ? -28.814 -14.653 8.447 1.00 35.97 185 LEU A C 1
ATOM 1452 O O . LEU A 1 188 ? -28.268 -14.860 7.365 1.00 39.70 185 LEU A O 1
ATOM 1457 N N . GLN A 1 189 ? -28.141 -14.334 9.561 1.00 37.34 186 GLN A N 1
ATOM 1458 C CA . GLN A 1 189 ? -26.690 -14.347 9.602 1.00 39.44 186 GLN A CA 1
ATOM 1459 C C . GLN A 1 189 ? -26.097 -15.692 9.195 1.00 48.68 186 GLN A C 1
ATOM 1460 O O . GLN A 1 189 ? -25.145 -15.747 8.417 1.00 46.33 186 GLN A O 1
ATOM 1466 N N . LYS A 1 190 ? -26.635 -16.774 9.772 1.00 46.94 187 LYS A N 1
ATOM 1467 C CA . LYS A 1 190 ? -26.160 -18.115 9.464 1.00 56.14 187 LYS A CA 1
ATOM 1468 C C . LYS A 1 190 ? -26.533 -18.517 8.038 1.00 43.65 187 LYS A C 1
ATOM 1469 O O . LYS A 1 190 ? -25.702 -19.050 7.316 1.00 49.06 187 LYS A O 1
ATOM 1475 N N . ARG A 1 191 ? -27.774 -18.241 7.637 1.00 42.16 188 ARG A N 1
ATOM 1476 C CA . ARG A 1 191 ? -28.252 -18.615 6.318 1.00 40.71 188 ARG A CA 1
ATOM 1477 C C . ARG A 1 191 ? -27.400 -18.079 5.162 1.00 52.95 188 ARG A C 1
ATOM 1478 O O . ARG A 1 191 ? -27.140 -18.811 4.210 1.00 46.53 188 ARG A O 1
ATOM 1486 N N . HIS A 1 192 ? -26.978 -16.807 5.232 1.00 47.61 189 HIS A N 1
ATOM 1487 C CA . HIS A 1 192 ? -26.348 -16.142 4.095 1.00 40.35 189 HIS A CA 1
ATOM 1488 C C . HIS A 1 192 ? -24.835 -16.049 4.258 1.00 42.98 189 HIS A C 1
ATOM 1489 O O . HIS A 1 192 ? -24.163 -15.595 3.333 1.00 43.71 189 HIS A O 1
ATOM 1496 N N . LYS A 1 193 ? -24.328 -16.452 5.437 1.00 48.13 190 LYS A N 1
ATOM 1497 C CA . LYS A 1 193 ? -22.907 -16.620 5.709 1.00 46.06 190 LYS A CA 1
ATOM 1498 C C . LYS A 1 193 ? -22.214 -15.282 5.953 1.00 48.71 190 LYS A C 1
ATOM 1499 O O . LYS A 1 193 ? -21.691 -15.025 7.035 1.00 49.22 190 LYS A O 1
ATOM 1505 N N . GLN A 1 194 ? -22.200 -14.422 4.934 1.00 50.12 191 GLN A N 1
ATOM 1506 C CA . GLN A 1 194 ? -21.844 -13.031 5.138 1.00 40.78 191 GLN A CA 1
ATOM 1507 C C . GLN A 1 194 ? -23.020 -12.410 5.897 1.00 37.06 191 GLN A C 1
ATOM 1508 O O . GLN A 1 194 ? -24.167 -12.788 5.691 1.00 45.71 191 GLN A O 1
ATOM 1514 N N . PHE A 1 195 ? -22.704 -11.470 6.796 1.00 37.37 192 PHE A N 1
ATOM 1515 C CA . PHE A 1 195 ? -23.652 -10.922 7.751 1.00 39.17 192 PHE A CA 1
ATOM 1516 C C . PHE A 1 195 ? -24.591 -9.847 7.215 1.00 39.70 192 PHE A C 1
ATOM 1517 O O . PHE A 1 195 ? -25.572 -9.501 7.877 1.00 42.50 192 PHE A O 1
ATOM 1525 N N . PHE A 1 196 ? -24.289 -9.316 6.022 1.00 38.92 193 PHE A N 1
ATOM 1526 C CA . PHE A 1 196 ? -24.987 -8.156 5.503 1.00 36.70 193 PHE A CA 1
ATOM 1527 C C . PHE A 1 196 ? -26.513 -8.274 5.576 1.00 36.47 193 PHE A C 1
ATOM 1528 O O . PHE A 1 196 ? -27.164 -7.386 6.114 1.00 35.29 193 PHE A O 1
ATOM 1536 N N . ILE A 1 197 ? -27.097 -9.360 5.058 1.00 36.59 194 ILE A N 1
ATOM 1537 C CA . ILE A 1 197 ? -28.549 -9.455 5.035 1.00 35.22 194 ILE A CA 1
ATOM 1538 C C . ILE A 1 197 ? -29.188 -9.498 6.427 1.00 31.78 194 ILE A C 1
ATOM 1539 O O . ILE A 1 197 ? -30.190 -8.830 6.672 1.00 36.65 194 ILE A O 1
ATOM 1544 N N . GLY A 1 198 ? -28.621 -10.293 7.336 1.00 34.24 195 GLY A N 1
ATOM 1545 C CA . GLY A 1 198 ? -29.136 -10.383 8.695 1.00 34.26 195 GLY A CA 1
ATOM 1546 C C . GLY A 1 198 ? -28.908 -9.132 9.542 1.00 34.59 195 GLY A C 1
ATOM 1547 O O . GLY A 1 198 ? -29.589 -8.935 10.538 1.00 32.89 195 GLY A O 1
ATOM 1548 N N . LYS A 1 199 ? -27.961 -8.289 9.109 1.00 32.79 196 LYS A N 1
ATOM 1549 C CA . LYS A 1 199 ? -27.665 -7.010 9.729 1.00 34.72 196 LYS A CA 1
ATOM 1550 C C . LYS A 1 199 ? -28.403 -5.818 9.115 1.00 38.38 196 LYS A C 1
ATOM 1551 O O . LYS A 1 199 ? -28.398 -4.733 9.699 1.00 35.10 196 LYS A O 1
ATOM 1557 N N . SER A 1 200 ? -29.050 -6.016 7.957 1.00 34.90 197 SER A N 1
ATOM 1558 C CA . SER A 1 200 ? -29.574 -4.890 7.196 1.00 32.94 197 SER A CA 1
ATOM 1559 C C . SER A 1 200 ? -31.084 -4.844 6.999 1.00 31.75 197 SER A C 1
ATOM 1560 O O . SER A 1 200 ? -31.561 -4.258 6.036 1.00 32.00 197 SER A O 1
ATOM 1563 N N . LEU A 1 201 ? -31.836 -5.412 7.932 1.00 30.51 198 LEU A N 1
ATOM 1564 C CA . LEU A 1 201 ? -33.279 -5.288 7.901 1.00 31.95 198 LEU A CA 1
ATOM 1565 C C . LEU A 1 201 ? -33.668 -3.860 8.266 1.00 34.39 198 LEU A C 1
ATOM 1566 O O . LEU A 1 201 ? -33.020 -3.227 9.102 1.00 33.08 198 LEU A O 1
ATOM 1571 N N . ASP A 1 202 ? -34.732 -3.361 7.624 1.00 31.69 199 ASP A N 1
ATOM 1572 C CA . ASP A 1 202 ? -35.248 -2.025 7.860 1.00 34.94 199 ASP A CA 1
ATOM 1573 C C . ASP A 1 202 ? -35.448 -1.743 9.349 1.00 32.33 199 ASP A C 1
ATOM 1574 O O . ASP A 1 202 ? -35.943 -2.592 10.086 1.00 37.11 199 ASP A O 1
ATOM 1579 N N . THR A 1 203 ? -35.004 -0.547 9.761 1.00 36.13 200 THR A N 1
ATOM 1580 C CA . THR A 1 203 ? -35.129 -0.007 11.110 1.00 34.52 200 THR A CA 1
ATOM 1581 C C . THR A 1 203 ? -34.253 -0.657 12.187 1.00 28.95 200 THR A C 1
ATOM 1582 O O . THR A 1 203 ? -34.340 -0.257 13.346 1.00 34.64 200 THR A O 1
ATOM 1586 N N . THR A 1 204 ? -33.336 -1.561 11.810 1.00 32.79 201 THR A N 1
ATOM 1587 C CA . THR A 1 204 ? -32.533 -2.270 12.804 1.00 36.20 201 THR A CA 1
ATOM 1588 C C . THR A 1 204 ? -31.196 -1.636 13.202 1.00 39.35 201 THR A C 1
ATOM 1589 O O . THR A 1 204 ? -30.334 -2.317 13.752 1.00 39.33 201 THR A O 1
ATOM 1593 N N . CYS A 1 205 ? -31.030 -0.327 12.968 1.00 33.36 202 CYS A N 1
ATOM 1594 C CA . CYS A 1 205 ? -29.905 0.397 13.543 1.00 29.79 202 CYS A CA 1
ATOM 1595 C C . CYS A 1 205 ? -30.345 1.695 14.210 1.00 33.32 202 CYS A C 1
ATOM 1596 O O . CYS A 1 205 ? -30.072 2.784 13.713 1.00 32.21 202 CYS A O 1
ATOM 1599 N N . PRO A 1 206 ? -31.051 1.639 15.357 1.00 26.34 203 PRO A N 1
ATOM 1600 C CA . PRO A 1 206 ? -31.188 2.829 16.191 1.00 33.12 203 PRO A CA 1
ATOM 1601 C C . PRO A 1 206 ? -29.815 3.448 16.430 1.00 34.72 203 PRO A C 1
ATOM 1602 O O . PRO A 1 206 ? -28.857 2.718 16.677 1.00 31.29 203 PRO A O 1
ATOM 1606 N N . MET A 1 207 ? -29.745 4.783 16.341 1.00 31.61 204 MET A N 1
ATOM 1607 C CA . MET A 1 207 ? -28.533 5.529 16.604 1.00 37.35 204 MET A CA 1
ATOM 1608 C C . MET A 1 207 ? -28.896 6.817 17.341 1.00 31.15 204 MET A C 1
ATOM 1609 O O . MET A 1 207 ? -29.890 7.484 17.035 1.00 31.39 204 MET A O 1
ATOM 1614 N N . GLY A 1 208 ? -28.043 7.190 18.296 1.00 30.27 205 GLY A N 1
ATOM 1615 C CA . GLY A 1 208 ? -28.204 8.452 18.992 1.00 29.02 205 GLY A CA 1
ATOM 1616 C C . GLY A 1 208 ? -28.072 8.244 20.489 1.00 32.49 205 GLY A C 1
ATOM 1617 O O . GLY A 1 208 ? -27.296 7.401 20.904 1.00 31.25 205 GLY A O 1
ATOM 1618 N N . PRO A 1 209 ? -28.750 9.041 21.352 1.00 29.57 206 PRO A N 1
ATOM 1619 C CA . PRO A 1 209 ? -29.685 10.084 20.914 1.00 27.66 206 PRO A CA 1
ATOM 1620 C C . PRO A 1 209 ? -29.013 11.335 20.357 1.00 31.43 206 PRO A C 1
ATOM 1621 O O . PRO A 1 209 ? -29.649 12.137 19.664 1.00 33.14 206 PRO A O 1
ATOM 1625 N N . VAL A 1 210 ? -27.714 11.458 20.662 1.00 33.81 207 VAL A N 1
ATOM 1626 C CA . VAL A 1 210 ? -26.890 12.584 20.296 1.00 29.59 207 VAL A CA 1
ATOM 1627 C C . VAL A 1 210 ? -25.514 12.091 19.884 1.00 28.09 207 VAL A C 1
ATOM 1628 O O . VAL A 1 210 ? -25.168 10.938 20.096 1.00 29.57 207 VAL A O 1
ATOM 1632 N N . LEU A 1 211 ? -24.762 13.000 19.263 1.00 28.63 208 LEU A N 1
ATOM 1633 C CA . LEU A 1 211 ? -23.381 12.789 18.874 1.00 27.02 208 LEU A CA 1
ATOM 1634 C C . LEU A 1 211 ? -22.527 13.762 19.686 1.00 30.11 208 LEU A C 1
ATOM 1635 O O . LEU A 1 211 ? -22.597 14.960 19.470 1.00 33.75 208 LEU A O 1
ATOM 1640 N N . VAL A 1 212 ? -21.722 13.226 20.606 1.00 32.99 209 VAL A N 1
ATOM 1641 C CA . VAL A 1 212 ? -20.886 14.006 21.504 1.00 27.45 209 VAL A CA 1
ATOM 1642 C C . VAL A 1 212 ? -19.507 14.194 20.865 1.00 28.23 209 VAL A C 1
ATOM 1643 O O . VAL A 1 212 ? -18.853 13.214 20.495 1.00 30.61 209 VAL A O 1
ATOM 1647 N N . HIS A 1 213 ? -19.078 15.450 20.748 1.00 32.26 210 HIS A N 1
ATOM 1648 C CA . HIS A 1 213 ? -17.821 15.791 20.105 1.00 32.90 210 HIS A CA 1
ATOM 1649 C C . HIS A 1 213 ? -16.685 15.243 20.953 1.00 30.95 210 HIS A C 1
ATOM 1650 O O . HIS A 1 213 ? -16.804 15.237 22.162 1.00 30.15 210 HIS A O 1
ATOM 1657 N N . LYS A 1 214 ? -15.597 14.786 20.318 1.00 30.55 211 LYS A N 1
ATOM 1658 C CA . LYS A 1 214 ? -14.482 14.193 21.043 1.00 35.53 211 LYS A CA 1
ATOM 1659 C C . LYS A 1 214 ? -13.851 15.121 22.089 1.00 35.12 211 LYS A C 1
ATOM 1660 O O . LYS A 1 214 ? -13.318 14.658 23.088 1.00 44.16 211 LYS A O 1
ATOM 1666 N N . SER A 1 215 ? -13.944 16.436 21.883 1.00 40.93 212 SER A N 1
ATOM 1667 C CA . SER A 1 215 ? -13.419 17.393 22.843 1.00 44.01 212 SER A CA 1
ATOM 1668 C C . SER A 1 215 ? -14.099 17.298 24.209 1.00 39.45 212 SER A C 1
ATOM 1669 O O . SER A 1 215 ? -13.553 17.761 25.202 1.00 45.87 212 SER A O 1
ATOM 1672 N N . SER A 1 216 ? -15.289 16.692 24.270 1.00 42.21 213 SER A N 1
ATOM 1673 C CA . SER A 1 216 ? -15.999 16.472 25.523 1.00 41.96 213 SER A CA 1
ATOM 1674 C C . SER A 1 216 ? -15.715 15.098 26.124 1.00 47.02 213 SER A C 1
ATOM 1675 O O . SER A 1 216 ? -16.244 14.775 27.177 1.00 43.88 213 SER A O 1
ATOM 1678 N N . ILE A 1 217 ? -14.949 14.273 25.401 1.00 40.52 214 ILE A N 1
ATOM 1679 C CA . ILE A 1 217 ? -14.630 12.914 25.797 1.00 42.93 214 ILE A CA 1
ATOM 1680 C C . ILE A 1 217 ? -13.179 12.648 25.406 1.00 45.41 214 ILE A C 1
ATOM 1681 O O . ILE A 1 217 ? -12.910 12.052 24.360 1.00 54.46 214 ILE A O 1
ATOM 1686 N N . GLN A 1 218 ? -12.246 13.095 26.247 1.00 52.19 215 GLN A N 1
ATOM 1687 C CA . GLN A 1 218 ? -10.833 12.896 25.959 1.00 78.22 215 GLN A CA 1
ATOM 1688 C C . GLN A 1 218 ? -10.359 11.496 26.355 1.00 69.35 215 GLN A C 1
ATOM 1689 O O . GLN A 1 218 ? -9.295 11.066 25.914 1.00 77.03 215 GLN A O 1
ATOM 1695 N N . GLU A 1 219 ? -11.187 10.763 27.120 1.00 61.14 216 GLU A N 1
ATOM 1696 C CA . GLU A 1 219 ? -10.854 9.419 27.574 1.00 64.24 216 GLU A CA 1
ATOM 1697 C C . GLU A 1 219 ? -11.882 8.371 27.142 1.00 51.14 216 GLU A C 1
ATOM 1698 O O . GLU A 1 219 ? -12.584 7.782 27.967 1.00 38.20 216 GLU A O 1
ATOM 1704 N N . PRO A 1 220 ? -11.982 8.061 25.832 1.00 49.96 217 PRO A N 1
ATOM 1705 C CA . PRO A 1 220 ? -12.993 7.118 25.351 1.00 46.44 217 PRO A CA 1
ATOM 1706 C C . PRO A 1 220 ? -12.825 5.682 25.853 1.00 46.79 217 PRO A C 1
ATOM 1707 O O . PRO A 1 220 ? -13.793 4.930 25.902 1.00 41.32 217 PRO A O 1
ATOM 1711 N N . GLU A 1 221 ? -11.604 5.323 26.269 1.00 46.81 218 GLU A N 1
ATOM 1712 C CA . GLU A 1 221 ? -11.300 4.015 26.838 1.00 49.02 218 GLU A CA 1
ATOM 1713 C C . GLU A 1 221 ? -12.045 3.768 28.153 1.00 38.09 218 GLU A C 1
ATOM 1714 O O . GLU A 1 221 ? -12.316 2.632 28.511 1.00 49.78 218 GLU A O 1
ATOM 1720 N N . ARG A 1 222 ? -12.408 4.843 28.861 1.00 45.70 219 ARG A N 1
ATOM 1721 C CA . ARG A 1 222 ? -13.213 4.754 30.069 1.00 42.25 219 ARG A CA 1
ATOM 1722 C C . ARG A 1 222 ? -14.727 4.729 29.832 1.00 50.42 219 ARG A C 1
ATOM 1723 O O . ARG A 1 222 ? -15.486 4.668 30.790 1.00 41.42 219 ARG A O 1
ATOM 1731 N N . LEU A 1 223 ? -15.191 4.774 28.574 1.00 39.94 220 LEU A N 1
ATOM 1732 C CA . LEU A 1 223 ? -16.626 4.715 28.318 1.00 45.48 220 LEU A CA 1
ATOM 1733 C C . LEU A 1 223 ? -17.173 3.331 28.647 1.00 39.09 220 LEU A C 1
ATOM 1734 O O . LEU A 1 223 ? -16.508 2.322 28.438 1.00 42.30 220 LEU A O 1
ATOM 1739 N N . LYS A 1 224 ? -18.409 3.308 29.143 1.00 43.57 221 LYS A N 1
ATOM 1740 C CA . LYS A 1 224 ? -19.086 2.075 29.508 1.00 43.38 221 LYS A CA 1
ATOM 1741 C C . LYS A 1 224 ? -20.415 1.942 28.761 1.00 33.66 221 LYS A C 1
ATOM 1742 O O . LYS A 1 224 ? -21.205 2.884 28.738 1.00 37.34 221 LYS A O 1
ATOM 1748 N N . VAL A 1 225 ? -20.648 0.760 28.189 1.00 35.90 222 VAL A N 1
ATOM 1749 C CA . VAL A 1 225 ? -21.891 0.412 27.520 1.00 39.08 222 VAL A CA 1
ATOM 1750 C C . VAL A 1 225 ? -22.765 -0.459 28.419 1.00 37.18 222 VAL A C 1
ATOM 1751 O O . VAL A 1 225 ? -22.311 -1.503 28.854 1.00 39.12 222 VAL A O 1
ATOM 1755 N N . GLU A 1 226 ? -24.009 -0.046 28.674 1.00 40.34 223 GLU A N 1
ATOM 1756 C CA . GLU A 1 226 ? -24.968 -0.863 29.402 1.00 37.12 223 GLU A CA 1
ATOM 1757 C C . GLU A 1 226 ? -26.235 -1.012 28.578 1.00 43.67 223 GLU A C 1
ATOM 1758 O O . GLU A 1 226 ? -26.751 -0.026 28.078 1.00 38.49 223 GLU A O 1
ATOM 1764 N N . THR A 1 227 ? -26.727 -2.246 28.473 1.00 31.83 224 THR A N 1
ATOM 1765 C CA . THR A 1 227 ? -27.967 -2.524 27.775 1.00 34.62 224 THR A CA 1
ATOM 1766 C C . THR A 1 227 ? -28.981 -3.127 28.739 1.00 36.17 224 THR A C 1
ATOM 1767 O O . THR A 1 227 ? -28.663 -4.117 29.387 1.00 34.91 224 THR A O 1
ATOM 1771 N N . ARG A 1 228 ? -30.193 -2.555 28.774 1.00 32.09 225 ARG A N 1
ATOM 1772 C CA A ARG A 1 228 ? -31.307 -3.141 29.502 0.51 37.79 225 ARG A CA 1
ATOM 1773 C CA B ARG A 1 228 ? -31.308 -3.140 29.502 0.49 37.35 225 ARG A CA 1
ATOM 1774 C C . ARG A 1 228 ? -32.415 -3.548 28.535 1.00 38.84 225 ARG A C 1
ATOM 1775 O O . ARG A 1 228 ? -32.726 -2.825 27.584 1.00 37.98 225 ARG A O 1
ATOM 1790 N N . VAL A 1 229 ? -32.987 -4.734 28.775 1.00 36.01 226 VAL A N 1
ATOM 1791 C CA . VAL A 1 229 ? -34.129 -5.216 28.015 1.00 31.55 226 VAL A CA 1
ATOM 1792 C C . VAL A 1 229 ? -35.283 -5.386 29.002 1.00 40.64 226 VAL A C 1
ATOM 1793 O O . VAL A 1 229 ? -35.125 -6.056 30.018 1.00 44.31 226 VAL A O 1
ATOM 1797 N N . ASN A 1 230 ? -36.412 -4.737 28.697 1.00 42.39 227 ASN A N 1
ATOM 1798 C CA . ASN A 1 230 ? -37.522 -4.566 29.624 1.00 46.79 227 ASN A CA 1
ATOM 1799 C C . ASN A 1 230 ? -37.086 -4.317 31.065 1.00 44.49 227 ASN A C 1
ATOM 1800 O O . ASN A 1 230 ? -37.620 -4.931 31.982 1.00 48.02 227 ASN A O 1
ATOM 1805 N N . GLY A 1 231 ? -36.111 -3.421 31.254 1.00 45.35 228 GLY A N 1
ATOM 1806 C CA . GLY A 1 231 ? -35.647 -3.033 32.578 1.00 41.74 228 GLY A CA 1
ATOM 1807 C C . GLY A 1 231 ? -34.440 -3.825 33.085 1.00 46.88 228 GLY A C 1
ATOM 1808 O O . GLY A 1 231 ? -33.714 -3.377 33.970 1.00 43.94 228 GLY A O 1
ATOM 1809 N N . GLU A 1 232 ? -34.213 -5.002 32.499 1.00 38.30 229 GLU A N 1
ATOM 1810 C CA . GLU A 1 232 ? -33.234 -5.934 33.029 1.00 46.38 229 GLU A CA 1
ATOM 1811 C C . GLU A 1 232 ? -31.870 -5.728 32.384 1.00 44.09 229 GLU A C 1
ATOM 1812 O O . GLU A 1 232 ? -31.768 -5.728 31.164 1.00 40.57 229 GLU A O 1
ATOM 1818 N N . LEU A 1 233 ? -30.827 -5.593 33.212 1.00 39.30 230 LEU A N 1
ATOM 1819 C CA . LEU A 1 233 ? -29.465 -5.471 32.730 1.00 40.81 230 LEU A CA 1
ATOM 1820 C C . LEU A 1 233 ? -29.034 -6.744 31.997 1.00 46.34 230 LEU A C 1
ATOM 1821 O O . LEU A 1 233 ? -29.075 -7.838 32.561 1.00 41.97 230 LEU A O 1
ATOM 1826 N N . ARG A 1 234 ? -28.634 -6.573 30.727 1.00 35.88 231 ARG A N 1
ATOM 1827 C CA . ARG A 1 234 ? -28.189 -7.658 29.866 1.00 30.83 231 ARG A CA 1
ATOM 1828 C C . ARG A 1 234 ? -26.719 -7.530 29.500 1.00 30.51 231 ARG A C 1
ATOM 1829 O O . ARG A 1 234 ? -25.994 -8.521 29.492 1.00 39.46 231 ARG A O 1
ATOM 1837 N N . GLN A 1 235 ? -26.278 -6.300 29.217 1.00 36.51 232 GLN A N 1
ATOM 1838 C CA . GLN A 1 235 ? -24.907 -6.067 28.785 1.00 36.14 232 GLN A CA 1
ATOM 1839 C C . GLN A 1 235 ? -24.267 -4.989 29.642 1.00 32.51 232 GLN A C 1
ATOM 1840 O O . GLN A 1 235 ? -24.933 -4.038 30.034 1.00 35.82 232 GLN A O 1
ATOM 1846 N N . SER A 1 236 ? -22.980 -5.174 29.957 1.00 34.56 233 SER A N 1
ATOM 1847 C CA . SER A 1 236 ? -22.239 -4.157 30.679 1.00 45.68 233 SER A CA 1
ATOM 1848 C C . SER A 1 236 ? -20.765 -4.314 30.325 1.00 48.86 233 SER A C 1
ATOM 1849 O O . SER A 1 236 ? -20.072 -5.155 30.889 1.00 53.66 233 SER A O 1
ATOM 1852 N N . GLY A 1 237 ? -20.321 -3.522 29.344 1.00 47.08 234 GLY A N 1
ATOM 1853 C CA . GLY A 1 237 ? -18.956 -3.588 28.858 1.00 42.80 234 GLY A CA 1
ATOM 1854 C C . GLY A 1 237 ? -18.212 -2.286 29.107 1.00 39.88 234 GLY A C 1
ATOM 1855 O O . GLY A 1 237 ? -18.814 -1.251 29.341 1.00 56.34 234 GLY A O 1
ATOM 1856 N N . SER A 1 238 ? -16.885 -2.369 29.073 1.00 45.16 235 SER A N 1
ATOM 1857 C CA . SER A 1 238 ? -16.032 -1.202 29.158 1.00 43.71 235 SER A CA 1
ATOM 1858 C C . SER A 1 238 ? -15.221 -1.142 27.868 1.00 36.66 235 SER A C 1
ATOM 1859 O O . SER A 1 238 ? -14.704 -2.157 27.417 1.00 42.49 235 SER A O 1
ATOM 1862 N N . ALA A 1 239 ? -15.126 0.049 27.277 1.00 41.43 236 ALA A N 1
ATOM 1863 C CA . ALA A 1 239 ? -14.434 0.226 26.010 1.00 43.42 236 ALA A CA 1
ATOM 1864 C C . ALA A 1 239 ? -12.968 -0.210 26.099 1.00 44.88 236 ALA A C 1
ATOM 1865 O O . ALA A 1 239 ? -12.386 -0.609 25.097 1.00 39.62 236 ALA A O 1
ATOM 1867 N N . SER A 1 240 ? -12.388 -0.176 27.308 1.00 44.32 237 SER A N 1
ATOM 1868 C CA . SER A 1 240 ? -11.021 -0.634 27.519 1.00 45.83 237 SER A CA 1
ATOM 1869 C C . SER A 1 240 ? -10.830 -2.143 27.354 1.00 39.61 237 SER A C 1
ATOM 1870 O O . SER A 1 240 ? -9.710 -2.592 27.134 1.00 43.28 237 SER A O 1
ATOM 1873 N N . ASP A 1 241 ? -11.917 -2.927 27.459 1.00 37.62 238 ASP A N 1
ATOM 1874 C CA . ASP A 1 241 ? -11.866 -4.364 27.186 1.00 40.80 238 ASP A CA 1
ATOM 1875 C C . ASP A 1 241 ? -11.981 -4.761 25.710 1.00 41.64 238 ASP A C 1
ATOM 1876 O O . ASP A 1 241 ? -11.962 -5.946 25.374 1.00 43.32 238 ASP A O 1
ATOM 1881 N N . MET A 1 242 ? -12.104 -3.777 24.814 1.00 43.44 239 MET A N 1
ATOM 1882 C CA . MET A 1 242 ? -12.132 -4.073 23.392 1.00 38.67 239 MET A CA 1
ATOM 1883 C C . MET A 1 242 ? -10.840 -4.773 22.978 1.00 34.57 239 MET A C 1
ATOM 1884 O O . MET A 1 242 ? -9.754 -4.375 23.390 1.00 36.58 239 MET A O 1
ATOM 1889 N N . ILE A 1 243 ? -10.957 -5.784 22.113 1.00 37.24 240 ILE A N 1
ATOM 1890 C CA . ILE A 1 243 ? -9.793 -6.493 21.597 1.00 34.73 240 ILE A CA 1
ATOM 1891 C C . ILE A 1 243 ? -8.965 -5.556 20.734 1.00 40.75 240 ILE A C 1
ATOM 1892 O O . ILE A 1 243 ? -7.762 -5.443 20.920 1.00 39.56 240 ILE A O 1
ATOM 1897 N N . PHE A 1 244 ? -9.628 -4.883 19.784 1.00 46.27 241 PHE A N 1
ATOM 1898 C CA . PHE A 1 244 ? -8.993 -3.865 18.957 1.00 38.59 241 PHE A CA 1
ATOM 1899 C C . PHE A 1 244 ? -9.531 -2.498 19.362 1.00 41.41 241 PHE A C 1
ATOM 1900 O O . PHE A 1 244 ? -10.738 -2.280 19.352 1.00 40.78 241 PHE A O 1
ATOM 1908 N N . SER A 1 245 ? -8.633 -1.583 19.733 1.00 35.98 242 SER A N 1
ATOM 1909 C CA . SER A 1 245 ? -9.019 -0.246 20.141 1.00 40.27 242 SER A CA 1
ATOM 1910 C C . SER A 1 245 ? -9.498 0.569 18.938 1.00 35.94 242 SER A C 1
ATOM 1911 O O . SER A 1 245 ? -9.276 0.176 17.793 1.00 34.43 242 SER A O 1
ATOM 1914 N N . ILE A 1 246 ? -10.093 1.731 19.219 1.00 36.07 243 ILE A N 1
ATOM 1915 C CA . ILE A 1 246 ? -10.552 2.648 18.180 1.00 39.65 243 ILE A CA 1
ATOM 1916 C C . ILE A 1 246 ? -9.389 3.056 17.278 1.00 42.01 243 ILE A C 1
ATOM 1917 O O . ILE A 1 246 ? -9.539 3.021 16.065 1.00 34.13 243 ILE A O 1
ATOM 1922 N N . PRO A 1 247 ? -8.204 3.441 17.810 1.00 42.24 244 PRO A N 1
ATOM 1923 C CA . PRO A 1 247 ? -7.054 3.739 16.954 1.00 38.13 244 PRO A CA 1
ATOM 1924 C C . PRO A 1 247 ? -6.620 2.588 16.047 1.00 38.59 244 PRO A C 1
ATOM 1925 O O . PRO A 1 247 ? -6.319 2.821 14.879 1.00 41.92 244 PRO A O 1
ATOM 1929 N N . GLU A 1 248 ? -6.598 1.352 16.565 1.00 37.19 245 GLU A N 1
ATOM 1930 C CA . GLU A 1 248 ? -6.243 0.195 15.746 1.00 38.99 245 GLU A CA 1
ATOM 1931 C C . GLU A 1 248 ? -7.264 -0.098 14.649 1.00 36.01 245 GLU A C 1
ATOM 1932 O O . GLU A 1 248 ? -6.900 -0.540 13.553 1.00 38.81 245 GLU A O 1
ATOM 1938 N N . LEU A 1 249 ? -8.552 0.079 14.980 1.00 31.65 246 LEU A N 1
ATOM 1939 C CA . LEU A 1 249 ? -9.636 -0.125 14.026 1.00 36.43 246 LEU A CA 1
ATOM 1940 C C . LEU A 1 249 ? -9.544 0.887 12.886 1.00 31.59 246 LEU A C 1
ATOM 1941 O O . LEU A 1 249 ? -9.657 0.519 11.723 1.00 32.90 246 LEU A O 1
ATOM 1946 N N . ILE A 1 250 ? -9.283 2.150 13.229 1.00 33.16 247 ILE A N 1
ATOM 1947 C CA . ILE A 1 250 ? -9.131 3.186 12.222 1.00 39.40 247 ILE A CA 1
ATOM 1948 C C . ILE A 1 250 ? -7.919 2.929 11.333 1.00 43.59 247 ILE A C 1
ATOM 1949 O O . ILE A 1 250 ? -8.001 3.121 10.122 1.00 36.39 247 ILE A O 1
ATOM 1954 N N . GLU A 1 251 ? -6.803 2.494 11.937 1.00 39.77 248 GLU A N 1
ATOM 1955 C CA . GLU A 1 251 ? -5.602 2.184 11.173 1.00 35.24 248 GLU A CA 1
ATOM 1956 C C . GLU A 1 251 ? -5.848 1.027 10.209 1.00 39.16 248 GLU A C 1
ATOM 1957 O O . GLU A 1 251 ? -5.500 1.107 9.035 1.00 38.41 248 GLU A O 1
ATOM 1963 N N . THR A 1 252 ? -6.409 -0.073 10.719 1.00 34.19 249 THR A N 1
ATOM 1964 C CA . THR A 1 252 ? -6.768 -1.194 9.868 1.00 37.12 249 THR A CA 1
ATOM 1965 C C . THR A 1 252 ? -7.723 -0.821 8.734 1.00 36.93 249 THR A C 1
ATOM 1966 O O . THR A 1 252 ? -7.486 -1.165 7.577 1.00 36.80 249 THR A O 1
ATOM 1970 N N . LEU A 1 253 ? -8.831 -0.160 9.078 1.00 35.05 250 LEU A N 1
ATOM 1971 C CA . LEU A 1 253 ? -9.858 0.148 8.093 1.00 37.02 250 LEU A CA 1
ATOM 1972 C C . LEU A 1 253 ? -9.308 1.018 6.962 1.00 33.71 250 LEU A C 1
ATOM 1973 O O . LEU A 1 253 ? -9.668 0.812 5.808 1.00 36.51 250 LEU A O 1
ATOM 1978 N N . SER A 1 254 ? -8.414 1.960 7.311 1.00 36.25 251 SER A N 1
ATOM 1979 C CA . SER A 1 254 ? -7.939 2.953 6.356 1.00 38.35 251 SER A CA 1
ATOM 1980 C C . SER A 1 254 ? -6.704 2.523 5.568 1.00 33.42 251 SER A C 1
ATOM 1981 O O . SER A 1 254 ? -6.259 3.269 4.714 1.00 37.42 251 SER A O 1
ATOM 1984 N N . LYS A 1 255 ? -6.167 1.327 5.833 1.00 39.50 252 LYS A N 1
ATOM 1985 C CA . LYS A 1 255 ? -4.967 0.880 5.139 1.00 51.75 252 LYS A CA 1
ATOM 1986 C C . LYS A 1 255 ? -5.071 1.014 3.621 1.00 45.88 252 LYS A C 1
ATOM 1987 O O . LYS A 1 255 ? -4.138 1.510 2.997 1.00 46.07 252 LYS A O 1
ATOM 1993 N N . GLY A 1 256 ? -6.189 0.570 3.036 1.00 41.86 253 GLY A N 1
ATOM 1994 C CA . GLY A 1 256 ? -6.406 0.721 1.603 1.00 42.08 253 GLY A CA 1
ATOM 1995 C C . GLY A 1 256 ? -7.709 1.411 1.196 1.00 39.48 253 GLY A C 1
ATOM 1996 O O . GLY A 1 256 ? -8.156 1.260 0.060 1.00 38.27 253 GLY A O 1
ATOM 1997 N N . MET A 1 257 ? -8.293 2.178 2.121 1.00 43.15 254 MET A N 1
ATOM 1998 C CA . MET A 1 257 ? -9.635 2.709 1.961 1.00 39.39 254 MET A CA 1
ATOM 1999 C C . MET A 1 257 ? -9.697 4.087 2.627 1.00 44.22 254 MET A C 1
ATOM 2000 O O . MET A 1 257 ? -9.121 4.306 3.692 1.00 41.56 254 MET A O 1
ATOM 2005 N N . THR A 1 258 ? -10.371 5.031 1.969 1.00 34.65 255 THR A N 1
ATOM 2006 C CA . THR A 1 258 ? -10.517 6.373 2.496 1.00 38.77 255 THR A CA 1
ATOM 2007 C C . THR A 1 258 ? -11.703 6.360 3.453 1.00 40.66 255 THR A C 1
ATOM 2008 O O . THR A 1 258 ? -12.774 5.872 3.109 1.00 41.21 255 THR A O 1
ATOM 2012 N N . LEU A 1 259 ? -11.463 6.808 4.684 1.00 40.69 256 LEU A N 1
ATOM 2013 C CA . LEU A 1 259 ? -12.527 7.061 5.638 1.00 39.34 256 LEU A CA 1
ATOM 2014 C C . LEU A 1 259 ? -12.928 8.517 5.439 1.00 37.70 256 LEU A C 1
ATOM 2015 O O . LEU A 1 259 ? -12.075 9.385 5.311 1.00 35.53 256 LEU A O 1
ATOM 2020 N N . GLU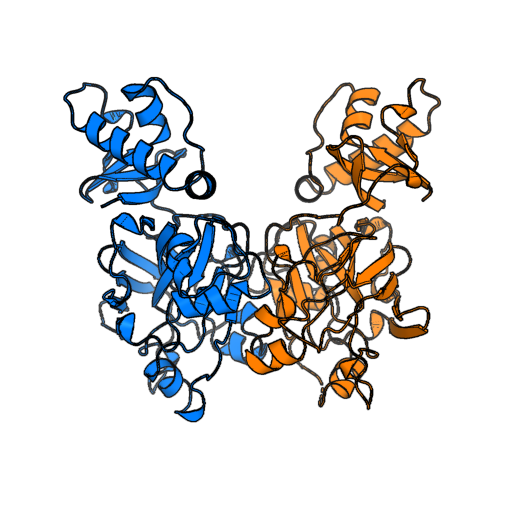 A 1 260 ? -14.236 8.771 5.394 1.00 35.30 257 GLU A N 1
ATOM 2021 C CA . GLU A 1 260 ? -14.742 10.086 5.048 1.00 34.65 257 GLU A CA 1
ATOM 2022 C C . GLU A 1 260 ? -15.569 10.654 6.189 1.00 38.58 257 GLU A C 1
ATOM 2023 O O . GLU A 1 260 ? -16.184 9.899 6.951 1.00 32.08 257 GLU A O 1
ATOM 2029 N N . ALA A 1 261 ? -15.574 11.990 6.254 1.00 32.08 258 ALA A N 1
ATOM 2030 C CA . ALA A 1 261 ? -16.387 12.744 7.179 1.00 34.85 258 ALA A CA 1
ATOM 2031 C C . ALA A 1 261 ? -17.780 12.132 7.254 1.00 39.85 258 ALA A C 1
ATOM 2032 O O . ALA A 1 261 ? -18.472 12.016 6.244 1.00 38.81 258 ALA A O 1
ATOM 2034 N N . GLY A 1 262 ? -18.168 11.713 8.463 1.00 36.68 259 GLY A N 1
ATOM 2035 C CA . GLY A 1 262 ? -19.510 11.206 8.687 1.00 37.67 259 GLY A CA 1
ATOM 2036 C C . GLY A 1 262 ? -19.714 9.698 8.549 1.00 31.95 259 GLY A C 1
ATOM 2037 O O . GLY A 1 262 ? -20.812 9.214 8.799 1.00 38.30 259 GLY A O 1
ATOM 2038 N N . ASP A 1 263 ? -18.667 8.960 8.156 1.00 31.22 260 ASP A N 1
ATOM 2039 C CA . ASP A 1 263 ? -18.620 7.513 8.328 1.00 30.93 260 ASP A CA 1
ATOM 2040 C C . ASP A 1 263 ? -18.730 7.137 9.802 1.00 32.81 260 ASP A C 1
ATOM 2041 O O . ASP A 1 263 ? -18.183 7.810 10.671 1.00 32.94 260 ASP A O 1
ATOM 2046 N N . ILE A 1 264 ? -19.458 6.048 10.030 1.00 31.68 261 ILE A N 1
ATOM 2047 C CA . ILE A 1 264 ? -19.856 5.590 11.345 1.00 35.12 261 ILE A CA 1
ATOM 2048 C C . ILE A 1 264 ? -19.299 4.181 11.476 1.00 27.70 261 ILE A C 1
ATOM 2049 O O . ILE A 1 264 ? -19.488 3.335 10.584 1.00 28.77 261 ILE A O 1
ATOM 2054 N N . ILE A 1 265 ? -18.553 3.989 12.567 1.00 27.94 262 ILE A N 1
ATOM 2055 C CA . ILE A 1 265 ? -17.987 2.717 12.944 1.00 29.74 262 ILE A CA 1
ATOM 2056 C C . ILE A 1 265 ? -18.569 2.268 14.282 1.00 28.54 262 ILE A C 1
ATOM 2057 O O . ILE A 1 265 ? -18.347 2.899 15.315 1.00 32.16 262 ILE A O 1
ATOM 2062 N N . ALA A 1 266 ? -19.326 1.175 14.230 1.00 28.23 263 ALA A N 1
ATOM 2063 C CA . ALA A 1 266 ? -19.839 0.480 15.397 1.00 34.35 263 ALA A CA 1
ATOM 2064 C C . ALA A 1 266 ? -18.775 -0.514 15.868 1.00 30.02 263 ALA A C 1
ATOM 2065 O O . ALA A 1 266 ? -18.439 -1.445 15.139 1.00 33.09 263 ALA A O 1
ATOM 2067 N N . THR A 1 267 ? -18.281 -0.323 17.097 1.00 29.81 264 THR A N 1
ATOM 2068 C CA . THR A 1 267 ? -17.062 -0.961 17.562 1.00 32.47 264 THR A CA 1
ATOM 2069 C C . THR A 1 267 ? -17.242 -2.319 18.243 1.00 31.57 264 THR A C 1
ATOM 2070 O O . THR A 1 267 ? -16.290 -2.864 18.798 1.00 35.00 264 THR A O 1
ATOM 2074 N N . GLY A 1 268 ? -18.457 -2.871 18.204 1.00 33.68 265 GLY A N 1
ATOM 2075 C CA . GLY A 1 268 ? -18.708 -4.206 18.711 1.00 34.42 265 GLY A CA 1
ATOM 2076 C C . GLY A 1 268 ? -19.435 -4.174 20.048 1.00 34.21 265 GLY A C 1
ATOM 2077 O O . GLY A 1 268 ? -19.289 -3.231 20.822 1.00 40.17 265 GLY A O 1
ATOM 2078 N N . THR A 1 269 ? -20.215 -5.228 20.294 1.00 34.83 266 THR A N 1
ATOM 2079 C CA . THR A 1 269 ? -21.058 -5.334 21.476 1.00 36.67 266 THR A CA 1
ATOM 2080 C C . THR A 1 269 ? -20.378 -6.204 22.532 1.00 32.67 266 THR A C 1
ATOM 2081 O O . THR A 1 269 ? -19.679 -7.163 22.198 1.00 31.41 266 THR A O 1
ATOM 2085 N N . PRO A 1 270 ? -20.552 -5.912 23.835 1.00 36.71 267 PRO A N 1
ATOM 2086 C CA . PRO A 1 270 ? -20.105 -6.833 24.886 1.00 39.99 267 PRO A CA 1
ATOM 2087 C C . PRO A 1 270 ? -20.927 -8.122 24.916 1.00 38.04 267 PRO A C 1
ATOM 2088 O O . PRO A 1 270 ? -21.877 -8.285 24.146 1.00 41.74 267 PRO A O 1
ATOM 2092 N N . SER A 1 271 ? -20.605 -9.014 25.858 1.00 36.84 268 SER A N 1
ATOM 2093 C CA . SER A 1 271 ? -21.432 -10.186 26.085 1.00 32.80 268 SER A CA 1
ATOM 2094 C C . SER A 1 271 ? -22.758 -9.749 26.688 1.00 34.18 268 SER A C 1
ATOM 2095 O O . SER A 1 271 ? -22.906 -8.605 27.114 1.00 36.17 268 SER A O 1
ATOM 2098 N N . GLY A 1 272 ? -23.725 -10.673 26.696 1.00 36.93 269 GLY A N 1
ATOM 2099 C CA . GLY A 1 272 ? -25.068 -10.399 27.167 1.00 38.35 269 GLY A CA 1
ATOM 2100 C C . GLY A 1 272 ? -26.140 -10.385 26.075 1.00 32.45 269 GLY A C 1
ATOM 2101 O O . GLY A 1 272 ? -27.285 -10.044 26.366 1.00 37.32 269 GLY A O 1
ATOM 2102 N N . VAL A 1 273 ? -25.782 -10.757 24.833 1.00 34.82 270 VAL A N 1
ATOM 2103 C CA . VAL A 1 273 ? -26.767 -10.764 23.760 1.00 36.75 270 VAL A CA 1
ATOM 2104 C C . VAL A 1 273 ? -27.735 -11.925 23.999 1.00 37.88 270 VAL A C 1
ATOM 2105 O O . VAL A 1 273 ? -27.418 -12.883 24.706 1.00 38.53 270 VAL A O 1
ATOM 2109 N N . GLY A 1 274 ? -28.937 -11.808 23.419 1.00 42.35 271 GLY A N 1
ATOM 2110 C CA . GLY A 1 274 ? -29.984 -12.809 23.569 1.00 40.87 271 GLY A CA 1
ATOM 2111 C C . GLY A 1 274 ? -29.549 -14.227 23.211 1.00 44.21 271 GLY A C 1
ATOM 2112 O O . GLY A 1 274 ? -29.876 -15.175 23.917 1.00 45.65 271 GLY A O 1
ATOM 2113 N N . LYS A 1 275 ? -28.787 -14.344 22.122 1.00 37.70 272 LYS A N 1
ATOM 2114 C CA . LYS A 1 275 ? -28.336 -15.629 21.624 1.00 43.42 272 LYS A CA 1
ATOM 2115 C C . LYS A 1 275 ? -27.426 -16.337 22.629 1.00 43.22 272 LYS A C 1
ATOM 2116 O O . LYS A 1 275 ? -27.296 -17.556 22.579 1.00 55.30 272 LYS A O 1
ATOM 2122 N N . GLY A 1 276 ? -26.787 -15.561 23.514 1.00 42.85 273 GLY A N 1
ATOM 2123 C CA . GLY A 1 276 ? -25.832 -16.095 24.474 1.00 42.21 273 GLY A CA 1
ATOM 2124 C C . GLY A 1 276 ? -26.407 -16.885 25.652 1.00 36.10 273 GLY A C 1
ATOM 2125 O O . GLY A 1 276 ? -25.692 -17.674 26.259 1.00 44.79 273 GLY A O 1
ATOM 2126 N N . PHE A 1 277 ? -27.690 -16.677 25.963 1.00 42.29 274 PHE A N 1
ATOM 2127 C CA . PHE A 1 277 ? -28.364 -17.413 27.025 1.00 44.35 274 PHE A CA 1
ATOM 2128 C C . PHE A 1 277 ? -28.774 -18.816 26.567 1.00 52.76 274 PHE A C 1
ATOM 2129 O O . PHE A 1 277 ? -29.003 -19.039 25.373 1.00 47.52 274 PHE A O 1
ATOM 2137 N N . THR A 1 278 ? -28.825 -19.748 27.533 1.00 55.58 275 THR A N 1
ATOM 2138 C CA . THR A 1 278 ? -29.439 -21.061 27.373 1.00 61.47 275 THR A CA 1
ATOM 2139 C C . THR A 1 278 ? -30.884 -20.848 27.811 1.00 66.72 275 THR A C 1
ATOM 2140 O O . THR A 1 278 ? -31.127 -20.183 28.815 1.00 76.32 275 THR A O 1
ATOM 2144 N N . PRO A 1 279 ? -31.877 -21.528 27.203 1.00 64.48 276 PRO A N 1
ATOM 2145 C CA . PRO A 1 279 ? -32.793 -20.901 26.253 1.00 62.84 276 PRO A CA 1
ATOM 2146 C C . PRO A 1 279 ? -32.316 -19.531 25.758 1.00 54.41 276 PRO A C 1
ATOM 2147 O O . PRO A 1 279 ? -32.170 -18.598 26.545 1.00 42.97 276 PRO A O 1
ATOM 2151 N N . PRO A 1 280 ? -31.989 -19.361 24.456 1.00 60.09 277 PRO A N 1
ATOM 2152 C CA . PRO A 1 280 ? -31.761 -18.020 23.903 1.00 55.17 277 PRO A CA 1
ATOM 2153 C C . PRO A 1 280 ? -32.961 -17.100 24.137 1.00 44.44 277 PRO A C 1
ATOM 2154 O O . PRO A 1 280 ? -34.097 -17.539 24.028 1.00 47.05 277 PRO A O 1
ATOM 2158 N N . LYS A 1 281 ? -32.692 -15.827 24.464 1.00 42.27 278 LYS A N 1
ATOM 2159 C CA . LYS A 1 281 ? -33.719 -14.801 24.622 1.00 54.46 278 LYS A CA 1
ATOM 2160 C C . LYS A 1 281 ? -33.775 -13.817 23.446 1.00 52.50 278 LYS A C 1
ATOM 2161 O O . LYS A 1 281 ? -33.172 -12.738 23.488 1.00 62.15 278 LYS A O 1
ATOM 2167 N N . PHE A 1 282 ? -34.561 -14.166 22.431 1.00 39.07 279 PHE A N 1
ATOM 2168 C CA . PHE A 1 282 ? -34.756 -13.315 21.272 1.00 42.87 279 PHE A CA 1
ATOM 2169 C C . PHE A 1 282 ? -35.816 -12.254 21.538 1.00 45.69 279 PHE A C 1
ATOM 2170 O O . PHE A 1 282 ? -36.647 -12.415 22.421 1.00 42.87 279 PHE A O 1
ATOM 2178 N N . LEU A 1 283 ? -35.765 -11.170 20.754 1.00 43.66 280 LEU A N 1
ATOM 2179 C CA . LEU A 1 283 ? -36.696 -10.067 20.881 1.00 44.60 280 LEU A CA 1
ATOM 2180 C C . LEU A 1 283 ? -38.068 -10.446 20.332 1.00 35.72 280 LEU A C 1
ATOM 2181 O O . LEU A 1 283 ? -38.177 -11.238 19.393 1.00 44.05 280 LEU A O 1
ATOM 2186 N N . ARG A 1 284 ? -39.098 -9.827 20.928 1.00 44.64 281 ARG A N 1
ATOM 2187 C CA . ARG A 1 284 ? -40.491 -10.017 20.569 1.00 46.84 281 ARG A CA 1
ATOM 2188 C C . ARG A 1 284 ? -41.172 -8.651 20.567 1.00 43.76 281 ARG A C 1
ATOM 2189 O O . ARG A 1 284 ? -40.700 -7.716 21.224 1.00 40.79 281 ARG A O 1
ATOM 2197 N N . SER A 1 285 ? -42.317 -8.569 19.870 1.00 37.71 282 SER A N 1
ATOM 2198 C CA . SER A 1 285 ? -43.154 -7.378 19.895 1.00 48.26 282 SER A CA 1
ATOM 2199 C C . SER A 1 285 ? -43.372 -6.878 21.319 1.00 45.09 282 SER A C 1
ATOM 2200 O O . SER A 1 285 ? -43.633 -7.678 22.210 1.00 45.87 282 SER A O 1
ATOM 2203 N N . GLY A 1 286 ? -43.213 -5.561 21.514 1.00 37.93 283 GLY A N 1
ATOM 2204 C CA . GLY A 1 286 ? -43.374 -4.945 22.818 1.00 35.49 283 GLY A CA 1
ATOM 2205 C C . GLY A 1 286 ? -42.112 -4.810 23.658 1.00 35.33 283 GLY A C 1
ATOM 2206 O O . GLY A 1 286 ? -42.112 -4.038 24.608 1.00 43.27 283 GLY A O 1
ATOM 2207 N N . ASP A 1 287 ? -41.041 -5.545 23.314 1.00 38.61 284 ASP A N 1
ATOM 2208 C CA . ASP A 1 287 ? -39.794 -5.457 24.062 1.00 39.62 284 ASP A CA 1
ATOM 2209 C C . ASP A 1 287 ? -39.206 -4.056 23.937 1.00 39.09 284 ASP A C 1
ATOM 2210 O O . ASP A 1 287 ? -39.286 -3.439 22.877 1.00 37.69 284 ASP A O 1
ATOM 2215 N N . LYS A 1 288 ? -38.668 -3.558 25.058 1.00 40.16 285 LYS A N 1
ATOM 2216 C CA . LYS A 1 288 ? -38.057 -2.249 25.152 1.00 41.82 285 LYS A CA 1
ATOM 2217 C C . LYS A 1 288 ? -36.566 -2.412 25.413 1.00 38.83 285 LYS A C 1
ATOM 2218 O O . LYS A 1 288 ? -36.167 -3.147 26.306 1.00 40.95 285 LYS A O 1
ATOM 2224 N N . ILE A 1 289 ? -35.752 -1.712 24.626 1.00 35.56 286 ILE A N 1
ATOM 2225 C CA . ILE A 1 289 ? -34.311 -1.789 24.757 1.00 40.60 286 ILE A CA 1
ATOM 2226 C C . ILE A 1 289 ? -33.781 -0.390 25.044 1.00 39.78 286 ILE A C 1
ATOM 2227 O O . ILE A 1 289 ? -34.059 0.532 24.279 1.00 35.40 286 ILE A O 1
ATOM 2232 N N . ASP A 1 290 ? -33.016 -0.263 26.134 1.00 39.56 287 ASP A N 1
ATOM 2233 C CA . ASP A 1 290 ? -32.381 0.986 26.526 1.00 37.38 287 ASP A CA 1
ATOM 2234 C C . ASP A 1 290 ? -30.882 0.763 26.630 1.00 34.10 287 ASP A C 1
ATOM 2235 O O . ASP A 1 290 ? -30.428 -0.080 27.404 1.00 36.28 287 ASP A O 1
ATOM 2240 N N . ILE A 1 291 ? -30.120 1.511 25.828 1.00 32.50 288 ILE A N 1
ATOM 2241 C CA . ILE A 1 291 ? -28.672 1.403 25.844 1.00 33.59 288 ILE A CA 1
ATOM 2242 C C . ILE A 1 291 ? -28.100 2.713 26.372 1.00 31.79 288 ILE A C 1
ATOM 2243 O O . ILE A 1 291 ? -28.437 3.775 25.872 1.00 33.49 288 ILE A O 1
ATOM 2248 N N . THR A 1 292 ? -27.263 2.627 27.406 1.00 34.46 289 THR A N 1
ATOM 2249 C CA . THR A 1 292 ? -26.727 3.798 28.075 1.00 35.93 289 THR A CA 1
ATOM 2250 C C . THR A 1 292 ? -25.212 3.814 27.914 1.00 34.80 289 THR A C 1
ATOM 2251 O O . THR A 1 292 ? -24.542 2.829 28.204 1.00 35.37 289 THR A O 1
ATOM 2255 N N . ILE A 1 293 ? -24.691 4.941 27.422 1.00 36.33 290 ILE A N 1
ATOM 2256 C CA . ILE A 1 293 ? -23.276 5.249 27.497 1.00 33.62 290 ILE A CA 1
ATOM 2257 C C . ILE A 1 293 ? -23.166 6.676 28.005 1.00 38.03 290 ILE A C 1
ATOM 2258 O O . ILE A 1 293 ? -23.467 7.606 27.263 1.00 33.52 290 ILE A O 1
ATOM 2263 N N . ASP A 1 294 ? -22.731 6.861 29.252 1.00 37.36 291 ASP A N 1
ATOM 2264 C CA . ASP A 1 294 ? -22.504 8.226 29.718 1.00 50.47 291 ASP A CA 1
ATOM 2265 C C . ASP A 1 294 ? -21.169 8.730 29.151 1.00 49.98 291 ASP A C 1
ATOM 2266 O O . ASP A 1 294 ? -20.202 7.974 29.075 1.00 43.82 291 ASP A O 1
ATOM 2271 N N . PRO A 1 295 ? -21.058 9.993 28.667 1.00 43.21 292 PRO A N 1
ATOM 2272 C CA . PRO A 1 295 ? -22.119 10.993 28.750 1.00 37.61 292 PRO A CA 1
ATOM 2273 C C . PRO A 1 295 ? -22.968 11.185 27.497 1.00 42.83 292 PRO A C 1
ATOM 2274 O O . PRO A 1 295 ? -23.604 12.220 27.338 1.00 42.20 292 PRO A O 1
ATOM 2278 N N . ILE A 1 296 ? -23.024 10.186 26.616 1.00 39.56 293 ILE A N 1
ATOM 2279 C CA . ILE A 1 296 ? -23.860 10.312 25.431 1.00 34.28 293 ILE A CA 1
ATOM 2280 C C . ILE A 1 296 ? -25.344 10.332 25.802 1.00 33.80 293 ILE A C 1
ATOM 2281 O O . ILE A 1 296 ? -26.110 11.064 25.197 1.00 39.84 293 ILE A O 1
ATOM 2286 N N . GLY A 1 297 ? -25.724 9.547 26.823 1.00 32.60 294 GLY A N 1
ATOM 2287 C CA . GLY A 1 297 ? -27.094 9.445 27.311 1.00 32.56 294 GLY A CA 1
ATOM 2288 C C . GLY A 1 297 ? -27.662 8.043 27.076 1.00 33.85 294 GLY A C 1
ATOM 2289 O O . GLY A 1 297 ? -26.925 7.058 27.091 1.00 30.68 294 GLY A O 1
ATOM 2290 N N . THR A 1 298 ? -28.962 7.971 26.792 1.00 30.68 295 THR A N 1
ATOM 2291 C CA . THR A 1 298 ? -29.673 6.717 26.650 1.00 35.00 295 THR A CA 1
ATOM 2292 C C . THR A 1 298 ? -30.399 6.644 25.317 1.00 31.42 295 THR A C 1
ATOM 2293 O O . THR A 1 298 ? -31.120 7.555 24.965 1.00 38.34 295 THR A O 1
ATOM 2297 N N . LEU A 1 299 ? -30.198 5.538 24.590 1.00 33.81 296 LEU A N 1
ATOM 2298 C CA . LEU A 1 299 ? -30.913 5.266 23.352 1.00 31.60 296 LEU A CA 1
ATOM 2299 C C . LEU A 1 299 ? -31.968 4.197 23.627 1.00 34.02 296 LEU A C 1
ATOM 2300 O O . LEU A 1 299 ? -31.627 3.083 24.024 1.00 40.01 296 LEU A O 1
ATOM 2305 N N . SER A 1 300 ? -33.241 4.539 23.362 1.00 34.98 297 SER A N 1
ATOM 2306 C CA . SER A 1 300 ? -34.387 3.729 23.746 1.00 39.71 297 SER A CA 1
ATOM 2307 C C . SER A 1 300 ? -35.260 3.436 22.534 1.00 40.19 297 SER A C 1
ATOM 2308 O O . SER A 1 300 ? -35.606 4.344 21.789 1.00 37.61 297 SER A O 1
ATOM 2311 N N . ASN A 1 301 ? -35.595 2.161 22.340 1.00 37.63 298 ASN A N 1
ATOM 2312 C CA . ASN A 1 301 ? -36.462 1.751 21.256 1.00 34.40 298 ASN A CA 1
ATOM 2313 C C . ASN A 1 301 ? -37.339 0.595 21.715 1.00 35.07 298 ASN A C 1
ATOM 2314 O O . ASN A 1 301 ? -36.948 -0.191 22.575 1.00 41.69 298 ASN A O 1
ATOM 2319 N N . GLN A 1 302 ? -38.509 0.492 21.092 1.00 35.73 299 GLN A N 1
ATOM 2320 C CA . GLN A 1 302 ? -39.426 -0.607 21.319 1.00 34.72 299 GLN A CA 1
ATOM 2321 C C . GLN A 1 302 ? -39.613 -1.359 20.003 1.00 33.79 299 GLN A C 1
ATOM 2322 O O . GLN A 1 302 ? -39.722 -0.746 18.931 1.00 36.15 299 GLN A O 1
ATOM 2328 N N . ILE A 1 303 ? -39.666 -2.683 20.115 1.00 34.28 300 ILE A N 1
ATOM 2329 C CA . ILE A 1 303 ? -39.968 -3.572 19.005 1.00 41.79 300 ILE A CA 1
ATOM 2330 C C . ILE A 1 303 ? -41.459 -3.467 18.713 1.00 44.41 300 ILE A C 1
ATOM 2331 O O . ILE A 1 303 ? -42.273 -3.512 19.632 1.00 42.84 300 ILE A O 1
ATOM 2336 N N . GLY A 1 304 ? -41.791 -3.300 17.431 1.00 53.62 301 GLY A N 1
ATOM 2337 C CA . GLY A 1 304 ? -43.145 -2.975 17.021 1.00 54.97 301 GLY A CA 1
ATOM 2338 C C . GLY A 1 304 ? -44.094 -4.163 17.069 1.00 70.94 301 GLY A C 1
ATOM 2339 O O . GLY A 1 304 ? -43.652 -5.311 17.167 1.00 79.86 301 GLY A O 1
ATOM 2340 N N . LEU A 1 305 ? -45.395 -3.847 16.990 1.00 97.66 302 LEU A N 1
ATOM 2341 C CA . LEU A 1 305 ? -46.457 -4.836 17.070 1.00 98.16 302 LEU A CA 1
ATOM 2342 C C . LEU A 1 305 ? -46.571 -5.584 15.730 1.00 86.08 302 LEU A C 1
ATOM 2343 O O . LEU A 1 305 ? -46.286 -5.019 14.674 1.00 74.58 302 LEU A O 1
ATOM 2348 N N . MET B 1 4 ? -31.399 2.966 -25.288 1.00 43.91 1 MET B N 1
ATOM 2349 C CA . MET B 1 4 ? -31.243 3.999 -24.252 1.00 40.58 1 MET B CA 1
ATOM 2350 C C . MET B 1 4 ? -30.055 3.633 -23.355 1.00 43.34 1 MET B C 1
ATOM 2351 O O . MET B 1 4 ? -30.184 2.839 -22.417 1.00 42.44 1 MET B O 1
ATOM 2356 N N . LYS B 1 5 ? -28.895 4.223 -23.678 1.00 31.12 2 LYS B N 1
ATOM 2357 C CA . LYS B 1 5 ? -27.671 4.057 -22.904 1.00 34.65 2 LYS B CA 1
ATOM 2358 C C . LYS B 1 5 ? -27.312 5.351 -22.184 1.00 35.50 2 LYS B C 1
ATOM 2359 O O . LYS B 1 5 ? -26.905 6.322 -22.818 1.00 36.35 2 LYS B O 1
ATOM 2365 N N . PHE B 1 6 ? -27.435 5.348 -20.859 1.00 34.10 3 PHE B N 1
ATOM 2366 C CA . PHE B 1 6 ? -27.153 6.527 -20.063 1.00 28.29 3 PHE B CA 1
ATOM 2367 C C . PHE B 1 6 ? -25.719 6.485 -19.552 1.00 31.11 3 PHE B C 1
ATOM 2368 O O . PHE B 1 6 ? -25.144 5.415 -19.356 1.00 33.22 3 PHE B O 1
ATOM 2376 N N . ALA B 1 7 ? -25.157 7.681 -19.357 1.00 34.60 4 ALA B N 1
ATOM 2377 C CA . ALA B 1 7 ? -23.785 7.819 -18.921 1.00 30.95 4 ALA B CA 1
ATOM 2378 C C . ALA B 1 7 ? -23.662 9.061 -18.054 1.00 34.57 4 ALA B C 1
ATOM 2379 O O . ALA B 1 7 ? -24.510 9.959 -18.107 1.00 33.86 4 ALA B O 1
ATOM 2381 N N . THR B 1 8 ? -22.598 9.064 -17.238 1.00 32.17 5 THR B N 1
ATOM 2382 C CA . THR B 1 8 ? -22.136 10.264 -16.582 1.00 27.98 5 THR B CA 1
ATOM 2383 C C . THR B 1 8 ? -20.845 10.655 -17.282 1.00 34.60 5 THR B C 1
ATOM 2384 O O . THR B 1 8 ? -19.840 9.967 -17.146 1.00 28.55 5 THR B O 1
ATOM 2388 N N . GLY B 1 9 ? -20.897 11.773 -18.023 1.00 28.96 6 GLY B N 1
ATOM 2389 C CA . GLY B 1 9 ? -19.729 12.307 -18.693 1.00 32.03 6 GLY B CA 1
ATOM 2390 C C . GLY B 1 9 ? -19.141 13.506 -17.964 1.00 34.06 6 GLY B C 1
ATOM 2391 O O . GLY B 1 9 ? -19.724 14.028 -17.013 1.00 31.90 6 GLY B O 1
ATOM 2392 N N . GLU B 1 10 ? -17.973 13.925 -18.430 1.00 29.04 7 GLU B N 1
ATOM 2393 C CA . GLU B 1 10 ? -17.358 15.154 -17.982 1.00 35.02 7 GLU B CA 1
ATOM 2394 C C . GLU B 1 10 ? -16.768 15.859 -19.194 1.00 38.04 7 GLU B C 1
ATOM 2395 O O . GLU B 1 10 ? -16.101 15.223 -20.029 1.00 30.98 7 GLU B O 1
ATOM 2401 N N . LEU B 1 11 ? -17.029 17.165 -19.241 1.00 35.19 8 LEU B N 1
ATOM 2402 C CA . LEU B 1 11 ? -16.543 18.055 -20.287 1.00 36.68 8 LEU B CA 1
ATOM 2403 C C . LEU B 1 11 ? -16.393 19.446 -19.672 1.00 37.51 8 LEU B C 1
ATOM 2404 O O . LEU B 1 11 ? -17.285 19.899 -18.958 1.00 37.33 8 LEU B O 1
ATOM 2409 N N . TYR B 1 12 ? -15.251 20.106 -19.908 1.00 36.36 9 TYR B N 1
ATOM 2410 C CA . TYR B 1 12 ? -14.991 21.440 -19.379 1.00 39.14 9 TYR B CA 1
ATOM 2411 C C . TYR B 1 12 ? -15.217 21.472 -17.868 1.00 38.06 9 TYR B C 1
ATOM 2412 O O . TYR B 1 12 ? -15.782 22.427 -17.337 1.00 37.62 9 TYR B O 1
ATOM 2421 N N . ASN B 1 13 ? -14.749 20.407 -17.200 1.00 39.69 10 ASN B N 1
ATOM 2422 C CA . ASN B 1 13 ? -14.751 20.279 -15.755 1.00 41.84 10 ASN B CA 1
ATOM 2423 C C . ASN B 1 13 ? -16.140 20.229 -15.127 1.00 38.30 10 ASN B C 1
ATOM 2424 O O . ASN B 1 13 ? -16.278 20.478 -13.934 1.00 39.63 10 ASN B O 1
ATOM 2429 N N . ARG B 1 14 ? -17.155 19.925 -15.942 1.00 36.30 11 ARG B N 1
ATOM 2430 C CA . ARG B 1 14 ? -18.514 19.729 -15.466 1.00 39.98 11 ARG B CA 1
ATOM 2431 C C . ARG B 1 14 ? -18.934 18.286 -15.721 1.00 37.21 11 ARG B C 1
ATOM 2432 O O . ARG B 1 14 ? -18.823 17.798 -16.853 1.00 33.58 11 ARG B O 1
ATOM 2440 N N . MET B 1 15 ? -19.436 17.610 -14.678 1.00 29.25 12 MET B N 1
ATOM 2441 C CA . MET B 1 15 ? -20.058 16.297 -14.820 1.00 32.24 12 MET B CA 1
ATOM 2442 C C . MET B 1 15 ? -21.516 16.457 -15.216 1.00 32.52 12 MET B C 1
ATOM 2443 O O . MET B 1 15 ? -22.192 17.332 -14.715 1.00 34.75 12 MET B O 1
ATOM 2448 N N . PHE B 1 16 ? -21.988 15.590 -16.109 1.00 30.25 13 PHE B N 1
ATOM 2449 C CA . PHE B 1 16 ? -23.328 15.724 -16.640 1.00 31.53 13 PHE B CA 1
ATOM 2450 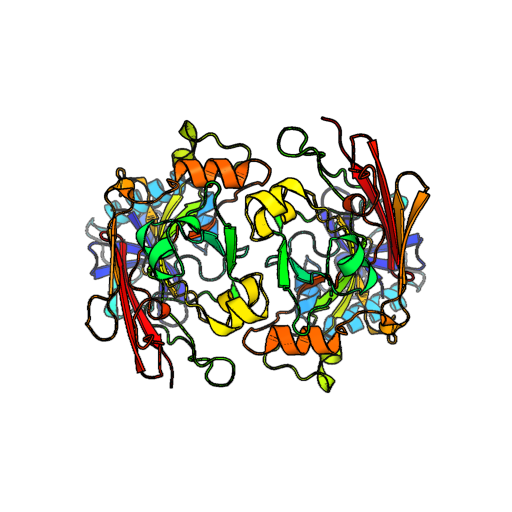C C . PHE B 1 16 ? -23.910 14.359 -16.980 1.00 34.44 13 PHE B C 1
ATOM 2451 O O . PHE B 1 16 ? -23.189 13.414 -17.290 1.00 31.87 13 PHE B O 1
ATOM 2459 N N . VAL B 1 17 ? -25.242 14.287 -16.903 1.00 28.52 14 VAL B N 1
ATOM 2460 C CA . VAL B 1 17 ? -25.981 13.111 -17.283 1.00 32.40 14 VAL B CA 1
ATOM 2461 C C . VAL B 1 17 ? -26.158 13.135 -18.798 1.00 32.97 14 VAL B C 1
ATOM 2462 O O . VAL B 1 17 ? -26.606 14.137 -19.371 1.00 36.68 14 VAL B O 1
ATOM 2466 N N . GLY B 1 18 ? -25.792 12.023 -19.432 1.00 33.18 15 GLY B N 1
ATOM 2467 C CA . GLY B 1 18 ? -25.763 11.968 -20.880 1.00 33.67 15 GLY B CA 1
ATOM 2468 C C . GLY B 1 18 ? -26.493 10.753 -21.415 1.00 37.63 15 GLY B C 1
ATOM 2469 O O . GLY B 1 18 ? -26.715 9.795 -20.680 1.00 35.53 15 GLY B O 1
ATOM 2470 N N . LEU B 1 19 ? -26.856 10.834 -22.699 1.00 40.08 16 LEU B N 1
ATOM 2471 C CA . LEU B 1 19 ? -27.442 9.744 -23.456 1.00 37.75 16 LEU B CA 1
ATOM 2472 C C . LEU B 1 19 ? -26.538 9.478 -24.659 1.00 33.96 16 LEU B C 1
ATOM 2473 O O . LEU B 1 19 ? -26.247 10.402 -25.421 1.00 33.83 16 LEU B O 1
ATOM 2478 N N . ILE B 1 20 ? -26.094 8.227 -24.824 1.00 37.16 17 ILE B N 1
ATOM 2479 C CA . ILE B 1 20 ? -25.301 7.842 -25.990 1.00 44.51 17 ILE B CA 1
ATOM 2480 C C . ILE B 1 20 ? -26.191 7.827 -27.230 1.00 44.11 17 ILE B C 1
ATOM 2481 O O . ILE B 1 20 ? -27.280 7.276 -27.186 1.00 40.44 17 ILE B O 1
ATOM 2486 N N . ILE B 1 21 ? -25.726 8.476 -28.309 1.00 48.75 18 ILE B N 1
ATOM 2487 C CA . ILE B 1 21 ? -26.434 8.513 -29.578 1.00 49.56 18 ILE B CA 1
ATOM 2488 C C . ILE B 1 21 ? -25.556 7.843 -30.632 1.00 55.09 18 ILE B C 1
ATOM 2489 O O . ILE B 1 21 ? -24.432 8.284 -30.862 1.00 49.49 18 ILE B O 1
ATOM 2494 N N . ASP B 1 22 ? -26.061 6.748 -31.224 1.00 72.31 19 ASP B N 1
ATOM 2495 C CA . ASP B 1 22 ? -25.379 6.005 -32.282 1.00 73.93 19 ASP B CA 1
ATOM 2496 C C . ASP B 1 22 ? -23.958 5.563 -31.936 1.00 71.08 19 ASP B C 1
ATOM 2497 O O . ASP B 1 22 ? -23.108 5.484 -32.815 1.00 69.59 19 ASP B O 1
ATOM 2502 N N . ASP B 1 23 ? -23.726 5.283 -30.646 1.00 76.02 20 ASP B N 1
ATOM 2503 C CA . ASP B 1 23 ? -22.442 4.853 -30.110 1.00 77.55 20 ASP B CA 1
ATOM 2504 C C . ASP B 1 23 ? -21.202 5.653 -30.515 1.00 67.12 20 ASP B C 1
ATOM 2505 O O . ASP B 1 23 ? -20.089 5.150 -30.400 1.00 86.09 20 ASP B O 1
ATOM 2510 N N . GLU B 1 24 ? -21.393 6.910 -30.928 1.00 54.98 21 GLU B N 1
ATOM 2511 C CA . GLU B 1 24 ? -20.289 7.797 -31.276 1.00 55.75 21 GLU B CA 1
ATOM 2512 C C . GLU B 1 24 ? -20.388 9.178 -30.620 1.00 52.87 21 GLU B C 1
ATOM 2513 O O . GLU B 1 24 ? -19.391 9.890 -30.522 1.00 51.09 21 GLU B O 1
ATOM 2519 N N . LYS B 1 25 ? -21.613 9.560 -30.223 1.00 45.92 22 LYS B N 1
ATOM 2520 C CA . LYS B 1 25 ? -21.914 10.878 -29.700 1.00 45.66 22 LYS B CA 1
ATOM 2521 C C . LYS B 1 25 ? -22.608 10.707 -28.357 1.00 43.67 22 LYS B C 1
ATOM 2522 O O . LYS B 1 25 ? -23.201 9.669 -28.108 1.00 38.87 22 LYS B O 1
ATOM 2528 N N . ILE B 1 26 ? -22.558 11.751 -27.530 1.00 38.64 23 ILE B N 1
ATOM 2529 C CA . ILE B 1 26 ? -23.281 11.757 -26.274 1.00 38.85 23 ILE B CA 1
ATOM 2530 C C . ILE B 1 26 ? -24.005 13.094 -26.170 1.00 37.33 23 ILE B C 1
ATOM 2531 O O . ILE B 1 26 ? -23.433 14.147 -26.435 1.00 37.73 23 ILE B O 1
ATOM 2536 N N . MET B 1 27 ? -25.277 13.016 -25.785 1.00 37.19 24 MET B N 1
ATOM 2537 C CA . MET B 1 27 ? -26.120 14.178 -25.619 1.00 36.78 24 MET B CA 1
ATOM 2538 C C . MET B 1 27 ? -26.157 14.576 -24.148 1.00 39.66 24 MET B C 1
ATOM 2539 O O . MET B 1 27 ? -26.466 13.764 -23.265 1.00 34.09 24 MET B O 1
ATOM 2544 N N . ASP B 1 28 ? -25.814 15.840 -23.901 1.00 31.39 25 ASP B N 1
ATOM 2545 C CA . ASP B 1 28 ? -25.948 16.434 -22.585 1.00 33.66 25 ASP B CA 1
ATOM 2546 C C . ASP B 1 28 ? -27.424 16.773 -22.355 1.00 34.54 25 ASP B C 1
ATOM 2547 O O . ASP B 1 28 ? -27.954 17.711 -22.947 1.00 33.19 25 ASP B O 1
ATOM 2552 N N . LEU B 1 29 ? -28.095 15.979 -21.527 1.00 32.14 26 LEU B N 1
ATOM 2553 C CA . LEU B 1 29 ? -29.543 16.042 -21.411 1.00 34.06 26 LEU B CA 1
ATOM 2554 C C . LEU B 1 29 ? -30.042 17.370 -20.853 1.00 36.55 26 LEU B C 1
ATOM 2555 O O . LEU B 1 29 ? -31.034 17.898 -21.353 1.00 35.23 26 LEU B O 1
ATOM 2560 N N . GLN B 1 30 ? -29.364 17.918 -19.836 1.00 31.71 27 GLN B N 1
ATOM 2561 C CA . GLN B 1 30 ? -29.770 19.216 -19.295 1.00 33.71 27 GLN B CA 1
ATOM 2562 C C . GLN B 1 30 ? -29.661 20.319 -20.346 1.00 39.87 27 GLN B C 1
ATOM 2563 O O . GLN B 1 30 ? -30.569 21.117 -20.476 1.00 38.04 27 GLN B O 1
ATOM 2569 N N . LYS B 1 31 ? -28.542 20.366 -21.081 1.00 38.81 28 LYS B N 1
ATOM 2570 C CA . LYS B 1 31 ? -28.359 21.388 -22.092 1.00 35.59 28 LYS B CA 1
ATOM 2571 C C . LYS B 1 31 ? -29.286 21.165 -23.281 1.00 39.23 28 LYS B C 1
ATOM 2572 O O . LYS B 1 31 ? -29.739 22.117 -23.888 1.00 50.81 28 LYS B O 1
ATOM 2578 N N . ALA B 1 32 ? -29.580 19.915 -23.621 1.00 36.65 29 ALA B N 1
ATOM 2579 C CA . ALA B 1 32 ? -30.523 19.634 -24.686 1.00 38.33 29 ALA B CA 1
ATOM 2580 C C . ALA B 1 32 ? -31.936 20.087 -24.321 1.00 42.64 29 ALA B C 1
ATOM 2581 O O . ALA B 1 32 ? -32.676 20.625 -25.138 1.00 34.82 29 ALA B O 1
ATOM 2583 N N . GLU B 1 33 ? -32.343 19.837 -23.082 1.00 37.15 30 GLU B N 1
ATOM 2584 C CA . GLU B 1 33 ? -33.665 20.257 -22.648 1.00 37.86 30 GLU B CA 1
ATOM 2585 C C . GLU B 1 33 ? -33.801 21.779 -22.713 1.00 42.56 30 GLU B C 1
ATOM 2586 O O . GLU B 1 33 ? -34.802 22.298 -23.179 1.00 37.37 30 GLU B O 1
ATOM 2592 N N . LYS B 1 34 ? -32.790 22.487 -22.212 1.00 41.83 31 LYS B N 1
ATOM 2593 C CA . LYS B 1 34 ? -32.741 23.935 -22.247 1.00 46.19 31 LYS B CA 1
ATOM 2594 C C . LYS B 1 34 ? -32.841 24.485 -23.674 1.00 49.57 31 LYS B C 1
ATOM 2595 O O . LYS B 1 34 ? -33.548 25.452 -23.913 1.00 42.01 31 LYS B O 1
ATOM 2601 N N . LYS B 1 35 ? -32.166 23.863 -24.639 1.00 47.79 32 LYS B N 1
ATOM 2602 C CA . LYS B 1 35 ? -32.168 24.353 -26.011 1.00 47.72 32 LYS B CA 1
ATOM 2603 C C . LYS B 1 35 ? -33.459 24.026 -26.755 1.00 43.96 32 LYS B C 1
ATOM 2604 O O . LYS B 1 35 ? -33.946 24.854 -27.515 1.00 47.05 32 LYS B O 1
ATOM 2610 N N . LEU B 1 36 ? -34.015 22.833 -26.532 1.00 47.98 33 LEU B N 1
ATOM 2611 C CA . LEU B 1 36 ? -35.296 22.464 -27.114 1.00 52.69 33 LEU B CA 1
ATOM 2612 C C . LEU B 1 36 ? -36.537 23.087 -26.472 1.00 56.39 33 LEU B C 1
ATOM 2613 O O . LEU B 1 36 ? -37.489 23.418 -27.181 1.00 48.90 33 LEU B O 1
ATOM 2618 N N . PHE B 1 37 ? -36.571 23.142 -25.133 1.00 40.45 34 PHE B N 1
ATOM 2619 C CA . PHE B 1 37 ? -37.796 23.479 -24.423 1.00 38.04 34 PHE B CA 1
ATOM 2620 C C . PHE B 1 37 ? -37.688 24.783 -23.638 1.00 40.14 34 PHE B C 1
ATOM 2621 O O . PHE B 1 37 ? -38.688 25.284 -23.136 1.00 45.36 34 PHE B O 1
ATOM 2629 N N . GLU B 1 38 ? -36.473 25.319 -23.522 1.00 32.82 35 GLU B N 1
ATOM 2630 C CA . GLU B 1 38 ? -36.180 26.441 -22.646 1.00 38.77 35 GLU B CA 1
ATOM 2631 C C . GLU B 1 38 ? -36.755 26.191 -21.256 1.00 42.56 35 GLU B C 1
ATOM 2632 O O . GLU B 1 38 ? -37.281 27.097 -20.634 1.00 43.13 35 GLU B O 1
ATOM 2638 N N . LEU B 1 39 ? -36.644 24.942 -20.794 1.00 42.98 36 LEU B N 1
ATOM 2639 C CA . LEU B 1 39 ? -36.947 24.553 -19.432 1.00 42.90 36 LEU B CA 1
ATOM 2640 C C . LEU B 1 39 ? -35.715 23.842 -18.862 1.00 42.78 36 LEU B C 1
ATOM 2641 O O . LEU B 1 39 ? -34.858 23.338 -19.608 1.00 42.62 36 LEU B O 1
ATOM 2646 N N . GLU B 1 40 ? -35.647 23.831 -17.522 1.00 40.39 37 GLU B N 1
ATOM 2647 C CA . GLU B 1 40 ? -34.607 23.164 -16.760 1.00 40.91 37 GLU B CA 1
ATOM 2648 C C . GLU B 1 40 ? -35.252 22.316 -15.664 1.00 40.08 37 GLU B C 1
ATOM 2649 O O . GLU B 1 40 ? -35.585 22.823 -14.600 1.00 42.98 37 GLU B O 1
ATOM 2655 N N . THR B 1 41 ? -35.465 21.033 -15.955 1.00 35.67 38 THR B N 1
ATOM 2656 C CA . THR B 1 41 ? -36.035 20.110 -14.985 1.00 47.46 38 THR B CA 1
ATOM 2657 C C . THR B 1 41 ? -35.217 18.842 -14.765 1.00 40.48 38 THR B C 1
ATOM 2658 O O . THR B 1 41 ? -35.463 18.137 -13.796 1.00 43.81 38 THR B O 1
ATOM 2662 N N . ILE B 1 42 ? -34.288 18.528 -15.676 1.00 41.02 39 ILE B N 1
ATOM 2663 C CA . ILE B 1 42 ? -33.480 17.331 -15.523 1.00 42.69 39 ILE B CA 1
ATOM 2664 C C . ILE B 1 42 ? -32.451 17.531 -14.403 1.00 34.63 39 ILE B C 1
ATOM 2665 O O . ILE B 1 42 ? -31.676 18.487 -14.445 1.00 36.00 39 ILE B O 1
ATOM 2670 N N . PRO B 1 43 ? -32.422 16.646 -13.371 1.00 42.28 40 PRO B N 1
ATOM 2671 C CA . PRO B 1 43 ? -31.426 16.729 -12.294 1.00 39.81 40 PRO B CA 1
ATOM 2672 C C . PRO B 1 43 ? -29.995 16.511 -12.785 1.00 36.34 40 PRO B C 1
ATOM 2673 O O . PRO B 1 43 ? -29.779 16.003 -13.883 1.00 39.81 40 PRO B O 1
ATOM 2677 N N . GLY B 1 44 ? -29.026 16.914 -11.952 1.00 36.81 41 GLY B N 1
ATOM 2678 C CA . GLY B 1 44 ? -27.619 16.927 -12.316 1.00 36.22 41 GLY B CA 1
ATOM 2679 C C . GLY B 1 44 ? -26.854 15.616 -12.097 1.00 41.54 41 GLY B C 1
ATOM 2680 O O . GLY B 1 44 ? -25.670 15.533 -12.411 1.00 38.35 41 GLY B O 1
ATOM 2681 N N . SER B 1 45 ? -27.528 14.591 -11.570 1.00 31.59 42 SER B N 1
ATOM 2682 C CA . SER B 1 45 ? -26.923 13.275 -11.451 1.00 33.70 42 SER B CA 1
ATOM 2683 C C . SER B 1 45 ? -27.869 12.171 -11.919 1.00 30.55 42 SER B C 1
ATOM 2684 O O . SER B 1 45 ? -29.092 12.284 -11.813 1.00 33.15 42 SER B O 1
ATOM 2687 N N . LEU B 1 46 ? -27.271 11.093 -12.410 1.00 27.76 43 LEU B N 1
ATOM 2688 C CA . LEU B 1 46 ? -28.022 9.978 -12.949 1.00 31.75 43 LEU B CA 1
ATOM 2689 C C . LEU B 1 46 ? -28.867 9.281 -11.884 1.00 36.30 43 LEU B C 1
ATOM 2690 O O . LEU B 1 46 ? -29.982 8.840 -12.152 1.00 28.08 43 LEU B O 1
ATOM 2695 N N . ILE B 1 47 ? -28.361 9.230 -10.655 1.00 29.01 44 ILE B N 1
ATOM 2696 C CA . ILE B 1 47 ? -29.115 8.597 -9.587 1.00 34.89 44 ILE B CA 1
ATOM 2697 C C . ILE B 1 47 ? -30.405 9.373 -9.295 1.00 30.41 44 ILE B C 1
ATOM 2698 O O . ILE B 1 47 ? -31.451 8.769 -9.055 1.00 34.21 44 ILE B O 1
ATOM 2703 N N . GLU B 1 48 ? -30.358 10.707 -9.378 1.00 35.23 45 GLU B N 1
ATOM 2704 C CA . GLU B 1 48 ? -31.555 11.528 -9.244 1.00 39.56 45 GLU B CA 1
ATOM 2705 C C . GLU B 1 48 ? -32.504 11.333 -10.429 1.00 39.40 45 GLU B C 1
ATOM 2706 O O . GLU B 1 48 ? -33.712 11.336 -10.257 1.00 37.52 45 GLU B O 1
ATOM 2712 N N . CYS B 1 49 ? -31.956 11.153 -11.637 1.00 36.15 46 CYS B N 1
ATOM 2713 C CA . CYS B 1 49 ? -32.779 10.867 -12.804 1.00 35.96 46 CYS B CA 1
ATOM 2714 C C . CYS B 1 49 ? -33.507 9.537 -12.668 1.00 35.82 46 CYS B C 1
ATOM 2715 O O . CYS B 1 49 ? -34.684 9.445 -12.995 1.00 36.03 46 CYS B O 1
ATOM 2718 N N . ILE B 1 50 ? -32.782 8.513 -12.195 1.00 40.80 47 ILE B N 1
ATOM 2719 C CA . ILE B 1 50 ? -33.345 7.191 -11.967 1.00 39.76 47 ILE B CA 1
ATOM 2720 C C . ILE B 1 50 ? -34.503 7.238 -10.967 1.00 36.60 47 ILE B C 1
ATOM 2721 O O . ILE B 1 50 ? -35.511 6.566 -11.164 1.00 33.76 47 ILE B O 1
ATOM 2726 N N . ALA B 1 51 ? -34.372 8.065 -9.924 1.00 34.95 48 ALA B N 1
ATOM 2727 C CA . ALA B 1 51 ? -35.400 8.178 -8.895 1.00 36.77 48 ALA B CA 1
ATOM 2728 C C . ALA B 1 51 ? -36.686 8.817 -9.421 1.00 46.74 48 ALA B C 1
ATOM 2729 O O . ALA B 1 51 ? -37.734 8.631 -8.820 1.00 57.60 48 ALA B O 1
ATOM 2731 N N . GLU B 1 52 ? -36.608 9.568 -10.530 1.00 49.03 49 GLU B N 1
ATOM 2732 C CA . GLU B 1 52 ? -37.792 10.123 -11.168 1.00 49.96 49 GLU B CA 1
ATOM 2733 C C . GLU B 1 52 ? -38.632 9.104 -11.936 1.00 48.14 49 GLU B C 1
ATOM 2734 O O . GLU B 1 52 ? -39.783 9.378 -12.252 1.00 57.74 49 GLU B O 1
ATOM 2740 N N . GLY B 1 53 ? -38.063 7.944 -12.269 1.00 55.07 50 GLY B N 1
ATOM 2741 C CA . GLY B 1 53 ? -38.846 6.874 -12.869 1.00 52.48 50 GLY B CA 1
ATOM 2742 C C . GLY B 1 53 ? -39.110 7.095 -14.357 1.00 53.65 50 GLY B C 1
ATOM 2743 O O . GLY B 1 53 ? -38.321 7.744 -15.036 1.00 46.86 50 GLY B O 1
ATOM 2744 N N . ASP B 1 54 ? -40.241 6.564 -14.841 1.00 56.93 51 ASP B N 1
ATOM 2745 C CA . ASP B 1 54 ? -40.503 6.431 -16.273 1.00 49.36 51 ASP B CA 1
ATOM 2746 C C . ASP B 1 54 ? -40.560 7.758 -17.024 1.00 43.01 51 ASP B C 1
ATOM 2747 O O . ASP B 1 54 ? -40.221 7.814 -18.209 1.00 58.92 51 ASP B O 1
ATOM 2752 N N . LYS B 1 55 ? -40.977 8.814 -16.306 1.00 47.90 52 LYS B N 1
ATOM 2753 C CA . LYS B 1 55 ? -40.974 10.201 -16.752 1.00 49.60 52 LYS B CA 1
ATOM 2754 C C . LYS B 1 55 ? -39.649 10.614 -17.389 1.00 57.41 52 LYS B C 1
ATOM 2755 O O . LYS B 1 55 ? -39.613 11.294 -18.414 1.00 43.60 52 LYS B O 1
ATOM 2761 N N . PHE B 1 56 ? -38.556 10.268 -16.696 1.00 49.41 53 PHE B N 1
ATOM 2762 C CA . PHE B 1 56 ? -37.228 10.656 -17.132 1.00 42.57 53 PHE B CA 1
ATOM 2763 C C . PHE B 1 56 ? -36.860 9.963 -18.446 1.00 35.80 53 PHE B C 1
ATOM 2764 O O . PHE B 1 56 ? -36.333 10.587 -19.377 1.00 40.16 53 PHE B O 1
ATOM 2772 N N . VAL B 1 57 ? -37.154 8.668 -18.517 1.00 33.16 54 VAL B N 1
ATOM 2773 C CA . VAL B 1 57 ? -36.800 7.868 -19.683 1.00 39.80 54 VAL B CA 1
ATOM 2774 C C . VAL B 1 57 ? -37.585 8.335 -20.912 1.00 45.53 54 VAL B C 1
ATOM 2775 O O . VAL B 1 57 ? -37.018 8.429 -22.010 1.00 39.27 54 VAL B O 1
ATOM 2779 N N . ALA B 1 58 ? -38.870 8.677 -20.714 1.00 44.90 55 ALA B N 1
ATOM 2780 C CA . ALA B 1 58 ? -39.688 9.179 -21.817 1.00 42.24 55 ALA B CA 1
ATOM 2781 C C . ALA B 1 58 ? -39.207 10.556 -22.270 1.00 35.89 55 ALA B C 1
ATOM 2782 O O . ALA B 1 58 ? -39.155 10.853 -23.460 1.00 44.68 55 ALA B O 1
ATOM 2784 N N . HIS B 1 59 ? -38.803 11.388 -21.302 1.00 44.02 56 HIS B N 1
ATOM 2785 C CA . HIS B 1 59 ? -38.246 12.695 -21.614 1.00 38.93 56 HIS B CA 1
ATOM 2786 C C . HIS B 1 59 ? -36.941 12.544 -22.410 1.00 37.21 56 HIS B C 1
ATOM 2787 O O . HIS B 1 59 ? -36.723 13.235 -23.405 1.00 38.63 56 HIS B O 1
ATOM 2794 N N . ALA B 1 60 ? -36.068 11.630 -21.983 1.00 36.64 57 ALA B N 1
ATOM 2795 C CA . ALA B 1 60 ? -34.812 11.402 -22.683 1.00 37.53 57 ALA B CA 1
ATOM 2796 C C . ALA B 1 60 ? -35.048 10.920 -24.115 1.00 36.09 57 ALA B C 1
ATOM 2797 O O . ALA B 1 60 ? -34.352 11.365 -25.029 1.00 44.12 57 ALA B O 1
ATOM 2799 N N . ARG B 1 61 ? -35.988 9.983 -24.287 1.00 40.04 58 ARG B N 1
ATOM 2800 C CA . ARG B 1 61 ? -36.401 9.528 -25.612 1.00 48.36 58 ARG B CA 1
ATOM 2801 C C . ARG B 1 61 ? -36.832 10.679 -26.514 1.00 44.50 58 ARG B C 1
ATOM 2802 O O . ARG B 1 61 ? -36.393 10.775 -27.662 1.00 48.67 58 ARG B O 1
ATOM 2810 N N . GLN B 1 62 ? -37.695 11.546 -25.970 1.00 42.48 59 GLN B N 1
ATOM 2811 C CA . GLN B 1 62 ? -38.185 12.699 -26.709 1.00 44.20 59 GLN B CA 1
ATOM 2812 C C . GLN B 1 62 ? -37.051 13.628 -27.146 1.00 58.42 59 GLN B C 1
ATOM 2813 O O . GLN B 1 62 ? -37.036 14.093 -28.288 1.00 44.33 59 GLN B O 1
ATOM 2819 N N . LEU B 1 63 ? -36.095 13.882 -26.231 1.00 48.26 60 LEU B N 1
ATOM 2820 C CA . LEU B 1 63 ? -34.990 14.780 -26.516 1.00 41.15 60 LEU B CA 1
ATOM 2821 C C . LEU B 1 63 ? -34.098 14.237 -27.623 1.00 38.46 60 LEU B C 1
ATOM 2822 O O . LEU B 1 63 ? -33.609 15.013 -28.448 1.00 50.51 60 LEU B O 1
ATOM 2827 N N . ALA B 1 64 ? -33.869 12.920 -27.604 1.00 40.98 61 ALA B N 1
ATOM 2828 C CA . ALA B 1 64 ? -33.065 12.258 -28.619 1.00 50.73 61 ALA B CA 1
ATOM 2829 C C . ALA B 1 64 ? -33.727 12.348 -29.990 1.00 50.93 61 ALA B C 1
ATOM 2830 O O . ALA B 1 64 ? -33.042 12.578 -30.986 1.00 52.39 61 ALA B O 1
ATOM 2832 N N . GLU B 1 65 ? -35.057 12.179 -30.034 1.00 64.99 62 GLU B N 1
ATOM 2833 C CA . GLU B 1 65 ? -35.788 12.305 -31.289 1.00 72.29 62 GLU B CA 1
ATOM 2834 C C . GLU B 1 65 ? -35.693 13.731 -31.837 1.00 63.09 62 GLU B C 1
ATOM 2835 O O . GLU B 1 65 ? -35.378 13.929 -33.010 1.00 60.62 62 GLU B O 1
ATOM 2841 N N . TRP B 1 66 ? -35.896 14.729 -30.973 1.00 60.54 63 TRP B N 1
ATOM 2842 C CA . TRP B 1 66 ? -35.788 16.113 -31.401 1.00 63.85 63 TRP B CA 1
ATOM 2843 C C . TRP B 1 66 ? -34.386 16.471 -31.897 1.00 77.42 63 TRP B C 1
ATOM 2844 O O . TRP B 1 66 ? -34.240 17.251 -32.839 1.00 78.89 63 TRP B O 1
ATOM 2855 N N . ALA B 1 67 ? -33.361 15.894 -31.257 1.00 71.25 64 ALA B N 1
ATOM 2856 C CA . ALA B 1 67 ? -31.976 16.171 -31.602 1.00 72.26 64 ALA B CA 1
ATOM 2857 C C . ALA B 1 67 ? -31.571 15.715 -33.004 1.00 66.97 64 ALA B C 1
ATOM 2858 O O . ALA B 1 67 ? -30.522 16.146 -33.481 1.00 74.37 64 ALA B O 1
ATOM 2860 N N . LYS B 1 68 ? -32.378 14.846 -33.639 1.00 79.04 65 LYS B N 1
ATOM 2861 C CA . LYS B 1 68 ? -32.191 14.481 -35.041 1.00 81.73 65 LYS B CA 1
ATOM 2862 C C . LYS B 1 68 ? -32.574 15.574 -36.047 1.00 87.64 65 LYS B C 1
ATOM 2863 O O . LYS B 1 68 ? -32.120 15.555 -37.189 1.00 90.04 65 LYS B O 1
ATOM 2869 N N . LYS B 1 69 ? -33.444 16.506 -35.630 1.00 105.11 66 LYS B N 1
ATOM 2870 C CA . LYS B 1 69 ? -33.870 17.604 -36.485 1.00 105.96 66 LYS B CA 1
ATOM 2871 C C . LYS B 1 69 ? -32.726 18.600 -36.672 1.00 109.09 66 LYS B C 1
ATOM 2872 O O . LYS B 1 69 ? -31.969 18.836 -35.736 1.00 86.05 66 LYS B O 1
ATOM 2878 N N . PRO B 1 70 ? -32.576 19.217 -37.871 1.00 121.06 67 PRO B N 1
ATOM 2879 C CA . PRO B 1 70 ? -31.370 19.976 -38.222 1.00 110.06 67 PRO B CA 1
ATOM 2880 C C . PRO B 1 70 ? -30.738 20.844 -37.135 1.00 103.43 67 PRO B C 1
ATOM 2881 O O . PRO B 1 70 ? -29.593 20.608 -36.762 1.00 96.69 67 PRO B O 1
ATOM 2885 N N . ASN B 1 71 ? -31.454 21.871 -36.655 1.00 94.42 68 ASN B N 1
ATOM 2886 C CA . ASN B 1 71 ? -31.014 22.688 -35.532 1.00 87.57 68 ASN B CA 1
ATOM 2887 C C . ASN B 1 71 ? -29.617 23.299 -35.668 1.00 83.55 68 ASN B C 1
ATOM 2888 O O . ASN B 1 71 ? -28.680 22.633 -36.096 1.00 85.31 68 ASN B O 1
ATOM 2893 N N . ASP B 1 72 ? -29.483 24.566 -35.270 1.00 104.02 69 ASP B N 1
ATOM 2894 C CA . ASP B 1 72 ? -28.286 25.350 -35.538 1.00 109.69 69 ASP B CA 1
ATOM 2895 C C . ASP B 1 72 ? -27.097 25.019 -34.639 1.00 97.12 69 ASP B C 1
ATOM 2896 O O . ASP B 1 72 ? -25.956 24.977 -35.086 1.00 95.35 69 ASP B O 1
ATOM 2901 N N . GLU B 1 73 ? -27.389 24.802 -33.354 1.00 108.75 70 GLU B N 1
ATOM 2902 C CA . GLU B 1 73 ? -26.365 24.748 -32.321 1.00 93.14 70 GLU B CA 1
ATOM 2903 C C . GLU B 1 73 ? -26.351 23.384 -31.623 1.00 88.42 70 GLU B C 1
ATOM 2904 O O . GLU B 1 73 ? -26.292 23.266 -30.395 1.00 84.60 70 GLU B O 1
ATOM 2910 N N . LEU B 1 74 ? -26.391 22.331 -32.451 1.00 59.80 71 LEU B N 1
ATOM 2911 C CA . LEU B 1 74 ? -26.179 20.957 -32.023 1.00 64.35 71 LEU B CA 1
ATOM 2912 C C . LEU B 1 74 ? -24.996 20.805 -31.064 1.00 55.77 71 LEU B C 1
ATOM 2913 O O . LEU B 1 74 ? -25.091 20.101 -30.063 1.00 55.70 71 LEU B O 1
ATOM 2918 N N . GLY B 1 75 ? -23.884 21.472 -31.389 1.00 49.42 72 GLY B N 1
ATOM 2919 C CA . GLY B 1 75 ? -22.641 21.370 -30.645 1.00 53.49 72 GLY B CA 1
ATOM 2920 C C . GLY B 1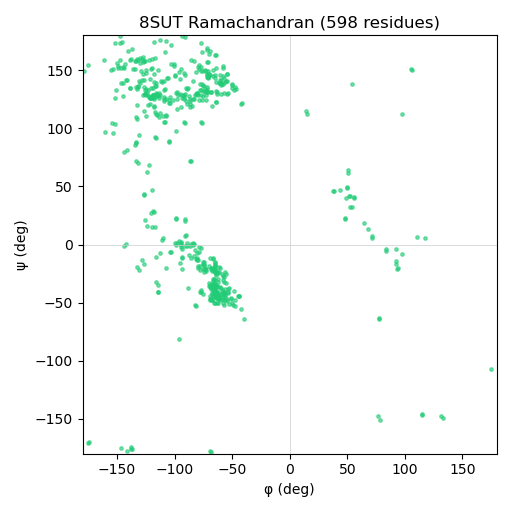 75 ? -22.661 21.898 -29.212 1.00 61.21 72 GLY B C 1
ATOM 2921 O O . GLY B 1 75 ? -21.741 21.612 -28.442 1.00 72.58 72 GLY B O 1
ATOM 2922 N N . SER B 1 76 ? -23.694 22.673 -28.859 1.00 63.25 73 SER B N 1
ATOM 2923 C CA . SER B 1 76 ? -23.873 23.099 -27.479 1.00 70.97 73 SER B CA 1
ATOM 2924 C C . SER B 1 76 ? -24.393 21.998 -26.546 1.00 64.16 73 SER B C 1
ATOM 2925 O O . SER B 1 76 ? -24.315 22.152 -25.335 1.00 59.17 73 SER B O 1
ATOM 2928 N N . PHE B 1 77 ? -24.920 20.891 -27.092 1.00 46.81 74 PHE B N 1
ATOM 2929 C CA . PHE B 1 77 ? -25.421 19.803 -26.267 1.00 42.81 74 PHE B CA 1
ATOM 2930 C C . PHE B 1 77 ? -25.163 18.379 -26.778 1.00 40.70 74 PHE B C 1
ATOM 2931 O O . PHE B 1 77 ? -25.522 17.410 -26.120 1.00 41.57 74 PHE B O 1
ATOM 2939 N N . MET B 1 78 ? -24.494 18.249 -27.926 1.00 36.14 75 MET B N 1
ATOM 2940 C CA . MET B 1 78 ? -24.230 16.971 -28.562 1.00 39.73 75 MET B CA 1
ATOM 2941 C C . MET B 1 78 ? -22.724 16.919 -28.805 1.00 48.61 75 MET B C 1
ATOM 2942 O O . MET B 1 78 ? -22.183 17.752 -29.534 1.00 47.72 75 MET B O 1
ATOM 2947 N N . TYR B 1 79 ? -22.040 15.983 -28.136 1.00 39.96 76 TYR B N 1
ATOM 2948 C CA . TYR B 1 79 ? -20.588 15.956 -28.131 1.00 45.21 76 TYR B CA 1
ATOM 2949 C C . TYR B 1 79 ? -20.130 14.624 -28.715 1.00 43.38 76 TYR B C 1
ATOM 2950 O O . TYR B 1 79 ? -20.824 13.621 -28.596 1.00 43.63 76 TYR B O 1
ATOM 2959 N N . SER B 1 80 ? -18.950 14.603 -29.333 1.00 46.97 77 SER B N 1
ATOM 2960 C CA . SER B 1 80 ? -18.346 13.343 -29.735 1.00 52.28 77 SER B CA 1
ATOM 2961 C C . SER B 1 80 ? -17.799 12.643 -28.487 1.00 39.72 77 SER B C 1
ATOM 2962 O O . SER B 1 80 ? -17.201 13.281 -27.623 1.00 40.22 77 SER B O 1
ATOM 2965 N N . LEU B 1 81 ? -18.034 11.330 -28.383 1.00 43.88 78 LEU B N 1
ATOM 2966 C CA . LEU B 1 81 ? -17.605 10.543 -27.234 1.00 49.78 78 LEU B CA 1
ATOM 2967 C C . LEU B 1 81 ? -16.112 10.654 -26.950 1.00 58.53 78 LEU B C 1
ATOM 2968 O O . LEU B 1 81 ? -15.693 10.617 -25.791 1.00 49.73 78 LEU B O 1
ATOM 2973 N N . SER B 1 82 ? -15.324 10.802 -28.021 1.00 46.13 79 SER B N 1
ATOM 2974 C CA . SER B 1 82 ? -13.882 10.905 -27.895 1.00 52.23 79 SER B CA 1
ATOM 2975 C C . SER B 1 82 ? -13.433 12.161 -27.144 1.00 45.94 79 SER B C 1
ATOM 2976 O O . SER B 1 82 ? -12.335 12.190 -26.607 1.00 50.89 79 SER B O 1
ATOM 2979 N N . GLU B 1 83 ? -14.274 13.204 -27.123 1.00 46.99 80 GLU B N 1
ATOM 2980 C CA . GLU B 1 83 ? -13.959 14.442 -26.415 1.00 47.05 80 GLU B CA 1
ATOM 2981 C C . GLU B 1 83 ? -14.344 14.420 -24.932 1.00 39.09 80 GLU B C 1
ATOM 2982 O O . GLU B 1 83 ? -13.954 15.302 -24.181 1.00 42.89 80 GLU B O 1
ATOM 2988 N N . VAL B 1 84 ? -15.116 13.413 -24.512 1.00 44.01 81 VAL B N 1
ATOM 2989 C CA . VAL B 1 84 ? -15.696 13.393 -23.179 1.00 47.59 81 VAL B CA 1
ATOM 2990 C C . VAL B 1 84 ? -15.020 12.324 -22.328 1.00 40.22 81 VAL B C 1
ATOM 2991 O O . VAL B 1 84 ? -14.713 11.252 -22.834 1.00 40.78 81 VAL B O 1
ATOM 2995 N N . LYS B 1 85 ? -14.773 12.616 -21.051 1.00 39.62 82 LYS B N 1
ATOM 2996 C CA . LYS B 1 85 ? -14.399 11.567 -20.114 1.00 36.09 82 LYS B CA 1
ATOM 2997 C C . LYS B 1 85 ? -15.643 10.907 -19.512 1.00 37.66 82 LYS B C 1
ATOM 2998 O O . LYS B 1 85 ? -16.491 11.597 -18.951 1.00 38.21 82 LYS B O 1
ATOM 3004 N N . LEU B 1 86 ? -15.751 9.574 -19.621 1.00 38.86 83 LEU B N 1
ATOM 3005 C CA . LEU B 1 86 ? -16.808 8.818 -18.975 1.00 36.98 83 LEU B CA 1
ATOM 3006 C C . LEU B 1 86 ? -16.457 8.400 -17.553 1.00 41.53 83 LEU B C 1
ATOM 3007 O O . LEU B 1 86 ? -15.423 7.791 -17.325 1.00 40.00 83 LEU B O 1
ATOM 3012 N N . HIS B 1 87 ? -17.349 8.721 -16.609 1.00 39.59 84 HIS B N 1
ATOM 3013 C CA . HIS B 1 87 ? -17.242 8.254 -15.235 1.00 34.76 84 HIS B CA 1
ATOM 3014 C C . HIS B 1 87 ? -18.066 6.981 -15.100 1.00 31.14 84 HIS B C 1
ATOM 3015 O O . HIS B 1 87 ? -18.761 6.578 -16.031 1.00 32.98 84 HIS B O 1
ATOM 3022 N N . ALA B 1 88 ? -18.083 6.401 -13.899 1.00 28.53 85 ALA B N 1
ATOM 3023 C CA . ALA B 1 88 ? -19.074 5.378 -13.608 1.00 34.14 85 ALA B CA 1
ATOM 3024 C C . ALA B 1 88 ? -20.437 6.025 -13.851 1.00 35.81 85 ALA B C 1
ATOM 3025 O O . ALA B 1 88 ? -20.610 7.208 -13.584 1.00 31.31 85 ALA B O 1
ATOM 3027 N N . PRO B 1 89 ? -21.433 5.293 -14.389 1.00 34.36 86 PRO B N 1
ATOM 3028 C CA . PRO B 1 89 ? -22.762 5.863 -14.603 1.00 36.33 86 PRO B CA 1
ATOM 3029 C C . PRO B 1 89 ? -23.343 6.471 -13.330 1.00 33.58 86 PRO B C 1
ATOM 3030 O O . PRO B 1 89 ? -24.018 7.495 -13.396 1.00 30.01 86 PRO B O 1
ATOM 3034 N N . ILE B 1 90 ? -23.086 5.803 -12.196 1.00 28.68 87 ILE B N 1
ATOM 3035 C CA . ILE B 1 90 ? -23.393 6.307 -10.871 1.00 28.95 87 ILE B CA 1
ATOM 3036 C C . ILE B 1 90 ? -22.072 6.483 -10.124 1.00 31.40 87 ILE B C 1
ATOM 3037 O O . ILE B 1 90 ? -21.582 5.543 -9.510 1.00 33.60 87 ILE B O 1
ATOM 3042 N N . PRO B 1 91 ? -21.440 7.676 -10.179 1.00 34.58 88 PRO B N 1
ATOM 3043 C CA . PRO B 1 91 ? -20.109 7.862 -9.607 1.00 37.28 88 PRO B CA 1
ATOM 3044 C C . PRO B 1 91 ? -20.101 7.745 -8.090 1.00 40.42 88 PRO B C 1
ATOM 3045 O O . PRO B 1 91 ? -19.097 7.348 -7.508 1.00 39.90 88 PRO B O 1
ATOM 3049 N N . LYS B 1 92 ? -21.229 8.100 -7.467 1.00 42.30 89 LYS B N 1
ATOM 3050 C CA . LYS B 1 92 ? -21.354 8.080 -6.023 1.00 46.67 89 LYS B CA 1
ATOM 3051 C C . LYS B 1 92 ? -22.677 7.411 -5.677 1.00 36.85 89 LYS B C 1
ATOM 3052 O O . LYS B 1 92 ? -23.700 8.072 -5.542 1.00 34.45 89 LYS B O 1
ATOM 3058 N N . PRO B 1 93 ? -22.704 6.071 -5.556 1.00 38.78 90 PRO B N 1
ATOM 3059 C CA . PRO B 1 93 ? -23.899 5.395 -5.057 1.00 38.19 90 PRO B CA 1
ATOM 3060 C C . PRO B 1 93 ? -24.237 5.936 -3.671 1.00 36.72 90 PRO B C 1
ATOM 3061 O O . PRO B 1 93 ? -23.348 6.376 -2.943 1.00 38.73 90 PRO B O 1
ATOM 3065 N N . SER B 1 94 ? -25.516 5.866 -3.311 1.00 37.46 91 SER B N 1
ATOM 3066 C CA . SER B 1 94 ? -25.996 6.329 -2.015 1.00 41.53 91 SER B CA 1
ATOM 3067 C C . SER B 1 94 ? -25.810 5.300 -0.901 1.00 40.92 91 SER B C 1
ATOM 3068 O O . SER B 1 94 ? -26.062 5.574 0.271 1.00 36.64 91 SER B O 1
ATOM 3071 N N . LYS B 1 95 ? -25.446 4.077 -1.275 1.00 32.98 92 LYS B N 1
ATOM 3072 C CA . LYS B 1 95 ? -25.087 3.062 -0.297 1.00 36.83 92 LYS B CA 1
ATOM 3073 C C . LYS B 1 95 ? -24.104 2.115 -0.963 1.00 37.38 92 LYS B C 1
ATOM 3074 O O . LYS B 1 95 ? -23.820 2.261 -2.153 1.00 34.23 92 LYS B O 1
ATOM 3080 N N . ASN B 1 96 ? -23.548 1.195 -0.171 1.00 30.26 93 ASN B N 1
ATOM 3081 C CA . ASN B 1 96 ? -22.608 0.230 -0.697 1.00 30.57 93 ASN B CA 1
ATOM 3082 C C . ASN B 1 96 ? -23.248 -0.588 -1.823 1.00 33.46 93 ASN B C 1
ATOM 3083 O O . ASN B 1 96 ? -24.437 -0.867 -1.815 1.00 29.36 93 ASN B O 1
ATOM 3088 N N . ILE B 1 97 ? -22.427 -0.938 -2.814 1.00 33.23 94 ILE B N 1
ATOM 3089 C CA . ILE B 1 97 ? -22.821 -1.884 -3.844 1.00 30.71 94 ILE B CA 1
ATOM 3090 C C . ILE B 1 97 ? -23.096 -3.243 -3.205 1.00 37.61 94 ILE B C 1
ATOM 3091 O O . ILE B 1 97 ? -22.300 -3.753 -2.413 1.00 32.12 94 ILE B O 1
ATOM 3096 N N . ILE B 1 98 ? -24.256 -3.806 -3.539 1.00 32.83 95 ILE B N 1
ATOM 3097 C CA . ILE B 1 98 ? -24.646 -5.126 -3.072 1.00 39.52 95 ILE B CA 1
ATOM 3098 C C . ILE B 1 98 ? -24.090 -6.193 -4.013 1.00 45.03 95 ILE B C 1
ATOM 3099 O O . ILE B 1 98 ? -24.381 -6.181 -5.215 1.00 41.62 95 ILE B O 1
ATOM 3104 N N . CYS B 1 99 ? -23.277 -7.094 -3.453 1.00 36.28 96 CYS B N 1
ATOM 3105 C CA . CYS B 1 99 ? -22.564 -8.104 -4.223 1.00 38.85 96 CYS B CA 1
ATOM 3106 C C . CYS B 1 99 ? -23.023 -9.504 -3.832 1.00 47.83 96 CYS B C 1
ATOM 3107 O O . CYS B 1 99 ? -23.169 -9.816 -2.651 1.00 39.76 96 CYS B O 1
ATOM 3110 N N . ILE B 1 100 ? -23.226 -10.339 -4.854 1.00 43.31 97 ILE B N 1
ATOM 3111 C CA . ILE B 1 100 ? -23.524 -11.746 -4.673 1.00 42.20 97 ILE B CA 1
ATOM 3112 C C . ILE B 1 100 ? -22.230 -12.534 -4.856 1.00 39.90 97 ILE B C 1
ATOM 3113 O O . ILE B 1 100 ? -21.489 -12.324 -5.821 1.00 42.35 97 ILE B O 1
ATOM 3118 N N . GLY B 1 101 ? -21.949 -13.425 -3.901 1.00 39.27 98 GLY B N 1
ATOM 3119 C CA . GLY B 1 101 ? -20.868 -14.387 -4.033 1.00 47.86 98 GLY B CA 1
ATOM 3120 C C . GLY B 1 101 ? -21.361 -15.741 -4.544 1.00 45.60 98 GLY B C 1
ATOM 3121 O O . GLY B 1 101 ? -22.484 -16.153 -4.250 1.00 63.68 98 GLY B O 1
ATOM 3122 N N . LYS B 1 102 ? -20.497 -16.439 -5.291 1.00 51.58 99 LYS B N 1
ATOM 3123 C CA . LYS B 1 102 ? -20.749 -17.816 -5.697 1.00 55.47 99 LYS B CA 1
ATOM 3124 C C . LYS B 1 102 ? -22.130 -17.998 -6.321 1.00 48.86 99 LYS B C 1
ATOM 3125 O O . LYS B 1 102 ? -22.970 -18.721 -5.786 1.00 50.81 99 LYS B O 1
ATOM 3131 N N . ASN B 1 103 ? -22.373 -17.308 -7.442 1.00 41.08 100 ASN B N 1
ATOM 3132 C CA . ASN B 1 103 ? -23.649 -17.408 -8.131 1.00 41.07 100 ASN B CA 1
ATOM 3133 C C . ASN B 1 103 ? -23.501 -18.123 -9.478 1.00 38.14 100 ASN B C 1
ATOM 3134 O O . ASN B 1 103 ? -24.468 -18.217 -10.229 1.00 50.56 100 ASN B O 1
ATOM 3139 N N . TYR B 1 104 ? -22.288 -18.609 -9.773 1.00 43.64 101 TYR B N 1
ATOM 3140 C CA . TYR B 1 104 ? -22.038 -19.511 -10.892 1.00 56.08 101 TYR B CA 1
ATOM 3141 C C . TYR B 1 104 ? -21.345 -20.757 -10.338 1.00 52.15 101 TYR B C 1
ATOM 3142 O O . TYR B 1 104 ? -20.354 -20.634 -9.605 1.00 62.85 101 TYR B O 1
ATOM 3151 N N . ARG B 1 105 ? -21.881 -21.938 -10.683 1.00 70.65 102 ARG B N 1
ATOM 3152 C CA . ARG B 1 105 ? -21.352 -23.226 -10.236 1.00 83.88 102 ARG B CA 1
ATOM 3153 C C . ARG B 1 105 ? -19.825 -23.345 -10.267 1.00 91.12 102 ARG B C 1
ATOM 3154 O O . ARG B 1 105 ? -19.197 -23.667 -9.252 1.00 77.00 102 ARG B O 1
ATOM 3162 N N . ASP B 1 106 ? -19.242 -23.090 -11.447 1.00 79.49 103 ASP B N 1
ATOM 3163 C CA . ASP B 1 106 ? -17.830 -23.349 -11.681 1.00 77.30 103 ASP B CA 1
ATOM 3164 C C . ASP B 1 106 ? -16.906 -22.341 -10.990 1.00 88.72 103 ASP B C 1
ATOM 3165 O O . ASP B 1 106 ? -15.736 -22.648 -10.749 1.00 72.14 103 ASP B O 1
ATOM 3170 N N . HIS B 1 107 ? -17.431 -21.149 -10.651 1.00 76.44 104 HIS B N 1
ATOM 3171 C CA . HIS B 1 107 ? -16.688 -20.202 -9.833 1.00 68.35 104 HIS B CA 1
ATOM 3172 C C . HIS B 1 107 ? -16.549 -20.733 -8.403 1.00 60.39 104 HIS B C 1
ATOM 3173 O O . HIS B 1 107 ? -15.463 -20.682 -7.822 1.00 60.12 104 HIS B O 1
ATOM 3180 N N . ALA B 1 108 ? -17.673 -21.191 -7.833 1.00 66.04 105 ALA B N 1
ATOM 3181 C CA . ALA B 1 108 ? -17.708 -21.780 -6.500 1.00 73.75 105 ALA B CA 1
ATOM 3182 C C . ALA B 1 108 ? -16.767 -22.984 -6.370 1.00 86.96 105 ALA B C 1
ATOM 3183 O O . ALA B 1 108 ? -16.087 -23.130 -5.354 1.00 84.46 105 ALA B O 1
ATOM 3185 N N . ILE B 1 109 ? -16.729 -23.826 -7.419 1.00 99.79 106 ILE B N 1
ATOM 3186 C CA . ILE B 1 109 ? -15.889 -25.015 -7.466 1.00 91.90 106 ILE B CA 1
ATOM 3187 C C . ILE B 1 109 ? -14.400 -24.664 -7.510 1.00 102.47 106 ILE B C 1
ATOM 3188 O O . ILE B 1 109 ? -13.624 -25.217 -6.735 1.00 102.43 106 ILE B O 1
ATOM 3193 N N . GLU B 1 110 ? -14.010 -23.731 -8.395 1.00 105.77 107 GLU B N 1
ATOM 3194 C CA . GLU B 1 110 ? -12.618 -23.311 -8.516 1.00 91.75 107 GLU B CA 1
ATOM 3195 C C . GLU B 1 110 ? -12.072 -22.607 -7.269 1.00 92.59 107 GLU B C 1
ATOM 3196 O O . GLU B 1 110 ? -10.856 -22.501 -7.118 1.00 66.37 107 GLU B O 1
ATOM 3202 N N . MET B 1 111 ? -12.964 -22.117 -6.390 1.00 90.59 108 MET B N 1
ATOM 3203 C CA . MET B 1 111 ? -12.567 -21.455 -5.155 1.00 98.69 108 MET B CA 1
ATOM 3204 C C . MET B 1 111 ? -12.526 -22.421 -3.967 1.00 103.58 108 MET B C 1
ATOM 3205 O O . MET B 1 111 ? -12.180 -22.011 -2.861 1.00 84.36 108 MET B O 1
ATOM 3210 N N . GLY B 1 112 ? -12.848 -23.703 -4.207 1.00 103.14 109 GLY B N 1
ATOM 3211 C CA . GLY B 1 112 ? -12.883 -24.719 -3.165 1.00 98.48 109 GLY B CA 1
ATOM 3212 C C . GLY B 1 112 ? -14.298 -24.956 -2.639 1.00 109.98 109 GLY B C 1
ATOM 3213 O O . GLY B 1 112 ? -14.873 -24.081 -1.993 1.00 98.09 109 GLY B O 1
ATOM 3214 N N . SER B 1 113 ? -14.846 -26.147 -2.909 1.00 119.12 110 SER B N 1
ATOM 3215 C CA . SER B 1 113 ? -16.228 -26.459 -2.570 1.00 116.61 110 SER B CA 1
ATOM 3216 C C . SER B 1 113 ? -16.345 -27.437 -1.399 1.00 111.09 110 SER B C 1
ATOM 3217 O O . SER B 1 113 ? -17.409 -27.518 -0.785 1.00 108.93 110 SER B O 1
ATOM 3220 N N . ILE B 1 117 ? -21.847 -25.252 -3.420 1.00 103.75 114 ILE B N 1
ATOM 3221 C CA . ILE B 1 117 ? -22.977 -24.576 -4.059 1.00 113.40 114 ILE B CA 1
ATOM 3222 C C . ILE B 1 117 ? -23.981 -24.133 -2.994 1.00 117.92 114 ILE B C 1
ATOM 3223 O O . ILE B 1 117 ? -24.507 -24.961 -2.251 1.00 128.11 114 ILE B O 1
ATOM 3228 N N . PRO B 1 118 ? -24.273 -22.815 -2.865 1.00 112.58 115 PRO B N 1
ATOM 3229 C CA . PRO B 1 118 ? -25.288 -22.348 -1.918 1.00 91.67 115 PRO B CA 1
ATOM 3230 C C . PRO B 1 118 ? -26.728 -22.697 -2.306 1.00 80.62 115 PRO B C 1
ATOM 3231 O O . PRO B 1 118 ? -27.064 -22.787 -3.483 1.00 85.52 115 PRO B O 1
ATOM 3235 N N . GLU B 1 119 ? -27.563 -22.939 -1.289 1.00 73.79 116 GLU B N 1
ATOM 3236 C CA . GLU B 1 119 ? -29.012 -22.991 -1.429 1.00 67.36 116 GLU B CA 1
ATOM 3237 C C . GLU B 1 119 ? -29.607 -21.628 -1.068 1.00 64.11 116 GLU B C 1
ATOM 3238 O O . GLU B 1 119 ? -30.767 -21.344 -1.389 1.00 54.24 116 GLU B O 1
ATOM 3244 N N . HIS B 1 120 ? -28.808 -20.782 -0.395 1.00 60.47 117 HIS B N 1
ATOM 3245 C CA . HIS B 1 120 ? -29.163 -19.387 -0.168 1.00 58.47 117 HIS B CA 1
ATOM 3246 C C . HIS B 1 120 ? -28.045 -18.474 -0.648 1.00 46.11 117 HIS B C 1
ATOM 3247 O O . HIS B 1 120 ? -26.880 -18.802 -0.494 1.00 50.87 117 HIS B O 1
ATOM 3254 N N . PRO B 1 121 ? -28.372 -17.309 -1.253 1.00 54.13 118 PRO B N 1
ATOM 3255 C CA . PRO B 1 121 ? -27.343 -16.374 -1.719 1.00 50.98 118 PRO B CA 1
ATOM 3256 C C . PRO B 1 121 ? -26.446 -15.835 -0.604 1.00 45.23 118 PRO B C 1
ATOM 3257 O O . PRO B 1 121 ? -26.902 -15.525 0.488 1.00 45.03 118 PRO B O 1
ATOM 3261 N N . MET B 1 122 ? -25.155 -15.744 -0.901 1.00 43.49 119 MET B N 1
ATOM 3262 C CA . MET B 1 122 ? -24.192 -15.110 -0.028 1.00 52.32 119 MET B CA 1
ATOM 3263 C C . MET B 1 122 ? -24.066 -13.662 -0.509 1.00 55.11 119 MET B C 1
ATOM 3264 O O . MET B 1 122 ? -23.681 -13.415 -1.648 1.00 41.82 119 MET B O 1
ATOM 3269 N N . VAL B 1 123 ? -24.423 -12.714 0.370 1.00 40.22 120 VAL B N 1
ATOM 3270 C CA . VAL B 1 123 ? -24.510 -11.311 0.009 1.00 40.16 120 VAL B CA 1
ATOM 3271 C C . VAL B 1 123 ? -23.585 -10.488 0.896 1.00 43.10 120 VAL B C 1
ATOM 3272 O O . VAL B 1 123 ? -23.639 -10.590 2.114 1.00 35.95 120 VAL B O 1
ATOM 3276 N N . PHE B 1 124 ? -22.732 -9.679 0.258 1.00 40.07 121 PHE B N 1
ATOM 3277 C CA . PHE B 1 124 ? -21.861 -8.745 0.949 1.00 39.83 121 PHE B CA 1
ATOM 3278 C C . PHE B 1 124 ? -21.867 -7.429 0.169 1.00 43.13 121 PHE B C 1
ATOM 3279 O O . PHE B 1 124 ? -22.617 -7.277 -0.794 1.00 31.58 121 PHE B O 1
ATOM 3287 N N . THR B 1 125 ? -21.025 -6.476 0.590 1.00 41.32 122 THR B N 1
ATOM 3288 C CA . THR B 1 125 ? -20.980 -5.161 -0.024 1.00 38.70 122 THR B CA 1
ATOM 3289 C C . THR B 1 125 ? -19.585 -4.613 -0.326 1.00 38.05 122 THR B C 1
ATOM 3290 O O . THR B 1 125 ? -18.591 -5.024 0.267 1.00 40.14 122 THR B O 1
ATOM 3294 N N . LYS B 1 126 ? -19.561 -3.670 -1.275 1.00 38.00 123 LYS B N 1
ATOM 3295 C CA . LYS B 1 126 ? -18.413 -2.828 -1.569 1.00 35.76 123 LYS B CA 1
ATOM 3296 C C . LYS B 1 126 ? -18.771 -1.382 -1.248 1.00 31.93 123 LYS B C 1
ATOM 3297 O O . LYS B 1 126 ? -19.768 -0.869 -1.752 1.00 32.19 123 LYS B O 1
ATOM 3303 N N . SER B 1 127 ? -17.903 -0.727 -0.470 1.00 31.21 124 SER B N 1
ATOM 3304 C CA . SER B 1 127 ? -18.016 0.682 -0.176 1.00 32.10 124 SER B CA 1
ATOM 3305 C C . SER B 1 127 ? -18.094 1.523 -1.447 1.00 35.95 124 SER B C 1
ATOM 3306 O O . SER B 1 127 ? -17.476 1.180 -2.451 1.00 33.68 124 SER B O 1
ATOM 3309 N N . PRO B 1 128 ? -18.843 2.652 -1.431 1.00 32.19 125 PRO B N 1
ATOM 3310 C CA . PRO B 1 128 ? -18.856 3.600 -2.550 1.00 33.18 125 PRO B CA 1
ATOM 3311 C C . PRO B 1 128 ? -17.496 4.140 -2.978 1.00 34.79 125 PRO B C 1
ATOM 3312 O O . PRO B 1 128 ? -17.346 4.545 -4.125 1.00 35.14 125 PRO B O 1
ATOM 3316 N N . VAL B 1 129 ? -16.519 4.156 -2.049 1.00 37.32 126 VAL B N 1
ATOM 3317 C CA . VAL B 1 129 ? -15.182 4.655 -2.329 1.00 32.87 126 VAL B CA 1
ATOM 3318 C C . VAL B 1 129 ? -14.431 3.774 -3.325 1.00 31.90 126 VAL B C 1
ATOM 3319 O O . VAL B 1 129 ? -13.400 4.180 -3.852 1.00 38.69 126 VAL B O 1
ATOM 3323 N N . THR B 1 130 ? -14.971 2.581 -3.596 1.00 34.61 127 THR B N 1
ATOM 3324 C CA . THR B 1 130 ? -14.429 1.713 -4.626 1.00 35.98 127 THR B CA 1
ATOM 3325 C C . THR B 1 130 ? -14.749 2.165 -6.042 1.00 33.98 127 THR B C 1
ATOM 3326 O O . THR B 1 130 ? -14.060 1.770 -6.970 1.00 31.07 127 THR B O 1
ATOM 3330 N N . VAL B 1 131 ? -15.816 2.947 -6.219 1.00 30.60 128 VAL B N 1
ATOM 3331 C CA . VAL B 1 131 ? -16.391 3.110 -7.549 1.00 33.66 128 VAL B CA 1
ATOM 3332 C C . VAL B 1 131 ? -15.476 3.964 -8.430 1.00 28.06 128 VAL B C 1
ATOM 3333 O O . VAL B 1 131 ? -14.987 5.015 -8.012 1.00 31.35 128 VAL B O 1
ATOM 3337 N N . THR B 1 132 ? -15.206 3.475 -9.640 1.00 30.60 129 THR B N 1
ATOM 3338 C CA . THR B 1 132 ? -14.436 4.240 -10.602 1.00 32.12 129 THR B CA 1
ATOM 3339 C C . THR B 1 132 ? -14.998 3.910 -11.985 1.00 35.41 129 THR B C 1
ATOM 3340 O O . THR B 1 132 ? -15.922 3.102 -12.115 1.00 32.79 129 THR B O 1
ATOM 3344 N N . GLY B 1 133 ? -14.494 4.615 -13.008 1.00 36.53 130 GLY B N 1
ATOM 3345 C CA . GLY B 1 133 ? -15.097 4.566 -14.331 1.00 38.27 130 GLY B CA 1
ATOM 3346 C C . GLY B 1 133 ? -14.215 3.900 -15.385 1.00 35.67 130 GLY B C 1
ATOM 3347 O O . GLY B 1 133 ? -13.076 3.534 -15.117 1.00 34.38 130 GLY B O 1
ATOM 3348 N N . HIS B 1 134 ? -14.783 3.768 -16.582 1.00 39.61 131 HIS B N 1
ATOM 3349 C CA . HIS B 1 134 ? -14.102 3.259 -17.755 1.00 45.67 131 HIS B CA 1
ATOM 3350 C C . HIS B 1 134 ? -12.836 4.079 -17.992 1.00 47.37 131 HIS B C 1
ATOM 3351 O O . HIS B 1 134 ? -12.875 5.315 -17.933 1.00 42.46 131 HIS B O 1
ATOM 3358 N N . GLY B 1 135 ? -11.717 3.357 -18.165 1.00 44.18 132 GLY B N 1
ATOM 3359 C CA . GLY B 1 135 ? -10.429 3.948 -18.465 1.00 37.02 132 GLY B CA 1
ATOM 3360 C C . GLY B 1 135 ? -9.655 4.452 -17.255 1.00 41.90 132 GLY B C 1
ATOM 3361 O O . GLY B 1 135 ? -8.562 4.968 -17.408 1.00 40.30 132 GLY B O 1
ATOM 3362 N N . ASP B 1 136 ? -10.244 4.376 -16.057 1.00 47.71 133 ASP B N 1
ATOM 3363 C CA . ASP B 1 136 ? -9.566 4.859 -14.869 1.00 42.32 133 ASP B CA 1
ATOM 3364 C C . ASP B 1 136 ? -8.563 3.805 -14.401 1.00 37.62 133 ASP B C 1
ATOM 3365 O O . ASP B 1 136 ? -8.720 2.618 -14.665 1.00 40.93 133 ASP B O 1
ATOM 3370 N N . ILE B 1 137 ? -7.519 4.286 -13.725 1.00 47.04 134 ILE B N 1
ATOM 3371 C CA . ILE B 1 137 ? -6.520 3.459 -13.076 1.00 42.71 134 ILE B CA 1
ATOM 3372 C C . ILE B 1 137 ? -7.061 2.889 -11.769 1.00 44.76 134 ILE B C 1
ATOM 3373 O O . ILE B 1 137 ? -7.568 3.628 -10.930 1.00 43.12 134 ILE B O 1
ATOM 3378 N N . VAL B 1 138 ? -6.938 1.572 -11.606 1.00 42.60 135 VAL B N 1
ATOM 3379 C CA . VAL B 1 138 ? -7.158 0.908 -10.332 1.00 39.75 135 VAL B CA 1
ATOM 3380 C C . VAL B 1 138 ? -5.848 0.839 -9.556 1.00 38.61 135 VAL B C 1
ATOM 3381 O O . VAL B 1 138 ? -4.862 0.322 -10.061 1.00 37.70 135 VAL B O 1
ATOM 3385 N N . LYS B 1 139 ? -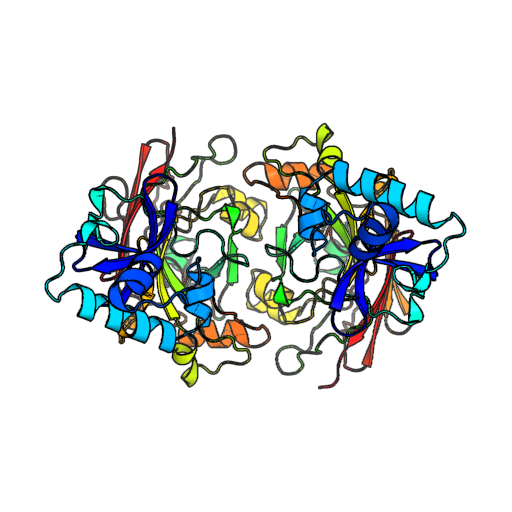5.834 1.380 -8.336 1.00 36.08 136 LYS B N 1
ATOM 3386 C CA . LYS B 1 139 ? -4.660 1.305 -7.487 1.00 46.21 136 LYS B CA 1
ATOM 3387 C C . LYS B 1 139 ? -4.275 -0.158 -7.258 1.00 53.20 136 LYS B C 1
ATOM 3388 O O . LYS B 1 139 ? -5.149 -1.005 -7.072 1.00 44.54 136 LYS B O 1
ATOM 3394 N N . SER B 1 140 ? -2.965 -0.447 -7.300 1.00 44.09 137 SER B N 1
ATOM 3395 C CA . SER B 1 140 ? -2.475 -1.803 -7.098 1.00 49.77 137 SER B CA 1
ATOM 3396 C C . SER B 1 140 ? -2.467 -2.187 -5.617 1.00 36.67 137 SER B C 1
ATOM 3397 O O . SER B 1 140 ? -2.492 -3.364 -5.293 1.00 59.77 137 SER B O 1
ATOM 3400 N N . HIS B 1 141 ? -2.445 -1.185 -4.729 1.00 39.87 138 HIS B N 1
ATOM 3401 C CA . HIS B 1 141 ? -2.508 -1.391 -3.286 1.00 45.43 138 HIS B CA 1
ATOM 3402 C C . HIS B 1 141 ? -1.393 -2.332 -2.809 1.00 52.81 138 HIS B C 1
ATOM 3403 O O . HIS B 1 141 ? -1.614 -3.150 -1.914 1.00 45.84 138 HIS B O 1
ATOM 3410 N N . GLU B 1 142 ? -0.184 -2.171 -3.372 1.00 51.20 139 GLU B N 1
ATOM 3411 C CA . GLU B 1 142 ? 0.902 -3.127 -3.202 1.00 49.72 139 GLU B CA 1
ATOM 3412 C C . GLU B 1 142 ? 1.383 -3.225 -1.748 1.00 48.73 139 GLU B C 1
ATOM 3413 O O . GLU B 1 142 ? 1.791 -4.291 -1.311 1.00 57.75 139 GLU B O 1
ATOM 3419 N N . GLU B 1 143 ? 1.283 -2.132 -0.988 1.00 47.67 140 GLU B N 1
ATOM 3420 C CA . GLU B 1 143 ? 1.628 -2.122 0.427 1.00 57.86 140 GLU B CA 1
ATOM 3421 C C . GLU B 1 143 ? 0.570 -2.753 1.337 1.00 55.13 140 GLU B C 1
ATOM 3422 O O . GLU B 1 143 ? 0.788 -2.861 2.539 1.00 57.19 140 GLU B O 1
ATOM 3428 N N . VAL B 1 144 ? -0.564 -3.176 0.760 1.00 53.89 141 VAL B N 1
ATOM 3429 C CA . VAL B 1 144 ? -1.641 -3.792 1.515 1.00 54.88 141 VAL B CA 1
ATOM 3430 C C . VAL B 1 144 ? -1.864 -5.253 1.133 1.00 55.70 141 VAL B C 1
ATOM 3431 O O . VAL B 1 144 ? -2.245 -6.057 1.974 1.00 60.73 141 VAL B O 1
ATOM 3435 N N . THR B 1 145 ? -1.676 -5.577 -0.148 1.00 54.24 142 THR B N 1
ATOM 3436 C CA . THR B 1 145 ? -2.007 -6.893 -0.669 1.00 50.61 142 THR B CA 1
ATOM 3437 C C . THR B 1 145 ? -1.125 -7.176 -1.876 1.00 48.82 142 THR B C 1
ATOM 3438 O O . THR B 1 145 ? -0.731 -6.250 -2.587 1.00 48.87 142 THR B O 1
ATOM 3442 N N . SER B 1 146 ? -0.853 -8.466 -2.095 1.00 52.81 143 SER B N 1
ATOM 3443 C CA . SER B 1 146 ? -0.252 -8.956 -3.327 1.00 56.92 143 SER B CA 1
ATOM 3444 C C . SER B 1 146 ? -1.181 -9.945 -4.018 1.00 53.74 143 SER B C 1
ATOM 3445 O O . SER B 1 146 ? -0.764 -10.645 -4.936 1.00 58.08 143 SER B O 1
ATOM 3448 N N . GLN B 1 147 ? -2.450 -9.966 -3.589 1.00 47.78 144 GLN B N 1
ATOM 3449 C CA . GLN B 1 147 ? -3.436 -10.883 -4.140 1.00 44.47 144 GLN B CA 1
ATOM 3450 C C . GLN B 1 147 ? -4.690 -10.158 -4.629 1.00 37.47 144 GLN B C 1
ATOM 3451 O O . GLN B 1 147 ? -5.807 -10.633 -4.426 1.00 43.78 144 GLN B O 1
ATOM 3457 N N . LEU B 1 148 ? -4.494 -9.026 -5.313 1.00 44.24 145 LEU B N 1
ATOM 3458 C CA . LEU B 1 148 ? -5.558 -8.411 -6.095 1.00 43.27 145 LEU B CA 1
ATOM 3459 C C . LEU B 1 148 ? -6.002 -9.329 -7.220 1.00 41.10 145 LEU B C 1
ATOM 3460 O O . LEU B 1 148 ? -5.180 -9.817 -7.990 1.00 41.57 145 LEU B O 1
ATOM 3465 N N . ASP B 1 149 ? -7.314 -9.513 -7.334 1.00 43.50 146 ASP B N 1
ATOM 3466 C CA . ASP B 1 149 ? -7.888 -10.343 -8.375 1.00 41.61 146 ASP B CA 1
ATOM 3467 C C . ASP B 1 149 ? -9.060 -9.625 -9.051 1.00 48.55 146 ASP B C 1
ATOM 3468 O O . ASP B 1 149 ? -9.647 -8.713 -8.471 1.00 39.20 146 ASP B O 1
ATOM 3473 N N . TYR B 1 150 ? -9.401 -10.071 -10.269 1.00 37.92 147 TYR B N 1
ATOM 3474 C CA . TYR B 1 150 ? -10.449 -9.487 -11.088 1.00 40.65 147 TYR B CA 1
ATOM 3475 C C . TYR B 1 150 ? -11.697 -10.361 -11.041 1.00 42.19 147 TYR B C 1
ATOM 3476 O O . TYR B 1 150 ? -11.622 -11.556 -10.781 1.00 41.15 147 TYR B O 1
ATOM 3485 N N . GLU B 1 151 ? -12.848 -9.738 -11.294 1.00 42.24 148 GLU B N 1
ATOM 3486 C CA . GLU B 1 151 ? -14.120 -10.425 -11.379 1.00 37.14 148 GLU B CA 1
ATOM 3487 C C . GLU B 1 151 ? -15.077 -9.637 -12.269 1.00 40.44 148 GLU B C 1
ATOM 3488 O O . GLU B 1 151 ? -15.653 -8.639 -11.838 1.00 44.76 148 GLU B O 1
ATOM 3494 N N . GLY B 1 152 ? -15.298 -10.117 -13.493 1.00 39.62 149 GLY B N 1
ATOM 3495 C CA . GLY B 1 152 ? -16.248 -9.479 -14.386 1.00 35.94 149 GLY B CA 1
ATOM 3496 C C . GLY B 1 152 ? -17.656 -9.886 -13.976 1.00 32.83 149 GLY B C 1
ATOM 3497 O O . GLY B 1 152 ? -17.891 -11.063 -13.739 1.00 46.58 149 GLY B O 1
ATOM 3498 N N . GLU B 1 153 ? -18.577 -8.915 -13.867 1.00 37.67 150 GLU B N 1
ATOM 3499 C CA . GLU B 1 153 ? -19.949 -9.204 -13.469 1.00 32.86 150 GLU B CA 1
ATOM 3500 C C . GLU B 1 153 ? -20.984 -8.296 -14.123 1.00 30.19 150 GLU B C 1
ATOM 3501 O O . GLU B 1 153 ? -20.700 -7.150 -14.464 1.00 41.30 150 GLU B O 1
ATOM 3507 N N . LEU B 1 154 ? -22.196 -8.839 -14.277 1.00 36.50 151 LEU B N 1
ATOM 3508 C CA . LEU B 1 154 ? -23.348 -8.053 -14.669 1.00 41.66 151 LEU B CA 1
ATOM 3509 C C . LEU B 1 154 ? -23.862 -7.349 -13.413 1.00 42.22 151 LEU B C 1
ATOM 3510 O O . LEU B 1 154 ? -24.037 -7.985 -12.379 1.00 36.22 151 LEU B O 1
ATOM 3515 N N . ALA B 1 155 ? -24.090 -6.034 -13.505 1.00 37.33 152 ALA B N 1
ATOM 3516 C CA . ALA B 1 155 ? -24.735 -5.301 -12.429 1.00 33.70 152 ALA B CA 1
ATOM 3517 C C . ALA B 1 155 ? -26.129 -4.831 -12.833 1.00 33.89 152 ALA B C 1
ATOM 3518 O O . ALA B 1 155 ? -26.362 -4.446 -13.970 1.00 34.53 152 ALA B O 1
ATOM 3520 N N . VAL B 1 156 ? -27.059 -4.933 -11.879 1.00 34.19 153 VAL B N 1
ATOM 3521 C CA . VAL B 1 156 ? -28.423 -4.474 -12.025 1.00 38.39 153 VAL B CA 1
ATOM 3522 C C . VAL B 1 156 ? -28.600 -3.235 -11.154 1.00 37.64 153 VAL B C 1
ATOM 3523 O O . VAL B 1 156 ? -28.189 -3.230 -9.993 1.00 34.32 153 VAL B O 1
ATOM 3527 N N . VAL B 1 157 ? -29.222 -2.203 -11.728 1.00 34.17 154 VAL B N 1
ATOM 3528 C CA . VAL B 1 157 ? -29.549 -0.989 -11.009 1.00 35.38 154 VAL B CA 1
ATOM 3529 C C . VAL B 1 157 ? -31.058 -0.942 -10.814 1.00 34.56 154 VAL B C 1
ATOM 3530 O O . VAL B 1 157 ? -31.823 -1.094 -11.769 1.00 36.36 154 VAL B O 1
ATOM 3534 N N . ILE B 1 158 ? -31.460 -0.769 -9.561 1.00 41.64 155 ILE B N 1
ATOM 3535 C CA . ILE B 1 158 ? -32.858 -0.622 -9.193 1.00 36.06 155 ILE B CA 1
ATOM 3536 C C . ILE B 1 158 ? -33.394 0.739 -9.629 1.00 37.70 155 ILE B C 1
ATOM 3537 O O . ILE B 1 158 ? -32.750 1.763 -9.413 1.00 36.57 155 ILE B O 1
ATOM 3542 N N . GLY B 1 159 ? -34.582 0.737 -10.235 1.00 31.57 156 GLY B N 1
ATOM 3543 C CA . GLY B 1 159 ? -35.186 1.945 -10.761 1.00 33.12 156 GLY B CA 1
ATOM 3544 C C . GLY B 1 159 ? -36.372 2.467 -9.957 1.00 38.85 156 GLY B C 1
ATOM 3545 O O . GLY B 1 159 ? -36.767 3.621 -10.108 1.00 54.34 156 GLY B O 1
ATOM 3546 N N . LYS B 1 160 ? -36.973 1.598 -9.153 1.00 39.28 157 LYS B N 1
ATOM 3547 C CA . LYS B 1 160 ? -38.157 1.937 -8.383 1.00 44.79 157 LYS B CA 1
ATOM 3548 C C . LYS B 1 160 ? -38.082 1.212 -7.039 1.00 35.37 157 LYS B C 1
ATOM 3549 O O . LYS B 1 160 ? -37.840 0.013 -7.002 1.00 34.09 157 LYS B O 1
ATOM 3555 N N . SER B 1 161 ? -38.236 1.983 -5.962 1.00 34.90 158 SER B N 1
ATOM 3556 C CA . SER B 1 161 ? -38.058 1.506 -4.608 1.00 42.66 158 SER B CA 1
ATOM 3557 C C . SER B 1 161 ? -39.136 0.489 -4.241 1.00 42.98 158 SER B C 1
ATOM 3558 O O . SER B 1 161 ? -40.233 0.524 -4.782 1.00 50.04 158 SER B O 1
ATOM 3561 N N . GLY B 1 162 ? -38.793 -0.455 -3.358 1.00 39.91 159 GLY B N 1
ATOM 3562 C CA . GLY B 1 162 ? -39.734 -1.472 -2.935 1.00 41.86 159 GLY B CA 1
ATOM 3563 C C . GLY B 1 162 ? -39.158 -2.358 -1.837 1.00 47.47 159 GLY B C 1
ATOM 3564 O O . GLY B 1 162 ? -37.939 -2.475 -1.701 1.00 40.24 159 GLY B O 1
ATOM 3565 N N . THR B 1 163 ? -40.064 -2.932 -1.040 1.00 43.80 160 THR B N 1
ATOM 3566 C CA . THR B 1 163 ? -39.733 -4.009 -0.130 1.00 42.38 160 THR B CA 1
ATOM 3567 C C . THR B 1 163 ? -40.732 -5.139 -0.378 1.00 46.91 160 THR B C 1
ATOM 3568 O O . THR B 1 163 ? -41.787 -4.911 -0.958 1.00 49.70 160 THR B O 1
ATOM 3572 N N . ARG B 1 164 ? -40.369 -6.362 0.040 1.00 48.13 161 ARG B N 1
ATOM 3573 C CA . ARG B 1 164 ? -41.198 -7.544 -0.166 1.00 60.65 161 ARG B CA 1
ATOM 3574 C C . ARG B 1 164 ? -41.627 -7.611 -1.629 1.00 51.11 161 ARG B C 1
ATOM 3575 O O . ARG B 1 164 ? -42.800 -7.777 -1.939 1.00 48.90 161 ARG B O 1
ATOM 3583 N N . ILE B 1 165 ? -40.652 -7.464 -2.523 1.00 47.97 162 ILE B N 1
ATOM 3584 C CA . ILE B 1 165 ? -40.887 -7.573 -3.947 1.00 51.26 162 ILE B CA 1
ATOM 3585 C C . ILE B 1 165 ? -40.942 -9.057 -4.297 1.00 51.60 162 ILE B C 1
ATOM 3586 O O . ILE B 1 165 ? -40.034 -9.810 -3.950 1.00 41.41 162 ILE B O 1
ATOM 3591 N N . SER B 1 166 ? -42.007 -9.458 -5.000 1.00 53.27 163 SER B N 1
ATOM 3592 C CA . SER B 1 166 ? -42.146 -10.824 -5.467 1.00 54.13 163 SER B CA 1
ATOM 3593 C C . SER B 1 166 ? -41.265 -11.049 -6.695 1.00 52.29 163 SER B C 1
ATOM 3594 O O . SER B 1 166 ? -40.958 -10.108 -7.427 1.00 49.04 163 SER B O 1
ATOM 3597 N N . LYS B 1 167 ? -40.850 -12.304 -6.891 1.00 52.75 164 LYS B N 1
ATOM 3598 C CA . LYS B 1 167 ? -40.166 -12.740 -8.098 1.00 56.03 164 LYS B CA 1
ATOM 3599 C C . LYS B 1 167 ? -40.805 -12.214 -9.388 1.00 61.70 164 LYS B C 1
ATOM 3600 O O . LYS B 1 167 ? -40.105 -11.757 -10.289 1.00 63.43 164 LYS B O 1
ATOM 3606 N N . GLU B 1 168 ? -42.140 -12.282 -9.450 1.00 63.14 165 GLU B N 1
ATOM 3607 C CA . GLU B 1 168 ? -42.912 -11.913 -10.626 1.00 64.14 165 GLU B CA 1
ATOM 3608 C C . GLU B 1 168 ? -42.821 -10.425 -10.956 1.00 61.85 165 GLU B C 1
ATOM 3609 O O . GLU B 1 168 ? -42.863 -10.049 -12.124 1.00 62.25 165 GLU B O 1
ATOM 3615 N N . ASP B 1 169 ? -42.703 -9.585 -9.917 1.00 65.25 166 ASP B N 1
ATOM 3616 C CA . ASP B 1 169 ? -42.647 -8.139 -10.080 1.00 58.47 166 ASP B CA 1
ATOM 3617 C C . ASP B 1 169 ? -41.238 -7.552 -10.142 1.00 52.13 166 ASP B C 1
ATOM 3618 O O . ASP B 1 169 ? -41.099 -6.339 -10.246 1.00 63.26 166 ASP B O 1
ATOM 3623 N N . ALA B 1 170 ? -40.212 -8.410 -10.084 1.00 46.60 167 ALA B N 1
ATOM 3624 C CA . ALA B 1 170 ? -38.849 -7.963 -9.866 1.00 52.97 167 ALA B CA 1
ATOM 3625 C C . ALA B 1 170 ? -38.381 -7.010 -10.964 1.00 54.69 167 ALA B C 1
ATOM 3626 O O . ALA B 1 170 ? -37.872 -5.930 -10.664 1.00 45.17 167 ALA B O 1
ATOM 3628 N N . TYR B 1 171 ? -38.607 -7.387 -12.229 1.00 46.78 168 TYR B N 1
ATOM 3629 C CA . TYR B 1 171 ? -38.146 -6.583 -13.352 1.00 48.07 168 TYR B CA 1
ATOM 3630 C C . TYR B 1 171 ? -38.842 -5.225 -13.411 1.00 37.66 168 TYR B C 1
ATOM 3631 O O . TYR B 1 171 ? -38.314 -4.266 -13.964 1.00 40.93 168 TYR B O 1
ATOM 3640 N N . ASP B 1 172 ? -40.005 -5.115 -12.779 1.00 40.28 169 ASP B N 1
ATOM 3641 C CA . ASP B 1 172 ? -40.677 -3.834 -12.668 1.00 47.50 169 ASP B CA 1
ATOM 3642 C C . ASP B 1 172 ? -39.912 -2.829 -11.793 1.00 48.89 169 ASP B C 1
ATOM 3643 O O . ASP B 1 172 ? -40.133 -1.622 -11.899 1.00 47.78 169 ASP B O 1
ATOM 3648 N N . HIS B 1 173 ? -39.009 -3.326 -10.931 1.00 42.85 170 HIS B N 1
ATOM 3649 C CA . HIS B 1 173 ? -38.217 -2.488 -10.037 1.00 44.34 170 HIS B CA 1
ATOM 3650 C C . HIS B 1 173 ? -36.812 -2.247 -10.595 1.00 43.69 170 HIS B C 1
ATOM 3651 O O . HIS B 1 173 ? -35.995 -1.603 -9.938 1.00 48.79 170 HIS B O 1
ATOM 3658 N N . VAL B 1 174 ? -36.529 -2.785 -11.788 1.00 38.01 171 VAL B N 1
ATOM 3659 C CA . VAL B 1 174 ? -35.220 -2.673 -12.404 1.00 39.55 171 VAL B CA 1
ATOM 3660 C C . VAL B 1 174 ? -35.196 -1.498 -13.378 1.00 41.17 171 VAL B C 1
ATOM 3661 O O . VAL B 1 174 ? -36.063 -1.402 -14.242 1.00 39.56 171 VAL B O 1
ATOM 3665 N N . PHE B 1 175 ? -34.187 -0.629 -13.244 1.00 37.39 172 PHE B N 1
ATOM 3666 C CA . PHE B 1 175 ? -33.944 0.428 -14.212 1.00 34.98 172 PHE B CA 1
ATOM 3667 C C . PHE B 1 175 ? -33.174 -0.109 -15.410 1.00 38.49 172 PHE B C 1
ATOM 3668 O O . PHE B 1 175 ? -33.580 0.106 -16.556 1.00 44.71 172 PHE B O 1
ATOM 3676 N N . GLY B 1 176 ? -32.038 -0.758 -15.125 1.00 34.49 173 GLY B N 1
ATOM 3677 C CA . GLY B 1 176 ? -31.093 -1.102 -16.173 1.00 36.22 173 GLY B CA 1
ATOM 3678 C C . GLY B 1 176 ? -29.892 -1.931 -15.727 1.00 36.53 173 GLY B C 1
ATOM 3679 O O . GLY B 1 176 ? -29.819 -2.391 -14.588 1.00 34.53 173 GLY B O 1
ATOM 3680 N N . TYR B 1 177 ? -28.939 -2.070 -16.657 1.00 32.41 174 TYR B N 1
ATOM 3681 C CA . TYR B 1 177 ? -27.822 -2.989 -16.530 1.00 34.16 174 TYR B CA 1
ATOM 3682 C C . TYR B 1 177 ? -26.514 -2.276 -16.830 1.00 35.84 174 TYR B C 1
ATOM 3683 O O . TYR B 1 177 ? -26.452 -1.450 -17.733 1.00 33.46 174 TYR B O 1
ATOM 3692 N N . THR B 1 178 ? -25.474 -2.594 -16.064 1.00 29.33 175 THR B N 1
ATOM 3693 C CA . THR B 1 178 ? -24.137 -2.124 -16.385 1.00 32.66 175 THR B CA 1
ATOM 3694 C C . THR B 1 178 ? -23.156 -3.257 -16.067 1.00 31.37 175 THR B C 1
ATOM 3695 O O . THR B 1 178 ? -23.567 -4.344 -15.671 1.00 35.84 175 THR B O 1
ATOM 3699 N N . ILE B 1 179 ? -21.862 -2.983 -16.254 1.00 29.58 176 ILE B N 1
ATOM 3700 C CA . ILE B 1 179 ? -20.803 -3.922 -15.951 1.00 32.40 176 ILE B CA 1
ATOM 3701 C C . ILE B 1 179 ? -20.116 -3.431 -14.683 1.00 39.11 176 ILE B C 1
ATOM 3702 O O . ILE B 1 179 ? -19.979 -2.220 -14.484 1.00 37.26 176 ILE B O 1
ATOM 3707 N N . VAL B 1 180 ? -19.707 -4.385 -13.840 1.00 32.30 177 VAL B N 1
ATOM 3708 C CA . VAL B 1 180 ? -18.769 -4.110 -12.766 1.00 36.18 177 VAL B CA 1
ATOM 3709 C C . VAL B 1 180 ? -17.565 -5.048 -12.855 1.00 34.81 177 VAL B C 1
ATOM 3710 O O . VAL B 1 180 ? -17.653 -6.157 -13.366 1.00 35.80 177 VAL B O 1
ATOM 3714 N N . ASN B 1 181 ? -16.420 -4.541 -12.390 1.00 34.75 178 ASN B N 1
ATOM 3715 C CA . ASN B 1 181 ? -15.256 -5.343 -12.088 1.00 36.14 178 ASN B CA 1
ATOM 3716 C C . ASN B 1 181 ? -15.123 -5.366 -10.564 1.00 39.64 178 ASN B C 1
ATOM 3717 O O . ASN B 1 181 ? -14.726 -4.374 -9.954 1.00 41.77 178 ASN B O 1
ATOM 3722 N N . ASP B 1 182 ? -15.477 -6.505 -9.947 1.00 38.98 179 ASP B N 1
ATOM 3723 C CA . ASP B 1 182 ? -15.446 -6.628 -8.500 1.00 41.67 179 ASP B CA 1
ATOM 3724 C C . ASP B 1 182 ? -14.048 -7.031 -8.040 1.00 40.81 179 ASP B C 1
ATOM 3725 O O . ASP B 1 182 ? -13.824 -8.158 -7.610 1.00 47.63 179 ASP B O 1
ATOM 3730 N N . ILE B 1 183 ? -13.113 -6.083 -8.132 1.00 38.73 180 ILE B N 1
ATOM 3731 C CA . ILE B 1 183 ? -11.720 -6.331 -7.811 1.00 35.48 180 ILE B CA 1
ATOM 3732 C C . ILE B 1 183 ? -11.596 -6.558 -6.307 1.00 44.10 180 ILE B C 1
ATOM 3733 O O . ILE B 1 183 ? -12.120 -5.773 -5.504 1.00 36.56 180 ILE B O 1
ATOM 3738 N N . THR B 1 184 ? -10.885 -7.646 -5.970 1.00 40.02 181 THR B N 1
ATOM 3739 C CA . THR B 1 184 ? -10.862 -8.221 -4.632 1.00 39.47 181 THR B CA 1
ATOM 3740 C C . THR B 1 184 ? -9.420 -8.497 -4.196 1.00 45.58 181 THR B C 1
ATOM 3741 O O . THR B 1 184 ? -8.623 -9.004 -4.986 1.00 41.51 181 THR B O 1
ATOM 3745 N N . ALA B 1 185 ? -9.091 -8.146 -2.946 1.00 40.95 182 ALA B N 1
ATOM 3746 C CA . ALA B 1 185 ? -7.850 -8.586 -2.318 1.00 41.86 182 ALA B CA 1
ATOM 3747 C C . ALA B 1 185 ? -8.123 -9.902 -1.587 1.00 44.03 182 ALA B C 1
ATOM 3748 O O . ALA B 1 185 ? -8.776 -9.903 -0.547 1.00 39.00 182 ALA B O 1
ATOM 3750 N N . ARG B 1 186 ? -7.668 -11.020 -2.173 1.00 41.20 183 ARG B N 1
ATOM 3751 C CA . ARG B 1 186 ? -8.012 -12.358 -1.700 1.00 45.98 183 ARG B CA 1
ATOM 3752 C C . ARG B 1 186 ? -7.458 -12.704 -0.317 1.00 38.00 183 ARG B C 1
ATOM 3753 O O . ARG B 1 186 ? -8.098 -13.421 0.442 1.00 41.67 183 ARG B O 1
ATOM 3761 N N . ASP B 1 187 ? -6.256 -12.213 -0.007 1.00 43.24 184 ASP B N 1
ATOM 3762 C CA . ASP B 1 187 ? -5.667 -12.429 1.307 1.00 53.03 184 ASP B CA 1
ATOM 3763 C C . ASP B 1 187 ? -6.458 -11.687 2.385 1.00 46.26 184 ASP B C 1
ATOM 3764 O O . ASP B 1 187 ? -6.701 -12.248 3.447 1.00 49.56 184 ASP B O 1
ATOM 3769 N N . LEU B 1 188 ? -6.881 -10.447 2.087 1.00 45.67 185 LEU B N 1
ATOM 3770 C CA . LEU B 1 188 ? -7.684 -9.655 3.005 1.00 40.06 185 LEU B CA 1
ATOM 3771 C C . LEU B 1 188 ? -9.050 -10.288 3.248 1.00 42.47 185 LEU B C 1
ATOM 3772 O O . LEU B 1 188 ? -9.555 -10.222 4.361 1.00 40.26 185 LEU B O 1
ATOM 3777 N N . GLN B 1 189 ? -9.646 -10.900 2.216 1.00 43.53 186 GLN B N 1
ATOM 3778 C CA . GLN B 1 189 ? -10.851 -11.697 2.397 1.00 46.91 186 GLN B CA 1
ATOM 3779 C C . GLN B 1 189 ? -10.694 -12.795 3.445 1.00 46.92 186 GLN B C 1
ATOM 3780 O O . GLN B 1 189 ? -11.573 -12.965 4.281 1.00 52.58 186 GLN B O 1
ATOM 3786 N N . LYS B 1 190 ? -9.590 -13.553 3.368 1.00 53.02 187 LYS B N 1
ATOM 3787 C CA . LYS B 1 190 ? -9.327 -14.625 4.315 1.00 57.69 187 LYS B CA 1
ATOM 3788 C C . LYS B 1 190 ? -9.035 -14.060 5.703 1.00 51.64 187 LYS B C 1
ATOM 3789 O O . LYS B 1 190 ? -9.567 -14.544 6.699 1.00 52.72 187 LYS B O 1
ATOM 3795 N N . ARG B 1 191 ? -8.182 -13.028 5.758 1.00 42.52 188 ARG B N 1
ATOM 3796 C CA . ARG B 1 191 ? -7.770 -12.458 7.026 1.00 47.29 188 ARG B CA 1
ATOM 3797 C C . ARG B 1 191 ? -8.937 -11.967 7.891 1.00 49.11 188 ARG B C 1
ATOM 3798 O O . ARG B 1 191 ? -8.930 -12.195 9.092 1.00 45.05 188 ARG B O 1
ATOM 3806 N N . HIS B 1 192 ? -9.932 -11.294 7.290 1.00 43.15 189 HIS B N 1
ATOM 3807 C CA . HIS B 1 192 ? -10.956 -10.591 8.054 1.00 40.87 189 HIS B CA 1
ATOM 3808 C C . HIS B 1 192 ? -12.268 -11.365 8.066 1.00 36.43 189 HIS B C 1
ATOM 3809 O O . HIS B 1 192 ? -13.192 -10.939 8.753 1.00 44.78 189 HIS B O 1
ATOM 3816 N N . LYS B 1 193 ? -12.338 -12.464 7.294 1.00 38.30 190 LYS B N 1
ATOM 3817 C CA . LYS B 1 193 ? -13.439 -13.418 7.331 1.00 44.65 190 LYS B CA 1
ATOM 3818 C C . LYS B 1 193 ? -14.670 -12.897 6.589 1.00 42.56 190 LYS B C 1
ATOM 3819 O O . LYS B 1 193 ? -15.103 -13.480 5.597 1.00 41.13 190 LYS B O 1
ATOM 3825 N N . GLN B 1 194 ? -15.251 -11.801 7.083 1.00 46.25 191 GLN B N 1
ATOM 3826 C CA . GLN B 1 194 ? -16.248 -11.082 6.312 1.00 37.49 191 GLN B CA 1
ATOM 3827 C C . GLN B 1 194 ? -15.480 -10.380 5.189 1.00 40.63 191 GLN B C 1
ATOM 3828 O O . GLN B 1 194 ? -14.312 -10.006 5.364 1.00 36.51 191 GLN B O 1
ATOM 3834 N N . PHE B 1 195 ? -16.135 -10.278 4.024 1.00 37.42 192 PHE B N 1
ATOM 3835 C CA . PHE B 1 195 ? -15.514 -9.828 2.788 1.00 43.14 192 PHE B CA 1
ATOM 3836 C C . PHE B 1 195 ? -15.334 -8.319 2.626 1.00 39.20 192 PHE B C 1
ATOM 3837 O O . PHE B 1 195 ? -14.570 -7.883 1.764 1.00 41.28 192 PHE B O 1
ATOM 3845 N N . PHE B 1 196 ? -15.997 -7.533 3.480 1.00 36.27 193 PHE B N 1
ATOM 3846 C CA . PHE B 1 196 ? -16.024 -6.090 3.326 1.00 37.84 193 PHE B CA 1
ATOM 3847 C C . PHE B 1 196 ? -14.657 -5.438 3.082 1.00 35.10 193 PHE B C 1
ATOM 3848 O O . PHE B 1 196 ? -14.481 -4.713 2.103 1.00 40.12 193 PHE B O 1
ATOM 3856 N N . ILE B 1 197 ? -13.670 -5.703 3.941 1.00 33.45 194 ILE B N 1
ATOM 3857 C CA . ILE B 1 197 ? -12.366 -5.061 3.808 1.00 31.57 194 ILE B CA 1
ATOM 3858 C C . ILE B 1 197 ? -11.655 -5.390 2.491 1.00 35.27 194 ILE B C 1
ATOM 3859 O O . ILE B 1 197 ? -11.124 -4.500 1.823 1.00 40.27 194 ILE B O 1
ATOM 3864 N N . GLY B 1 198 ? -11.635 -6.680 2.140 1.00 35.23 195 GLY B N 1
ATOM 3865 C CA . GLY B 1 198 ? -10.999 -7.155 0.922 1.00 35.29 195 GLY B CA 1
ATOM 3866 C C . GLY B 1 198 ? -11.698 -6.700 -0.352 1.00 38.22 195 GLY B C 1
ATOM 3867 O O . GLY B 1 198 ? -11.074 -6.654 -1.408 1.00 39.53 195 GLY B O 1
ATOM 3868 N N . LYS B 1 199 ? -12.990 -6.362 -0.215 1.00 37.48 196 LYS B N 1
ATOM 3869 C CA . LYS B 1 199 ? -13.818 -5.889 -1.306 1.00 43.30 196 LYS B CA 1
ATOM 3870 C C . LYS B 1 199 ? -13.886 -4.371 -1.442 1.00 37.25 196 LYS B C 1
ATOM 3871 O O . LYS B 1 199 ? -14.352 -3.877 -2.462 1.00 38.41 196 LYS B O 1
ATOM 3877 N N . SER B 1 200 ? -13.402 -3.636 -0.437 1.00 32.39 197 SER B N 1
ATOM 3878 C CA . SER B 1 200 ? -13.633 -2.202 -0.382 1.00 33.56 197 SER B CA 1
ATOM 3879 C C . SER B 1 200 ? -12.396 -1.315 -0.421 1.00 31.35 197 SER B C 1
ATOM 3880 O O . SER B 1 200 ? -12.399 -0.217 0.122 1.00 36.10 197 SER B O 1
ATOM 3883 N N . LEU B 1 201 ? -11.327 -1.786 -1.070 1.00 32.48 198 LEU B N 1
ATOM 3884 C CA . LEU B 1 201 ? -10.167 -0.942 -1.275 1.00 32.36 198 LEU B CA 1
ATOM 3885 C C . LEU B 1 201 ? -10.520 0.131 -2.308 1.00 29.43 198 LEU B C 1
ATOM 3886 O O . LEU B 1 201 ? -11.269 -0.144 -3.241 1.00 28.60 198 LEU B O 1
ATOM 3891 N N . ASP B 1 202 ? -9.997 1.345 -2.100 1.00 32.63 199 ASP B N 1
ATOM 3892 C CA . ASP B 1 202 ? -10.202 2.457 -3.025 1.00 42.07 199 ASP B CA 1
ATOM 3893 C C . ASP B 1 202 ? -9.953 2.065 -4.474 1.00 32.03 199 ASP B C 1
ATOM 3894 O O . ASP B 1 202 ? -9.003 1.355 -4.764 1.00 39.56 199 ASP B O 1
ATOM 3899 N N . THR B 1 203 ? -10.865 2.508 -5.347 1.00 40.21 200 THR B N 1
ATOM 3900 C CA . THR B 1 203 ? -10.832 2.314 -6.793 1.00 36.79 200 THR B CA 1
ATOM 3901 C C . THR B 1 203 ? -11.098 0.897 -7.312 1.00 41.53 200 THR B C 1
ATOM 3902 O O . THR B 1 203 ? -11.041 0.686 -8.515 1.00 42.98 200 THR B O 1
ATOM 3906 N N . THR B 1 204 ? -11.454 -0.057 -6.437 1.00 37.10 201 THR B N 1
ATOM 3907 C CA . THR B 1 204 ? -11.626 -1.442 -6.864 1.00 35.03 201 THR B CA 1
ATOM 3908 C C . THR B 1 204 ? -13.019 -1.866 -7.318 1.00 33.76 201 THR B C 1
ATOM 3909 O O . THR B 1 204 ? -13.330 -3.061 -7.336 1.00 40.14 201 THR B O 1
ATOM 3913 N N . CYS B 1 205 ? -13.848 -0.897 -7.732 1.00 36.68 202 CYS B N 1
ATOM 3914 C CA . CYS B 1 205 ? -15.087 -1.230 -8.416 1.00 30.50 202 CYS B CA 1
ATOM 3915 C C . CYS B 1 205 ? -15.261 -0.366 -9.666 1.00 34.55 202 CYS B C 1
ATOM 3916 O O . CYS B 1 205 ? -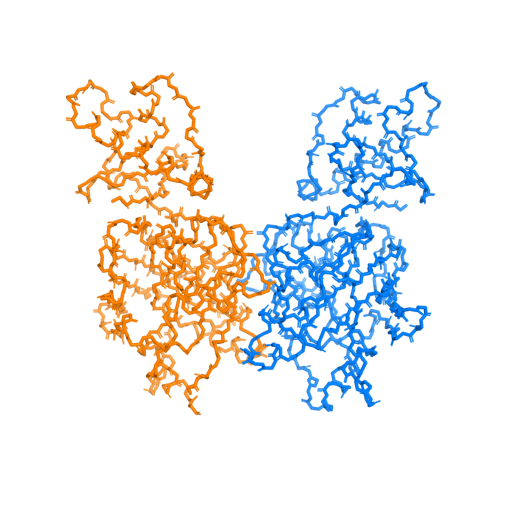16.115 0.511 -9.715 1.00 36.73 202 CYS B O 1
ATOM 3919 N N . PRO B 1 206 ? -14.482 -0.600 -10.735 1.00 34.32 203 PRO B N 1
ATOM 3920 C CA . PRO B 1 206 ? -14.837 -0.067 -12.047 1.00 32.00 203 PRO B CA 1
ATOM 3921 C C . PRO B 1 206 ? -16.284 -0.406 -12.364 1.00 32.16 203 PRO B C 1
ATOM 3922 O O . PRO B 1 206 ? -16.707 -1.519 -12.075 1.00 31.84 203 PRO B O 1
ATOM 3926 N N . MET B 1 207 ? -17.017 0.569 -12.929 1.00 28.45 204 MET B N 1
ATOM 3927 C CA . MET B 1 207 ? -18.398 0.383 -13.333 1.00 30.21 204 MET B CA 1
ATOM 3928 C C . MET B 1 207 ? -18.656 1.145 -14.636 1.00 30.03 204 MET B C 1
ATOM 3929 O O . MET B 1 207 ? -18.188 2.266 -14.836 1.00 35.43 204 MET B O 1
ATOM 3934 N N . GLY B 1 208 ? -19.449 0.539 -15.519 1.00 31.42 205 GLY B N 1
ATOM 3935 C CA . GLY B 1 208 ? -19.845 1.197 -16.747 1.00 36.31 205 GLY B CA 1
ATOM 3936 C C . GLY B 1 208 ? -19.642 0.279 -17.945 1.00 40.10 205 GLY B C 1
ATOM 3937 O O . GLY B 1 208 ? -19.808 -0.936 -17.816 1.00 37.98 205 GLY B O 1
ATOM 3938 N N . PRO B 1 209 ? -19.309 0.817 -19.143 1.00 39.46 206 PRO B N 1
ATOM 3939 C CA . PRO B 1 209 ? -19.096 2.251 -19.358 1.00 37.11 206 PRO B CA 1
ATOM 3940 C C . PRO B 1 209 ? -20.388 3.077 -19.379 1.00 35.78 206 PRO B C 1
ATOM 3941 O O . PRO B 1 209 ? -20.352 4.309 -19.233 1.00 36.20 206 PRO B O 1
ATOM 3945 N N . VAL B 1 210 ? -21.513 2.372 -19.565 1.00 32.74 207 VAL B N 1
ATOM 3946 C CA . VAL B 1 210 ? -22.834 2.971 -19.616 1.00 33.53 207 VAL B CA 1
ATOM 3947 C C . VAL B 1 210 ? -23.822 2.126 -18.822 1.00 34.94 207 VAL B C 1
ATOM 3948 O O . VAL B 1 210 ? -23.513 1.000 -18.435 1.00 36.98 207 VAL B O 1
ATOM 3952 N N . LEU B 1 211 ? -25.008 2.700 -18.588 1.00 33.30 208 LEU B N 1
ATOM 3953 C CA . LEU B 1 211 ? -26.130 2.015 -17.970 1.00 29.62 208 LEU B CA 1
ATOM 3954 C C . LEU B 1 211 ? -27.221 1.894 -19.031 1.00 32.55 208 LEU B C 1
ATOM 3955 O O . LEU B 1 211 ? -27.831 2.896 -19.393 1.00 34.99 208 LEU B O 1
ATOM 3960 N N . VAL B 1 212 ? -27.460 0.658 -19.502 1.00 38.15 209 VAL B N 1
ATOM 3961 C CA . VAL B 1 212 ? -28.465 0.374 -20.519 1.00 33.90 209 VAL B CA 1
ATOM 3962 C C . VAL B 1 212 ? -29.827 0.163 -19.863 1.00 34.01 209 VAL B C 1
ATOM 3963 O O . VAL B 1 212 ? -29.967 -0.683 -18.969 1.00 35.03 209 VAL B O 1
ATOM 3967 N N . HIS B 1 213 ? -30.821 0.955 -20.295 1.00 31.53 210 HIS B N 1
ATOM 3968 C CA . HIS B 1 213 ? -32.161 0.852 -19.747 1.00 35.45 210 HIS B CA 1
ATOM 3969 C C . HIS B 1 213 ? -32.722 -0.518 -20.116 1.00 39.29 210 HIS B C 1
ATOM 3970 O O . HIS B 1 213 ? -32.431 -1.024 -21.201 1.00 42.26 210 HIS B O 1
ATOM 3977 N N . LYS B 1 214 ? -33.531 -1.095 -19.211 1.00 39.45 211 LYS B N 1
ATOM 3978 C CA . LYS B 1 214 ? -34.079 -2.423 -19.412 1.00 43.02 211 LYS B CA 1
ATOM 3979 C C . LYS B 1 214 ? -34.883 -2.576 -20.705 1.00 38.02 211 LYS B C 1
ATOM 3980 O O . LYS B 1 214 ? -34.936 -3.666 -21.250 1.00 37.47 211 LYS B O 1
ATOM 3986 N N . SER B 1 215 ? -35.489 -1.503 -21.207 1.00 48.82 212 SER B N 1
ATOM 3987 C CA . SER B 1 215 ? -36.253 -1.580 -22.445 1.00 47.59 212 SER B CA 1
ATOM 3988 C C . SER B 1 215 ? -35.405 -2.010 -23.648 1.00 52.46 212 SER B C 1
ATOM 3989 O O . SER B 1 215 ? -35.951 -2.478 -24.641 1.00 58.38 212 SER B O 1
ATOM 3992 N N . SER B 1 216 ? -34.071 -1.864 -23.552 1.00 48.01 213 SER B N 1
ATOM 3993 C CA . SER B 1 216 ? -33.163 -2.320 -24.596 1.00 55.57 213 SER B CA 1
ATOM 3994 C C . SER B 1 216 ? -32.611 -3.720 -24.341 1.00 48.20 213 SER B C 1
ATOM 3995 O O . SER B 1 216 ? -31.815 -4.216 -25.127 1.00 61.64 213 SER B O 1
ATOM 3998 N N . ILE B 1 217 ? -32.985 -4.314 -23.205 1.00 53.80 214 ILE B N 1
ATOM 3999 C CA . ILE B 1 217 ? -32.549 -5.644 -22.810 1.00 57.03 214 ILE B CA 1
ATOM 4000 C C . ILE B 1 217 ? -33.710 -6.325 -22.088 1.00 64.02 214 ILE B C 1
ATOM 4001 O O . ILE B 1 217 ? -33.757 -6.347 -20.854 1.00 60.12 214 ILE B O 1
ATOM 4006 N N . GLN B 1 218 ? -34.674 -6.854 -22.849 1.00 73.45 215 GLN B N 1
ATOM 4007 C CA . GLN B 1 218 ? -35.793 -7.557 -22.234 1.00 89.35 215 GLN B CA 1
ATOM 4008 C C . GLN B 1 218 ? -35.427 -8.998 -21.863 1.00 82.60 215 GLN B C 1
ATOM 4009 O O . GLN B 1 218 ? -36.162 -9.657 -21.141 1.00 74.75 215 GLN B O 1
ATOM 4015 N N . GLU B 1 219 ? -34.238 -9.438 -22.288 1.00 90.25 216 GLU B N 1
ATOM 4016 C CA . GLU B 1 219 ? -33.783 -10.812 -22.175 1.00 83.06 216 GLU B CA 1
ATOM 4017 C C . GLU B 1 219 ? -32.457 -10.945 -21.421 1.00 66.70 216 GLU B C 1
ATOM 4018 O O . GLU B 1 219 ? -31.457 -11.400 -21.986 1.00 61.83 216 GLU B O 1
ATOM 4024 N N . PRO B 1 220 ? -32.384 -10.557 -20.128 1.00 55.38 217 PRO B N 1
ATOM 4025 C CA . PRO B 1 220 ? -31.101 -10.523 -19.422 1.00 61.17 217 PRO B CA 1
ATOM 4026 C C . PRO B 1 220 ? -30.439 -11.894 -19.231 1.00 56.25 217 PRO B C 1
ATOM 4027 O O . PRO B 1 220 ? -29.216 -11.970 -19.108 1.00 46.87 217 PRO B O 1
ATOM 4031 N N . GLU B 1 221 ? -31.245 -12.969 -19.249 1.00 57.18 218 GLU B N 1
ATOM 4032 C CA . GLU B 1 221 ? -30.741 -14.336 -19.153 1.00 66.70 218 GLU B CA 1
ATOM 4033 C C . GLU B 1 221 ? -29.856 -14.743 -20.335 1.00 55.62 218 GLU B C 1
ATOM 4034 O O . GLU B 1 221 ? -29.000 -15.614 -20.193 1.00 52.44 218 GLU B O 1
ATOM 4040 N N . ARG B 1 222 ? -30.023 -14.070 -21.481 1.00 56.08 219 ARG B N 1
ATOM 4041 C CA . ARG B 1 222 ? -29.144 -14.269 -22.624 1.00 51.97 219 ARG B CA 1
ATOM 4042 C C . ARG B 1 222 ? -27.847 -13.460 -22.608 1.00 56.31 219 ARG B C 1
ATOM 4043 O O . ARG B 1 222 ? -27.039 -13.604 -23.520 1.00 52.48 219 ARG B O 1
ATOM 4051 N N . LEU B 1 223 ? -27.617 -12.644 -21.571 1.00 46.40 220 LEU B N 1
ATOM 4052 C CA . LEU B 1 223 ? -26.411 -11.836 -21.543 1.00 46.47 220 LEU B CA 1
ATOM 4053 C C . LEU B 1 223 ? -25.196 -12.709 -21.266 1.00 43.22 220 LEU B C 1
ATOM 4054 O O . LEU B 1 223 ? -25.279 -13.703 -20.552 1.00 45.36 220 LEU B O 1
ATOM 4059 N N . LYS B 1 224 ? -24.060 -12.289 -21.818 1.00 44.28 221 LYS B N 1
ATOM 4060 C CA . LYS B 1 224 ? -22.806 -12.998 -21.671 1.00 49.30 221 LYS B CA 1
ATOM 4061 C C . LYS B 1 224 ? -21.710 -12.076 -21.147 1.00 50.45 221 LYS B C 1
ATOM 4062 O O . LYS B 1 224 ? -21.553 -10.958 -21.636 1.00 49.16 221 LYS B O 1
ATOM 4068 N N . VAL B 1 225 ? -20.935 -12.579 -20.176 1.00 45.27 222 VAL B N 1
ATOM 4069 C CA . VAL B 1 225 ? -19.790 -11.876 -19.626 1.00 50.74 222 VAL B CA 1
ATOM 4070 C C . VAL B 1 225 ? -18.505 -12.482 -20.179 1.00 54.33 222 VAL B C 1
ATOM 4071 O O . VAL B 1 225 ? -18.298 -13.676 -20.032 1.00 54.32 222 VAL B O 1
ATOM 4075 N N . GLU B 1 226 ? -17.620 -11.653 -20.745 1.00 43.82 223 GLU B N 1
ATOM 4076 C CA . GLU B 1 226 ? -16.276 -12.091 -21.087 1.00 55.41 223 GLU B CA 1
ATOM 4077 C C . GLU B 1 226 ? -15.264 -11.173 -20.426 1.00 45.16 223 GLU B C 1
ATOM 4078 O O . GLU B 1 226 ? -15.415 -9.956 -20.511 1.00 48.27 223 GLU B O 1
ATOM 4084 N N . THR B 1 227 ? -14.240 -11.764 -19.805 1.00 41.19 224 THR B N 1
ATOM 4085 C CA . THR B 1 227 ? -13.158 -11.005 -19.212 1.00 47.00 224 THR B CA 1
ATOM 4086 C C . THR B 1 227 ? -11.831 -11.360 -19.869 1.00 49.68 224 THR B C 1
ATOM 4087 O O . THR B 1 227 ? -11.484 -12.531 -19.927 1.00 46.40 224 THR B O 1
ATOM 4091 N N . ARG B 1 228 ? -11.082 -10.337 -20.310 1.00 44.58 225 ARG B N 1
ATOM 4092 C CA . ARG B 1 228 ? -9.733 -10.512 -20.818 1.00 44.72 225 ARG B CA 1
ATOM 4093 C C . ARG B 1 228 ? -8.735 -9.794 -19.923 1.00 43.73 225 ARG B C 1
ATOM 4094 O O . ARG B 1 228 ? -9.003 -8.692 -19.438 1.00 51.57 225 ARG B O 1
ATOM 4102 N N . VAL B 1 229 ? -7.594 -10.446 -19.687 1.00 40.07 226 VAL B N 1
ATOM 4103 C CA . VAL B 1 229 ? -6.495 -9.843 -18.957 1.00 46.53 226 VAL B CA 1
ATOM 4104 C C . VAL B 1 229 ? -5.293 -9.812 -19.896 1.00 50.81 226 VAL B C 1
ATOM 4105 O O . VAL B 1 229 ? -4.920 -10.837 -20.454 1.00 47.15 226 VAL B O 1
ATOM 4109 N N . ASN B 1 230 ? -4.712 -8.621 -20.068 1.00 54.64 227 ASN B N 1
ATOM 4110 C CA . ASN B 1 230 ? -3.721 -8.350 -21.101 1.00 58.79 227 ASN B CA 1
ATOM 4111 C C . ASN B 1 230 ? -4.009 -9.049 -22.428 1.00 54.93 227 ASN B C 1
ATOM 4112 O O . ASN B 1 230 ? -3.109 -9.636 -23.014 1.00 50.33 227 ASN B O 1
ATOM 4117 N N . GLY B 1 231 ? -5.268 -8.985 -22.885 1.00 51.11 228 GLY B N 1
ATOM 4118 C CA . GLY B 1 231 ? -5.672 -9.556 -24.159 1.00 53.00 228 GLY B CA 1
ATOM 4119 C C . GLY B 1 231 ? -6.218 -10.979 -24.073 1.00 57.26 228 GLY B C 1
ATOM 4120 O O . GLY B 1 231 ? -6.952 -11.423 -24.955 1.00 60.53 228 GLY B O 1
ATOM 4121 N N . GLU B 1 232 ? -5.872 -11.685 -22.993 1.00 52.32 229 GLU B N 1
ATOM 4122 C CA . GLU B 1 232 ? -6.127 -13.112 -22.901 1.00 50.78 229 GLU B CA 1
ATOM 4123 C C . GLU B 1 232 ? -7.478 -13.384 -22.256 1.00 49.48 229 GLU B C 1
ATOM 4124 O O . GLU B 1 232 ? -7.747 -12.885 -21.168 1.00 57.50 229 GLU B O 1
ATOM 4130 N N . LEU B 1 233 ? -8.293 -14.222 -22.907 1.00 50.04 230 LEU B N 1
ATOM 4131 C CA . LEU B 1 233 ? -9.577 -14.618 -22.357 1.00 49.20 230 LEU B CA 1
ATOM 4132 C C . LEU B 1 233 ? -9.404 -15.414 -21.062 1.00 57.11 230 LEU B C 1
ATOM 4133 O O . LEU B 1 233 ? -8.719 -16.429 -21.042 1.00 64.97 230 LEU B O 1
ATOM 4138 N N . ARG B 1 234 ? -10.022 -14.921 -19.982 1.00 52.98 231 ARG B N 1
ATOM 4139 C CA . ARG B 1 234 ? -9.977 -15.550 -18.670 1.00 42.57 231 ARG B CA 1
ATOM 4140 C C . ARG B 1 234 ? -11.351 -16.051 -18.231 1.00 46.36 231 ARG B C 1
ATOM 4141 O O . ARG B 1 234 ? -11.459 -17.127 -17.659 1.00 50.75 231 ARG B O 1
ATOM 4149 N N . GLN B 1 235 ? -12.398 -15.259 -18.493 1.00 48.04 232 GLN B N 1
ATOM 4150 C CA . GLN B 1 235 ? -13.733 -15.591 -18.037 1.00 42.09 232 GLN B CA 1
ATOM 4151 C C . GLN B 1 235 ? -14.726 -15.520 -19.184 1.00 44.47 232 GLN B C 1
ATOM 4152 O O . GLN B 1 235 ? -14.593 -14.718 -20.107 1.00 53.72 232 GLN B O 1
ATOM 4158 N N . SER B 1 236 ? -15.743 -16.365 -19.076 1.00 52.53 233 SER B N 1
ATOM 4159 C CA . SER B 1 236 ? -16.742 -16.499 -20.112 1.00 55.00 233 SER B CA 1
ATOM 4160 C C . SER B 1 236 ? -17.952 -17.148 -19.451 1.00 54.59 233 SER B C 1
ATOM 4161 O O . SER B 1 236 ? -17.990 -18.360 -19.256 1.00 77.96 233 SER B O 1
ATOM 4164 N N . GLY B 1 237 ? -18.914 -16.317 -19.054 1.00 55.62 234 GLY B N 1
ATOM 4165 C CA . GLY B 1 237 ? -20.118 -16.792 -18.400 1.00 42.31 234 GLY B CA 1
ATOM 4166 C C . GLY B 1 237 ? -21.358 -16.435 -19.200 1.00 42.42 234 GLY B C 1
ATOM 4167 O O . GLY B 1 237 ? -21.326 -15.521 -20.026 1.00 48.91 234 GLY B O 1
ATOM 4168 N N . SER B 1 238 ? -22.438 -17.164 -18.926 1.00 44.75 235 SER B N 1
ATOM 4169 C CA . SER B 1 238 ? -23.751 -16.831 -19.436 1.00 55.72 235 SER B CA 1
ATOM 4170 C C . SER B 1 238 ? -24.662 -16.605 -18.234 1.00 57.16 235 SER B C 1
ATOM 4171 O O . SER B 1 238 ? -24.667 -17.401 -17.291 1.00 57.33 235 SER B O 1
ATOM 4174 N N . ALA B 1 239 ? -25.444 -15.523 -18.294 1.00 50.61 236 ALA B N 1
ATOM 4175 C CA . ALA B 1 239 ? -26.301 -15.142 -17.190 1.00 60.22 236 ALA B CA 1
ATOM 4176 C C . ALA B 1 239 ? -27.329 -16.226 -16.888 1.00 68.15 236 ALA B C 1
ATOM 4177 O O . ALA B 1 239 ? -27.806 -16.304 -15.761 1.00 59.49 236 ALA B O 1
ATOM 4179 N N . SER B 1 240 ? -27.646 -17.075 -17.879 1.00 62.09 237 SER B N 1
ATOM 4180 C CA . SER B 1 240 ? -28.574 -18.183 -17.666 1.00 58.78 237 SER B CA 1
ATOM 4181 C C . SER B 1 240 ? -28.042 -19.278 -16.739 1.00 45.58 237 SER B C 1
ATOM 4182 O O . SER B 1 240 ? -28.837 -20.019 -16.163 1.00 55.22 237 SER B O 1
ATOM 4185 N N . ASP B 1 241 ? -26.710 -19.364 -16.578 1.00 54.18 238 ASP B N 1
ATOM 4186 C CA . ASP B 1 241 ? -26.095 -20.304 -15.647 1.00 47.83 238 ASP B CA 1
ATOM 4187 C C . ASP B 1 241 ? -26.011 -19.811 -14.200 1.00 64.36 238 ASP B C 1
ATOM 4188 O O . ASP B 1 241 ? -25.479 -20.509 -13.335 1.00 59.69 238 ASP B O 1
ATOM 4193 N N . MET B 1 242 ? -26.521 -18.603 -13.927 1.00 54.66 239 MET B N 1
ATOM 4194 C CA . MET B 1 242 ? -26.561 -18.110 -12.562 1.00 60.11 239 MET B CA 1
ATOM 4195 C C . MET B 1 242 ? -27.390 -19.062 -11.695 1.00 51.17 239 MET B C 1
ATOM 4196 O O . MET B 1 242 ? -28.474 -19.471 -12.096 1.00 49.44 239 MET B O 1
ATOM 4201 N N . ILE B 1 243 ? -26.901 -19.350 -10.482 1.00 52.35 240 ILE B N 1
ATOM 4202 C CA . ILE B 1 243 ? -27.609 -20.204 -9.543 1.00 48.68 240 ILE B CA 1
ATOM 4203 C C . ILE B 1 243 ? -28.912 -19.536 -9.123 1.00 48.60 240 ILE B C 1
ATOM 4204 O O . ILE B 1 243 ? -29.969 -20.157 -9.174 1.00 50.50 240 ILE B O 1
ATOM 4209 N N . PHE B 1 244 ? -28.819 -18.263 -8.711 1.00 52.92 241 PHE B N 1
ATOM 4210 C CA . PHE B 1 244 ? -29.996 -17.463 -8.405 1.00 43.84 241 PHE B CA 1
ATOM 4211 C C . PHE B 1 244 ? -30.176 -16.390 -9.476 1.00 41.76 241 PHE B C 1
ATOM 4212 O O . PHE B 1 244 ? -29.251 -15.614 -9.731 1.00 50.50 241 PHE B O 1
ATOM 4220 N N . SER B 1 245 ? -31.361 -16.353 -10.088 1.00 41.92 242 SER B N 1
ATOM 4221 C CA . SER B 1 245 ? -31.655 -15.366 -11.113 1.00 45.20 242 SER B CA 1
ATOM 4222 C C . SER B 1 245 ? -31.821 -13.966 -10.520 1.00 56.48 242 SER B C 1
ATOM 4223 O O . SER B 1 245 ? -31.982 -13.833 -9.310 1.00 46.08 242 SER B O 1
ATOM 4226 N N . ILE B 1 246 ? -31.827 -12.950 -11.398 1.00 44.81 243 ILE B N 1
ATOM 4227 C CA . ILE B 1 246 ? -32.060 -11.567 -11.024 1.00 51.40 243 ILE B CA 1
ATOM 4228 C C . ILE B 1 246 ? -33.354 -11.434 -10.222 1.00 43.57 243 ILE B C 1
ATOM 4229 O O . ILE B 1 246 ? -33.373 -10.809 -9.160 1.00 44.65 243 ILE B O 1
ATOM 4234 N N . PRO B 1 247 ? -34.495 -11.972 -10.711 1.00 48.91 244 PRO B N 1
ATOM 4235 C CA . PRO B 1 247 ? -35.739 -11.895 -9.950 1.00 41.91 244 PRO B CA 1
ATOM 4236 C C . PRO B 1 247 ? -35.674 -12.531 -8.555 1.00 44.60 244 PRO B C 1
ATOM 4237 O O . PRO B 1 247 ? -36.246 -11.997 -7.611 1.00 46.33 244 PRO B O 1
ATOM 4241 N N . GLU B 1 248 ? -35.015 -13.685 -8.427 1.00 40.87 245 GLU B N 1
ATOM 4242 C CA . GLU B 1 248 ? -34.871 -14.351 -7.138 1.00 51.09 245 GLU B CA 1
ATOM 4243 C C . GLU B 1 248 ? -34.010 -13.549 -6.160 1.00 51.33 245 GLU B C 1
ATOM 4244 O O . GLU B 1 248 ? -34.264 -13.545 -4.959 1.00 45.74 245 GLU B O 1
ATOM 4250 N N . LEU B 1 249 ? -32.944 -12.935 -6.685 1.00 43.84 246 LEU B N 1
ATOM 4251 C CA . LEU B 1 249 ? -32.053 -12.099 -5.897 1.00 38.52 246 LEU B CA 1
ATOM 4252 C C . LEU B 1 249 ? -32.797 -10.880 -5.359 1.00 41.54 246 LEU B C 1
ATOM 4253 O O . LEU B 1 249 ? -32.677 -10.550 -4.185 1.00 46.24 246 LEU B O 1
ATOM 4258 N N . ILE B 1 250 ? -33.599 -10.238 -6.216 1.00 36.53 247 ILE B N 1
ATOM 4259 C CA . ILE B 1 250 ? -34.384 -9.096 -5.798 1.00 35.38 247 ILE B CA 1
ATOM 4260 C C . ILE B 1 250 ? -35.406 -9.484 -4.729 1.00 45.99 247 ILE B C 1
ATOM 4261 O O . ILE B 1 250 ? -35.609 -8.744 -3.762 1.00 37.27 247 ILE B O 1
ATOM 4266 N N . GLU B 1 251 ? -36.062 -10.638 -4.912 1.00 52.01 248 GLU B N 1
ATOM 4267 C CA . GLU B 1 251 ? -37.033 -11.135 -3.947 1.00 50.21 248 GLU B CA 1
ATOM 4268 C C . GLU B 1 251 ? -36.383 -11.413 -2.593 1.00 38.81 248 GLU B C 1
ATOM 4269 O O . GLU B 1 251 ? -36.878 -10.989 -1.557 1.00 46.45 248 GLU B O 1
ATOM 4275 N N . THR B 1 252 ? -35.280 -12.157 -2.609 1.00 44.09 249 THR B N 1
ATOM 4276 C CA . THR B 1 252 ? -34.532 -12.425 -1.391 1.00 48.47 249 THR B CA 1
ATOM 4277 C C . THR B 1 252 ? -34.046 -11.160 -0.685 1.00 47.96 249 THR B C 1
ATOM 4278 O O . THR B 1 252 ? -34.248 -11.004 0.515 1.00 44.83 249 THR B O 1
ATOM 4282 N N . LEU B 1 253 ? -33.391 -10.265 -1.431 1.00 43.51 250 LEU B N 1
ATOM 4283 C CA . LEU B 1 253 ? -32.803 -9.080 -0.834 1.00 37.18 250 LEU B CA 1
ATOM 4284 C C . LEU B 1 253 ? -33.859 -8.204 -0.166 1.00 38.62 250 LEU B C 1
ATOM 4285 O O . LEU B 1 253 ? -33.593 -7.608 0.867 1.00 38.75 250 LEU B O 1
ATOM 4290 N N . SER B 1 254 ? -35.054 -8.131 -0.761 1.00 40.04 251 SER B N 1
ATOM 4291 C CA . SER B 1 254 ? -36.080 -7.204 -0.321 1.00 34.56 251 SER B CA 1
ATOM 4292 C C . SER B 1 254 ? -37.033 -7.782 0.721 1.00 35.25 251 SER B C 1
ATOM 4293 O O . SER B 1 254 ? -37.914 -7.071 1.181 1.00 37.79 251 SER B O 1
ATOM 4296 N N . LYS B 1 255 ? -36.857 -9.052 1.097 1.00 39.67 252 LYS B N 1
ATOM 4297 C CA . LYS B 1 255 ? -37.752 -9.672 2.066 1.00 49.39 252 LYS B CA 1
ATOM 4298 C C . LYS B 1 255 ? -37.924 -8.835 3.331 1.00 38.68 252 LYS B C 1
ATOM 4299 O O . LYS B 1 255 ? -39.043 -8.676 3.801 1.00 45.37 252 LYS B O 1
ATOM 4305 N N . GLY B 1 256 ? -36.824 -8.316 3.896 1.00 42.25 253 GLY B N 1
ATOM 4306 C CA . GLY B 1 256 ? -36.903 -7.467 5.082 1.00 40.58 253 GLY B CA 1
ATOM 4307 C C . GLY B 1 256 ? -36.263 -6.082 4.968 1.00 42.52 253 GLY B C 1
ATOM 4308 O O . GLY B 1 256 ? -36.073 -5.379 5.962 1.00 38.22 253 GLY B O 1
ATOM 4309 N N . MET B 1 257 ? -36.002 -5.669 3.727 1.00 44.85 254 MET B N 1
ATOM 4310 C CA . MET B 1 257 ? -35.149 -4.529 3.452 1.00 38.75 254 MET B CA 1
ATOM 4311 C C . MET B 1 257 ? -35.705 -3.802 2.236 1.00 38.26 254 MET B C 1
ATOM 4312 O O . MET B 1 257 ? -36.153 -4.419 1.269 1.00 40.33 254 MET B O 1
ATOM 4317 N N . THR B 1 258 ? -35.700 -2.473 2.302 1.00 38.88 255 THR B N 1
ATOM 4318 C CA . THR B 1 258 ? -36.165 -1.650 1.202 1.00 36.89 255 THR B CA 1
ATOM 4319 C C . THR B 1 258 ? -35.008 -1.523 0.217 1.00 40.74 255 THR B C 1
ATOM 4320 O O . THR B 1 258 ? -33.902 -1.167 0.612 1.00 45.21 255 THR B O 1
ATOM 4324 N N . LEU B 1 259 ? -35.258 -1.886 -1.047 1.00 40.46 256 LEU B N 1
ATOM 4325 C CA . LEU B 1 259 ? -34.347 -1.564 -2.134 1.00 39.48 256 LEU B CA 1
ATOM 4326 C C . LEU B 1 259 ? -34.766 -0.195 -2.653 1.00 42.93 256 LEU B C 1
ATOM 4327 O O . LEU B 1 259 ? -35.956 0.072 -2.798 1.00 46.08 256 LEU B O 1
ATOM 4332 N N . GLU B 1 260 ? -33.794 0.691 -2.878 1.00 41.19 257 GLU B N 1
ATOM 4333 C CA . GLU B 1 260 ? -34.107 2.041 -3.308 1.00 42.71 257 GLU B CA 1
ATOM 4334 C C . GLU B 1 260 ? -33.603 2.303 -4.718 1.00 38.63 257 GLU B C 1
ATOM 4335 O O . GLU B 1 260 ? -32.600 1.724 -5.143 1.00 36.23 257 GLU B O 1
ATOM 4341 N N . ALA B 1 261 ? -34.322 3.194 -5.412 1.00 45.85 258 ALA B N 1
ATOM 4342 C CA . ALA B 1 261 ? -33.902 3.708 -6.702 1.00 43.11 258 ALA B CA 1
ATOM 4343 C C . ALA B 1 261 ? -32.404 3.997 -6.683 1.00 35.84 258 ALA B C 1
ATOM 4344 O O . ALA B 1 261 ? -31.915 4.755 -5.855 1.00 31.89 258 ALA B O 1
ATOM 4346 N N . GLY B 1 262 ? -31.668 3.361 -7.590 1.00 33.05 259 GLY B N 1
ATOM 4347 C CA . GLY B 1 262 ? -30.248 3.640 -7.729 1.00 35.16 259 GLY B CA 1
ATOM 4348 C C . GLY B 1 262 ? -29.305 2.680 -7.013 1.00 32.03 259 GLY B C 1
ATOM 4349 O O . GLY B 1 262 ? -28.096 2.758 -7.224 1.00 32.03 259 GLY B O 1
ATOM 4350 N N . ASP B 1 263 ? -29.858 1.774 -6.189 1.00 30.91 260 ASP B N 1
ATOM 4351 C CA . ASP B 1 263 ? -29.104 0.644 -5.661 1.00 34.44 260 ASP B CA 1
ATOM 4352 C C . ASP B 1 263 ? -28.583 -0.260 -6.774 1.00 38.14 260 ASP B C 1
ATOM 4353 O O . ASP B 1 263 ? -29.260 -0.477 -7.778 1.00 32.69 260 ASP B O 1
ATOM 4358 N N . ILE B 1 264 ? -27.358 -0.750 -6.564 1.00 30.43 261 ILE B N 1
ATOM 4359 C CA . ILE B 1 264 ? -26.615 -1.510 -7.553 1.00 35.86 261 ILE B CA 1
ATOM 4360 C C . ILE B 1 264 ? -26.369 -2.894 -6.958 1.00 37.14 261 ILE B C 1
ATOM 4361 O O . ILE B 1 264 ? -25.889 -3.008 -5.831 1.00 34.07 261 ILE B O 1
ATOM 4366 N N . ILE B 1 265 ? -26.751 -3.922 -7.725 1.00 34.96 262 ILE B N 1
ATOM 4367 C CA . ILE B 1 265 ? -26.520 -5.316 -7.385 1.00 35.48 262 ILE B CA 1
ATOM 4368 C C . ILE B 1 265 ? -25.595 -5.961 -8.414 1.00 34.34 262 ILE B C 1
ATOM 4369 O O . ILE B 1 265 ? -25.950 -6.082 -9.584 1.00 36.18 262 ILE B O 1
ATOM 4374 N N . ALA B 1 266 ? -24.385 -6.303 -7.968 1.00 31.78 263 ALA B N 1
ATOM 4375 C CA . ALA B 1 266 ? -23.438 -7.091 -8.743 1.00 38.85 263 ALA B CA 1
ATOM 4376 C C . ALA B 1 266 ? -23.744 -8.579 -8.548 1.00 44.13 263 ALA B C 1
ATOM 4377 O O . ALA B 1 266 ? -23.676 -9.075 -7.425 1.00 34.61 263 ALA B O 1
ATOM 4379 N N . THR B 1 267 ? -24.073 -9.279 -9.650 1.00 38.13 264 THR B N 1
ATOM 4380 C CA . THR B 1 267 ? -24.722 -10.584 -9.594 1.00 41.06 264 THR B CA 1
ATOM 4381 C C . THR B 1 267 ? -23.792 -11.802 -9.578 1.00 37.72 264 THR B C 1
ATOM 4382 O O . THR B 1 267 ? -24.249 -12.940 -9.654 1.00 47.98 264 THR B O 1
ATOM 4386 N N . GLY B 1 268 ? -22.483 -11.566 -9.473 1.00 38.98 265 GLY B N 1
ATOM 4387 C CA . GLY B 1 268 ? -21.529 -12.649 -9.311 1.00 37.45 265 GLY B CA 1
ATOM 4388 C C . GLY B 1 268 ? -20.732 -12.894 -10.587 1.00 39.96 265 GLY B C 1
ATOM 4389 O O . GLY B 1 268 ? -21.224 -12.649 -11.686 1.00 47.50 265 GLY B O 1
ATOM 4390 N N . THR B 1 269 ? -19.498 -13.370 -10.404 1.00 38.56 266 THR B N 1
ATOM 4391 C CA . THR B 1 269 ? -18.550 -13.575 -11.488 1.00 38.99 266 THR B CA 1
ATOM 4392 C C . THR B 1 269 ? -18.523 -15.049 -11.892 1.00 51.92 266 THR B C 1
ATOM 4393 O O . THR B 1 269 ? -18.673 -15.929 -11.041 1.00 46.44 266 THR B O 1
ATOM 4397 N N . PRO B 1 270 ? -18.337 -15.373 -13.195 1.00 50.17 267 PRO B N 1
ATOM 4398 C CA . PRO B 1 270 ? -18.096 -16.760 -13.608 1.00 49.31 267 PRO B CA 1
ATOM 4399 C C . PRO B 1 270 ? -16.728 -17.267 -13.161 1.00 50.63 267 PRO B C 1
ATOM 4400 O O . PRO B 1 270 ? -15.945 -16.534 -12.538 1.00 42.17 267 PRO B O 1
ATOM 4404 N N . SER B 1 271 ? -16.416 -18.514 -13.537 1.00 48.33 268 SER B N 1
ATOM 4405 C CA . SER B 1 271 ? -15.085 -19.047 -13.289 1.00 60.03 268 SER B CA 1
ATOM 4406 C C . SER B 1 271 ? -14.088 -18.332 -14.199 1.00 48.24 268 SER B C 1
ATOM 4407 O O . SER B 1 271 ? -14.479 -17.650 -15.147 1.00 47.24 268 SER B O 1
ATOM 4410 N N . GLY B 1 272 ? -12.805 -18.459 -13.858 1.00 40.17 269 GLY B N 1
ATOM 4411 C CA . GLY B 1 272 ? -11.730 -17.837 -14.611 1.00 41.08 269 GLY B CA 1
ATOM 4412 C C . GLY B 1 272 ? -10.937 -16.810 -13.817 1.00 49.47 269 GLY B C 1
ATOM 4413 O O . GLY B 1 272 ? -10.064 -16.142 -14.387 1.00 49.75 269 GLY B O 1
ATOM 4414 N N . VAL B 1 273 ? -11.233 -16.682 -12.509 1.00 40.07 270 VAL B N 1
ATOM 4415 C CA . VAL B 1 273 ? -10.563 -15.671 -11.703 1.00 51.18 270 VAL B CA 1
ATOM 4416 C C . VAL B 1 273 ? -9.117 -16.114 -11.477 1.00 47.51 270 VAL B C 1
ATOM 4417 O O . VAL B 1 273 ? -8.800 -17.286 -11.593 1.00 53.69 270 VAL B O 1
ATOM 4421 N N . GLY B 1 274 ? -8.243 -15.147 -11.187 1.00 51.77 271 GLY B N 1
ATOM 4422 C CA . GLY B 1 274 ? -6.827 -15.397 -10.960 1.00 63.73 271 GLY B CA 1
ATOM 4423 C C . GLY B 1 274 ? -6.543 -16.455 -9.893 1.00 62.01 271 GLY B C 1
ATOM 4424 O O . GLY B 1 274 ? -5.666 -17.292 -10.066 1.00 53.20 271 GLY B O 1
ATOM 4425 N N . LYS B 1 275 ? -7.317 -16.420 -8.807 1.00 51.49 272 LYS B N 1
ATOM 4426 C CA . LYS B 1 275 ? -7.176 -17.353 -7.704 1.00 63.22 272 LYS B CA 1
ATOM 4427 C C . LYS B 1 275 ? -7.473 -18.786 -8.138 1.00 59.46 272 LYS B C 1
ATOM 4428 O O . LYS B 1 275 ? -7.012 -19.720 -7.501 1.00 55.03 272 LYS B O 1
ATOM 4434 N N . GLY B 1 276 ? -8.231 -18.954 -9.229 1.00 63.48 273 GLY B N 1
ATOM 4435 C CA . GLY B 1 276 ? -8.652 -20.265 -9.705 1.00 59.50 273 GLY B CA 1
ATOM 4436 C C . GLY B 1 276 ? -7.574 -21.097 -10.404 1.00 65.30 273 GLY B C 1
ATOM 4437 O O . GLY B 1 276 ? -7.704 -22.310 -10.505 1.00 69.86 273 GLY B O 1
ATOM 4438 N N . PHE B 1 277 ? -6.517 -20.441 -10.894 1.00 65.83 274 PHE B N 1
ATOM 4439 C CA . PHE B 1 277 ? -5.396 -21.125 -11.517 1.00 60.71 274 PHE B CA 1
ATOM 4440 C C . PHE B 1 277 ? -4.438 -21.663 -10.452 1.00 76.92 274 PHE B C 1
ATOM 4441 O O . PHE B 1 277 ? -4.321 -21.087 -9.369 1.00 59.47 274 PHE B O 1
ATOM 4449 N N . THR B 1 278 ? -3.789 -22.798 -10.773 1.00 85.35 275 THR B N 1
ATOM 4450 C CA . THR B 1 278 ? -2.643 -23.308 -10.029 1.00 86.08 275 THR B CA 1
ATOM 4451 C C . THR B 1 278 ? -1.447 -22.692 -10.753 1.00 81.33 275 THR B C 1
ATOM 4452 O O . THR B 1 278 ? -1.432 -22.636 -11.976 1.00 107.69 275 THR B O 1
ATOM 4456 N N . PRO B 1 279 ? -0.331 -22.375 -10.068 1.00 79.60 276 PRO B N 1
ATOM 4457 C CA . PRO B 1 279 ? 0.015 -20.998 -9.727 1.00 86.82 276 PRO B CA 1
ATOM 4458 C C . PRO B 1 279 ? -1.154 -20.020 -9.894 1.00 84.13 276 PRO B C 1
ATOM 4459 O O . PRO B 1 279 ? -1.642 -19.810 -11.002 1.00 67.52 276 PRO B O 1
ATOM 4463 N N . PRO B 1 280 ? -1.696 -19.434 -8.798 1.00 79.18 277 PRO B N 1
ATOM 4464 C CA . PRO B 1 280 ? -2.640 -18.322 -8.926 1.00 75.48 277 PRO B CA 1
ATOM 4465 C C . PRO B 1 280 ? -2.047 -17.156 -9.719 1.00 59.87 277 PRO B C 1
ATOM 4466 O O . PRO B 1 280 ? -0.872 -16.842 -9.559 1.00 69.42 277 PRO B O 1
ATOM 4470 N N . LYS B 1 281 ? -2.866 -16.535 -10.586 1.00 64.19 278 LYS B N 1
ATOM 4471 C CA . LYS B 1 281 ? -2.473 -15.361 -11.363 1.00 56.04 278 LYS B CA 1
ATOM 4472 C C . LYS B 1 281 ? -3.077 -14.055 -10.836 1.00 64.65 278 LYS B C 1
ATOM 4473 O O . LYS B 1 281 ? -4.146 -13.630 -11.261 1.00 62.94 278 LYS B O 1
ATOM 4479 N N . PHE B 1 282 ? -2.369 -13.410 -9.906 1.00 56.80 279 PHE B N 1
ATOM 4480 C CA . PHE B 1 282 ? -2.829 -12.162 -9.322 1.00 58.31 279 PHE B CA 1
ATOM 4481 C C . PHE B 1 282 ? -2.415 -10.962 -10.168 1.00 67.48 279 PHE B C 1
ATOM 4482 O O . PHE B 1 282 ? -1.488 -11.050 -10.967 1.00 49.74 279 PHE B O 1
ATOM 4490 N N . LEU B 1 283 ? -3.129 -9.845 -9.987 1.00 62.41 280 LEU B N 1
ATOM 4491 C CA . LEU B 1 283 ? -2.913 -8.642 -10.773 1.00 53.45 280 LEU B CA 1
ATOM 4492 C C . LEU B 1 283 ? -1.644 -7.920 -10.319 1.00 48.36 280 LEU B C 1
ATOM 4493 O O . LEU B 1 283 ? -1.296 -7.967 -9.144 1.00 52.82 280 LEU B O 1
ATOM 4498 N N . ARG B 1 284 ? -0.989 -7.235 -11.266 1.00 46.06 281 ARG B N 1
ATOM 4499 C CA . ARG B 1 284 ? 0.251 -6.503 -11.049 1.00 57.86 281 ARG B CA 1
ATOM 4500 C C . ARG B 1 284 ? 0.188 -5.173 -11.798 1.00 45.42 281 ARG B C 1
ATOM 4501 O O . ARG B 1 284 ? -0.580 -5.046 -12.744 1.00 45.40 281 ARG B O 1
ATOM 4509 N N . SER B 1 285 ? 1.013 -4.202 -11.383 1.00 44.78 282 SER B N 1
ATOM 4510 C CA . SER B 1 285 ? 1.078 -2.907 -12.051 1.00 51.67 282 SER B CA 1
ATOM 4511 C C . SER B 1 285 ? 1.207 -3.066 -13.561 1.00 53.60 282 SER B C 1
ATOM 4512 O O . SER B 1 285 ? 1.980 -3.896 -14.024 1.00 48.11 282 SER B O 1
ATOM 4515 N N . GLY B 1 286 ? 0.390 -2.312 -14.306 1.00 45.88 283 GLY B N 1
ATOM 4516 C CA . GLY B 1 286 ? 0.374 -2.368 -15.758 1.00 39.92 283 GLY B CA 1
ATOM 4517 C C . GLY B 1 286 ? -0.621 -3.333 -16.389 1.00 42.44 283 GLY B C 1
ATOM 4518 O O . GLY B 1 286 ? -0.874 -3.232 -17.586 1.00 43.99 283 GLY B O 1
ATOM 4519 N N . ASP B 1 287 ? -1.194 -4.252 -15.597 1.00 40.84 284 ASP B N 1
ATOM 4520 C CA . ASP B 1 287 ? -2.156 -5.205 -16.139 1.00 42.32 284 ASP B CA 1
ATOM 4521 C C . ASP B 1 287 ? -3.405 -4.471 -16.630 1.00 46.04 284 ASP B C 1
ATOM 4522 O O . ASP B 1 287 ? -3.829 -3.493 -16.025 1.00 41.97 284 ASP B O 1
ATOM 4527 N N . LYS B 1 288 ? -3.970 -4.952 -17.737 1.00 49.11 285 LYS B N 1
ATOM 4528 C CA . LYS B 1 288 ? -5.145 -4.363 -18.359 1.00 63.32 285 LYS B CA 1
ATOM 4529 C C . LYS B 1 288 ? -6.281 -5.369 -18.298 1.00 50.21 285 LYS B C 1
ATOM 4530 O O . LYS B 1 288 ? -6.103 -6.513 -18.685 1.00 51.57 285 LYS B O 1
ATOM 4536 N N . ILE B 1 289 ? -7.445 -4.922 -17.825 1.00 44.39 286 ILE B N 1
ATOM 4537 C CA . ILE B 1 289 ? -8.603 -5.788 -17.735 1.00 46.11 286 ILE B CA 1
ATOM 4538 C C . ILE B 1 289 ? -9.724 -5.195 -18.574 1.00 51.75 286 ILE B C 1
ATOM 4539 O O . ILE B 1 289 ? -10.068 -4.033 -18.387 1.00 53.89 286 ILE B O 1
ATOM 4544 N N . ASP B 1 290 ? -10.267 -6.010 -19.488 1.00 43.18 287 ASP B N 1
ATOM 4545 C CA . ASP B 1 290 ? -11.375 -5.622 -20.344 1.00 48.39 287 ASP B CA 1
ATOM 4546 C C . ASP B 1 290 ? -12.522 -6.594 -20.110 1.00 42.48 287 ASP B C 1
ATOM 4547 O O . ASP B 1 290 ? -12.361 -7.794 -20.286 1.00 46.57 287 ASP B O 1
ATOM 4552 N N . ILE B 1 291 ? -13.675 -6.068 -19.688 1.00 42.80 288 ILE B N 1
ATOM 4553 C CA . ILE B 1 291 ? -14.846 -6.900 -19.474 1.00 36.51 288 ILE B CA 1
ATOM 4554 C C . ILE B 1 291 ? -15.913 -6.491 -20.479 1.00 34.78 288 ILE B C 1
ATOM 4555 O O . ILE B 1 291 ? -16.239 -5.316 -20.580 1.00 42.50 288 ILE B O 1
ATOM 4560 N N . THR B 1 292 ? -16.454 -7.469 -21.208 1.00 38.45 289 THR B N 1
ATOM 4561 C CA . THR B 1 292 ? -17.403 -7.196 -22.268 1.00 43.75 289 THR B CA 1
ATOM 4562 C C . THR B 1 292 ? -18.722 -7.882 -21.951 1.00 39.82 289 THR B C 1
ATOM 4563 O O . THR B 1 292 ? -18.751 -9.077 -21.699 1.00 48.42 289 THR B O 1
ATOM 4567 N N . ILE B 1 293 ? -19.798 -7.093 -21.976 1.00 45.41 290 ILE B N 1
ATOM 4568 C CA . ILE B 1 293 ? -21.151 -7.607 -21.995 1.00 42.64 290 ILE B CA 1
ATOM 4569 C C . ILE B 1 293 ? -21.881 -6.811 -23.069 1.00 45.28 290 ILE B C 1
ATOM 4570 O O . ILE B 1 293 ? -22.183 -5.633 -22.891 1.00 43.76 290 ILE B O 1
ATOM 4575 N N . ASP B 1 294 ? -22.201 -7.466 -24.183 1.00 48.17 291 ASP B N 1
ATOM 4576 C CA . ASP B 1 294 ? -23.034 -6.839 -25.191 1.00 49.89 291 ASP B CA 1
ATOM 4577 C C . ASP B 1 294 ? -24.481 -6.867 -24.691 1.00 48.47 291 ASP B C 1
ATOM 4578 O O . ASP B 1 294 ? -24.927 -7.877 -24.143 1.00 53.43 291 ASP B O 1
ATOM 4583 N N . PRO B 1 295 ? -25.284 -5.786 -24.843 1.00 43.14 292 PRO B N 1
ATOM 4584 C CA . PRO B 1 295 ? -24.891 -4.575 -25.564 1.00 46.77 292 PRO B CA 1
ATOM 4585 C C . PRO B 1 295 ? -24.406 -3.401 -24.715 1.00 51.60 292 PRO B C 1
ATOM 4586 O O . PRO B 1 295 ? -24.425 -2.258 -25.163 1.00 47.04 292 PRO B O 1
ATOM 4590 N N . ILE B 1 296 ? -23.956 -3.673 -23.490 1.00 42.28 293 ILE B N 1
ATOM 4591 C CA . ILE B 1 296 ? -23.485 -2.593 -22.636 1.00 36.68 293 ILE B CA 1
ATOM 4592 C C . ILE B 1 296 ? -22.172 -2.020 -23.169 1.00 37.46 293 ILE B C 1
ATOM 4593 O O . ILE B 1 296 ? -21.958 -0.819 -23.067 1.00 47.40 293 ILE B O 1
ATOM 4598 N N . GLY B 1 297 ? -21.320 -2.877 -23.756 1.00 40.26 294 GLY B N 1
ATOM 4599 C CA . GLY B 1 297 ? -20.026 -2.484 -24.285 1.00 37.52 294 GLY B CA 1
ATOM 4600 C C . GLY B 1 297 ? -18.879 -3.142 -23.516 1.00 40.58 294 GLY B C 1
ATOM 4601 O O . GLY B 1 297 ? -19.012 -4.252 -23.000 1.00 39.52 294 GLY B O 1
ATOM 4602 N N . THR B 1 298 ? -17.768 -2.410 -23.410 1.00 42.63 295 THR B N 1
ATOM 4603 C CA . THR B 1 298 ? -16.551 -2.909 -22.795 1.00 43.99 295 THR B CA 1
ATOM 4604 C C . THR B 1 298 ? -16.101 -1.965 -21.686 1.00 40.55 295 THR B C 1
ATOM 4605 O O . THR B 1 298 ? -15.980 -0.761 -21.901 1.00 42.21 295 THR B O 1
ATOM 4609 N N . LEU B 1 299 ? -15.829 -2.539 -20.506 1.00 32.70 296 LEU B N 1
ATOM 4610 C CA . LEU B 1 299 ? -15.259 -1.808 -19.391 1.00 36.66 296 LEU B CA 1
ATOM 4611 C C . LEU B 1 299 ? -13.779 -2.159 -19.267 1.00 32.60 296 LEU B C 1
ATOM 4612 O O . LEU B 1 299 ? -13.444 -3.317 -19.069 1.00 43.70 296 LEU B O 1
ATOM 4617 N N . SER B 1 300 ? -12.911 -1.141 -19.341 1.00 38.76 297 SER B N 1
ATOM 4618 C CA . SER B 1 300 ? -11.470 -1.329 -19.446 1.00 42.98 297 SER B CA 1
ATOM 4619 C C . SER B 1 300 ? -10.780 -0.519 -18.359 1.00 39.47 297 SER B C 1
ATOM 4620 O O . SER B 1 300 ? -11.054 0.670 -18.207 1.00 42.06 297 SER B O 1
ATOM 4623 N N . ASN B 1 301 ? -9.898 -1.185 -17.607 1.00 34.95 298 ASN B N 1
ATOM 4624 C CA . ASN B 1 301 ? -9.112 -0.510 -16.595 1.00 34.84 298 ASN B CA 1
ATOM 4625 C C . ASN B 1 301 ? -7.713 -1.105 -16.557 1.00 35.70 298 ASN B C 1
ATOM 4626 O O . ASN B 1 301 ? -7.520 -2.264 -16.892 1.00 42.10 298 ASN B O 1
ATOM 4631 N N . GLN B 1 302 ? -6.776 -0.296 -16.075 1.00 39.05 299 GLN B N 1
ATOM 4632 C CA . GLN B 1 302 ? -5.395 -0.682 -15.919 1.00 43.71 299 GLN B CA 1
ATOM 4633 C C . GLN B 1 302 ? -5.005 -0.539 -14.456 1.00 43.60 299 GLN B C 1
ATOM 4634 O O . GLN B 1 302 ? -5.419 0.417 -13.786 1.00 43.45 299 GLN B O 1
ATOM 4640 N N . ILE B 1 303 ? -4.179 -1.490 -13.992 1.00 37.48 300 ILE B N 1
ATOM 4641 C CA . ILE B 1 303 ? -3.659 -1.472 -12.639 1.00 37.97 300 ILE B CA 1
ATOM 4642 C C . ILE B 1 303 ? -2.547 -0.440 -12.579 1.00 43.84 300 ILE B C 1
ATOM 4643 O O . ILE B 1 303 ? -1.675 -0.404 -13.437 1.00 47.43 300 ILE B O 1
ATOM 4648 N N . GLY B 1 304 ? -2.597 0.400 -11.550 1.00 38.88 301 GLY B N 1
ATOM 4649 C CA . GLY B 1 304 ? -1.689 1.523 -11.436 1.00 45.53 301 GLY B CA 1
ATOM 4650 C C . GLY B 1 304 ? -0.288 1.140 -10.981 1.00 48.77 301 GLY B C 1
ATOM 4651 O O . GLY B 1 304 ? -0.031 0.007 -10.595 1.00 46.72 301 GLY B O 1
ATOM 4652 N N . LEU B 1 305 ? 0.588 2.141 -11.015 1.00 47.81 302 LEU B N 1
ATOM 4653 C CA . LEU B 1 305 ? 1.961 2.051 -10.557 1.00 56.34 302 LEU B CA 1
ATOM 4654 C C . LEU B 1 305 ? 2.038 1.962 -9.034 1.00 64.22 302 LEU B C 1
ATOM 4655 O O . LEU B 1 305 ? 1.198 2.507 -8.316 1.00 58.29 302 LEU B O 1
ATOM 4660 N N . GLU B 1 306 ? 3.076 1.274 -8.558 1.00 60.21 303 GLU B N 1
ATOM 4661 C CA . GLU B 1 306 ? 3.350 1.152 -7.141 1.00 63.31 303 GLU B CA 1
ATOM 4662 C C . GLU B 1 306 ? 3.697 2.557 -6.497 1.00 57.70 303 GLU B C 1
ATOM 4663 O O . GLU B 1 306 ? 3.940 3.529 -7.212 1.00 61.00 303 GLU B O 1
#

Secondary structure (DSSP, 8-state):
--EEEEEEETTEEEEEEEETTTEEEEHHHHHHHHHS-----SSHHHHHHTTHHHHHHHHHHHHHHTS--TTGGGTEEEGGG-EE--SSSS-SSPEEEEES-BHHHHHHTS-GGGS-SS-EEEEE-GGGEE-TTPEEP--TTT-S-EE--EEEEEEE-S-BSS--GGGGGGGEEEEEEEE--EEHHHHHHHSSSHHHH--TT-EEEEEEEEEGGG-S-GGG-EEEEEETTEEEEEEEGGGBSS-HHHHHHHHHSSS-B-TT-EEE----S--GGGSSS-----TT-EEEEEETTTEEEEEEE--/-EEEEEEETTEEEEEEEETTTEEEEHHHHHHHHHS---S-SSHHHHHHTTHHHHHHHHHHHHHTTS--TTGGGTEEEGGGSEEE-SSSS-SSPEEEEES-BHHHHHHT----SS-EEEEE-GGGEE-TTPEEP--TTT-S-EE--EEEEEEE-S-BSS--GGGGGGGEEEEEEEE--EEHHHHHHHSSSHHHH-STT-EEEEEEEEEGGG-S-GGG-EEEEEETTEEEEEEEGGGBSS-HHHHHHHHHSSS-B-TT-EEE----S--GGGSSS-----TT-EEEEEETTTEEEEEEEPP-

InterPro domains:
  IPR011234 Fumarylacetoacetase-like, C-terminal [PF01557] (94-300)
  IPR036663 Fumarylacetoacetase-like, C-terminal domain superfamily [G3DSA:3.90.850.10] (17-301)
  IPR036663 Fumarylacetoacetase-like, C-terminal domain superfamily [SSF56529] (81-300)

Organism: Bacillus subtilis (strain 168) (NCBI:txid224308)

Radius of gyration: 24.8 Å; Cα contacts (8 Å, |Δi|>4): 1583; chains: 2; bounding box: 50×65×71 Å

Nearest PDB structures (foldseek):
  8sut-assembly1_B  TM=1.001E+00  e=2.180E-66  Bacillus subtilis
  8sky-assembly1_A  TM=1.001E+00  e=1.209E-64  Bacillus subtilis
  8suu-assembly1_A  TM=1.003E+00  e=2.896E-63  Bacillus subtilis
  8suu-assembly1_B  TM=9.968E-01  e=1.030E-60  Bacillus subtilis
  3r6o-assembly1_A-2  TM=8.682E-01  e=5.383E-28  Mycobacteroides abscessus ATCC 19977

Foldseek 3Di:
DWWWFFKAAPRQTAIWTDDPNFKIFRQQQLCCVQVVDHDQDGAVLVLLQVPPVSSVSSVVSSVSLPPDDDPNVVTMGTPVRIHTWFSHLAFPFFAKEWEQQFQQQLPLVPHNVSRDPDTDIDTEGSLQETEFAEAAAPPVVPAPFKKWFKFKKWFFRAKDALAALVCQVVRTFFIKIWIQIFRVVVCVVVVGRHVRRYDGNRIYIASITDGCVVPVDQQQKWKWKDKVRHTQFIDGQVSGNAHSSRVSNVVRHPHMDDRGHMYTRYGYGRMQSSDVPRRGDDAQMKMWMDIPPRGIGIYGHHD/DWWFFKDAPRATAIWDDDPVFKIFRLQQLCCVVPVDGDQDGAPLVLLQVFPVSVVSNVVSNVVLPPDDDPNVRTMGTPVRIHTWFSHLAFPFWAKEWEQQFPQACVLLPHHDPDTDIDTEGSLQETEFAEADECPVVPAPFKKWFKFKKWFFRAKDALDALVCQVVRTFFIKIWIQIFRVVVCVVVVGRHVRRYDGNRIYIASTTDGCVVPVDQQQKWKWKDKPRHTQFIDGQVSGNAHSSRVSNVVRHPHMDHGGHMYTRYGGGRMQSSDVVRDGDDAQMKMWMDIPPRGIGIYGHHDD

Sequence (603 aa):
SMKFATGELYNRMFVGLIIDDEKIMDLQKAEKKLFELETIPGSLIECIAEGDKFVAHARQLAEWAKKPNDELGSFMYSLSEVKLHAPIPKPSKNIICIGKNYRDHAIEMGSEADIPEHPMVFTKSPVTVTGHGDIVKSHEEVTSQLDYEGELAVVIGKSGTRISKEDAYDHVFGYTIVNDITARDLQKRHKQFFIGKSLDTTCPMGPVLVHKSSIQEPERLKVETRRVNGELRQSGSASDMIFSIPELIETLSKGMTLEAGDIIATGTPSGVGKGFTPPKFLRSGDKIDITIDPIGTLSNQIGLMKFATGELYNRMFVGLIIDDEKIMDLQKAEKKLFELETIPGSLIECIAEGDKFVAHARQLAEWAKKPNDELGSFMYSLSEVKLHAPIPKPSKNIICIGKNYRDHAIEMGSIPEHPMVFTKSPVTVTGHGDIVKSHEEVTSQLDYEGELAVVIGKSGTRISKEDAYDHVFGYTIVNDITARDLQKRHKQFFIGKSLDTTCPMGPVLVHKSSIQEPERLKVETRVNGELRQSGSASDMIFSIPELIETLSKGMTLEAGDIIATGTPSGVGKGFTPPKFLRSGDKIDITIDPIGTLSNQIGLE

Solvent-accessible surface area: 23868 Å² total; per-residue (Å²): 93,10,21,0,0,8,0,46,48,212,138,88,94,4,4,0,3,10,17,110,99,108,78,0,0,0,0,55,64,0,1,93,70,27,43,140,84,139,85,12,24,52,36,1,42,90,0,1,70,59,22,100,143,4,6,46,37,0,100,87,0,11,94,120,5,137,106,137,55,160,85,67,63,34,0,27,28,37,45,103,116,13,68,17,39,2,1,1,53,125,3,34,13,4,1,2,0,4,10,41,0,10,122,88,10,0,73,46,37,52,61,130,100,64,45,18,147,74,5,26,0,8,2,0,3,10,28,0,21,21,1,55,54,40,91,0,76,16,8,113,127,16,9,69,61,4,0,0,8,0,1,1,0,1,0,0,9,117,62,16,62,130,9,37,95,145,78,0,66,72,26,2,4,0,1,0,0,0,1,1,0,0,0,13,35,5,16,165,84,4,107,12,38,6,12,1,4,0,4,15,32,1,0,0,0,0,12,8,0,0,9,47,53,32,13,140,94,5,83,192,9,100,1,36,0,77,3,89,58,90,93,40,1,57,6,40,8,76,89,20,29,21,40,7,20,63,2,1,49,23,3,0,93,5,7,38,0,63,22,1,4,3,2,0,1,1,4,5,37,12,0,0,72,29,63,132,108,72,84,39,7,125,44,29,25,114,1,42,0,28,0,102,51,3,24,52,0,28,6,55,0,5,174,42,43,0,0,7,0,49,25,199,142,85,87,3,2,0,3,17,24,105,100,99,63,0,0,0,0,58,90,0,3,82,79,48,78,109,106,138,87,11,26,46,35,0,36,90,0,0,68,75,20,107,137,4,8,60,38,0,97,96,0,19,119,28,10,158,123,129,53,154,94,65,58,32,0,19,23,53,44,99,122,14,80,23,36,2,1,1,44,147,4,33,9,4,1,3,0,3,11,58,0,9,118,88,12,3,100,51,59,57,123,135,12,144,71,5,15,0,8,3,1,2,14,29,0,20,21,2,59,55,36,90,0,100,12,22,82,131,24,8,69,51,4,0,0,8,0,1,0,0,1,1,0,9,102,55,15,42,150,8,40,92,150,75,0,68,82,22,2,8,0,1,0,0,0,1,1,0,0,0,9,32,5,15,165,91,5,130,12,34,7,11,1,5,0,3,12,25,1,0,0,0,0,14,9,0,0,14,53,47,51,2,152,60,6,73,184,8,107,1,63,0,103,4,90,47,92,88,40,2,66,6,35,9,76,80,14,34,22,26,8,10,61,2,1,66,32,4,0,87,6,7,35,0,58,22,1,4,3,3,1,1,1,4,4,37,11,0,0,76,29,64,132,109,64,86,34,8,123,46,37,25,114,1,41,0,46,0,111,42,4,27,53,1,28,6,63,2,6,158,150